Protein AF-A0A954G1D4-F1 (afdb_monomer_lite)

Sequence (418 aa):
AGFRKQAIEELREELSRQFTLDASSIERKPSDEETELQRLAFIERQANAAVALIRLEDTRPVYEFLTVDRDPEALSQFIYRIRGREVSPLLLINSFRELESKAVPENSVERRQHFYRLYGFLLGLGEFTFDQLPAQQRDILTSELVAMYGTHPSRAVHSALGWLLRRWGQDELVRRVDETPLDYDESGKREWYVLKIDPPAPATAESVRSMVGRLSDHTKAVPTAAKDSANKPVIDLLAPLYFTMIVFPGGEFEMGDPENSRRIKVTGPIAVCDQEVTWQHFSSFDADSHRQEWERKYKKTLEAEDPAFGVNWYEAVNFCRWLTSARGLDEKSQSYIHFDFPSGLESNPGWLNLPAGTEWPMRAGRPGFRLLTDEEWEYVARYGTGTTYSFGNSESLLAEYNWYTDNSDQWSHRTKQL

Radius of gyration: 25.16 Å; chains: 1; bounding box: 60×57×75 Å

Structure (mmCIF, N/CA/C/O backbone):
data_AF-A0A954G1D4-F1
#
_entry.id   AF-A0A954G1D4-F1
#
loop_
_atom_site.group_PDB
_atom_site.id
_atom_site.type_symbol
_atom_site.label_atom_id
_atom_site.label_alt_id
_atom_site.label_comp_id
_atom_site.label_asym_id
_atom_site.label_entity_id
_atom_site.label_seq_id
_atom_site.pdbx_PDB_ins_code
_atom_site.Cartn_x
_atom_site.Cartn_y
_atom_site.Cartn_z
_atom_site.occupancy
_atom_site.B_iso_or_equiv
_atom_site.auth_seq_id
_atom_site.auth_comp_id
_atom_site.auth_asym_id
_atom_site.auth_atom_id
_atom_site.pdbx_PDB_model_num
ATOM 1 N N . ALA A 1 1 ? -27.017 0.366 35.906 1.00 63.56 1 ALA A N 1
ATOM 2 C CA . ALA A 1 1 ? -26.985 1.597 35.084 1.00 63.56 1 ALA A CA 1
ATOM 3 C C . ALA A 1 1 ? -25.877 2.566 35.519 1.00 63.56 1 ALA A C 1
ATOM 5 O O . ALA A 1 1 ? -25.096 2.952 34.661 1.00 63.56 1 ALA A O 1
ATOM 6 N N . GLY A 1 2 ? -25.750 2.907 36.814 1.00 81.25 2 GLY A N 1
ATOM 7 C CA . GLY A 1 2 ? -24.725 3.846 37.316 1.00 81.25 2 GLY A CA 1
ATOM 8 C C . GLY A 1 2 ? -23.274 3.454 37.001 1.00 81.25 2 GLY A C 1
ATOM 9 O O . GLY A 1 2 ? -22.576 4.227 36.359 1.00 81.25 2 GLY A O 1
ATOM 10 N N . PHE A 1 3 ? -22.864 2.224 37.334 1.00 82.44 3 PHE A N 1
ATOM 11 C CA . PHE A 1 3 ? -21.494 1.745 37.083 1.00 82.44 3 PHE A CA 1
ATOM 12 C C . PHE A 1 3 ? -21.095 1.736 35.599 1.00 82.44 3 PHE A C 1
ATOM 14 O O . PHE A 1 3 ? -19.982 2.121 35.271 1.00 82.44 3 PHE A O 1
ATOM 21 N N . ARG A 1 4 ? -22.007 1.362 34.685 1.00 85.62 4 ARG A N 1
ATOM 22 C CA . ARG A 1 4 ? -21.735 1.405 33.233 1.00 85.62 4 ARG A CA 1
ATOM 23 C C . ARG A 1 4 ? -21.499 2.836 32.756 1.00 85.62 4 ARG A C 1
ATOM 25 O O . ARG A 1 4 ? -20.583 3.068 31.983 1.00 85.62 4 ARG A O 1
ATOM 32 N N . LYS A 1 5 ? -22.324 3.786 33.208 1.00 87.50 5 LYS A N 1
ATOM 33 C CA . LYS A 1 5 ? -22.185 5.194 32.823 1.00 87.50 5 LYS A CA 1
ATOM 34 C C . LYS A 1 5 ? -20.879 5.790 33.354 1.00 87.50 5 LYS A C 1
ATOM 36 O O . LYS A 1 5 ? -20.211 6.495 32.615 1.00 87.50 5 LYS A O 1
ATOM 41 N N . GLN A 1 6 ? -20.522 5.473 34.598 1.00 90.06 6 GLN A N 1
ATOM 42 C CA . GLN A 1 6 ? -19.262 5.906 35.197 1.00 90.06 6 GLN A CA 1
ATOM 43 C C . GLN A 1 6 ? -18.053 5.334 34.444 1.00 90.06 6 GLN A C 1
ATOM 45 O O . GLN A 1 6 ? -17.177 6.094 34.059 1.00 90.06 6 GLN A O 1
ATOM 50 N N . ALA A 1 7 ? -18.051 4.029 34.155 1.00 88.56 7 ALA A N 1
ATOM 51 C CA . ALA A 1 7 ? -16.970 3.400 33.400 1.00 88.56 7 ALA A CA 1
ATOM 52 C C . ALA A 1 7 ? -16.804 4.008 31.995 1.00 88.56 7 ALA A C 1
ATOM 54 O O . ALA A 1 7 ? -15.685 4.235 31.559 1.00 88.56 7 ALA A O 1
ATOM 55 N N . ILE A 1 8 ? -17.904 4.303 31.288 1.00 90.38 8 ILE A N 1
ATOM 56 C CA . ILE A 1 8 ? -17.842 4.984 29.982 1.00 90.38 8 ILE A CA 1
ATOM 57 C C . ILE A 1 8 ? -17.175 6.358 30.112 1.00 90.38 8 ILE A C 1
ATOM 59 O O . ILE A 1 8 ? -16.344 6.704 29.280 1.00 90.38 8 ILE A O 1
ATOM 63 N N . GLU A 1 9 ? -17.514 7.126 31.146 1.00 91.19 9 GLU A N 1
ATOM 64 C CA . GLU A 1 9 ? -16.932 8.453 31.346 1.00 91.19 9 GLU A CA 1
ATOM 65 C C . GLU A 1 9 ? -15.433 8.378 31.661 1.00 91.19 9 GLU A C 1
ATOM 67 O O . GLU A 1 9 ? -14.647 9.071 31.027 1.00 91.19 9 GLU A O 1
ATOM 72 N N . GLU A 1 10 ? -15.015 7.457 32.534 1.00 91.56 10 GLU A N 1
ATOM 73 C CA . GLU A 1 10 ? -13.595 7.226 32.844 1.00 91.56 10 GLU A CA 1
ATOM 74 C C . GLU A 1 10 ? -12.788 6.828 31.591 1.00 91.56 10 GLU A C 1
ATOM 76 O O . GLU A 1 10 ? -11.659 7.278 31.394 1.00 91.56 10 GLU A O 1
ATOM 81 N N . LEU A 1 11 ? -13.373 6.017 30.702 1.00 92.06 11 LEU A N 1
ATOM 82 C CA . LEU A 1 11 ? -12.739 5.626 29.438 1.00 92.06 11 LEU A CA 1
ATOM 83 C C . LEU A 1 11 ? -12.647 6.794 28.444 1.00 92.06 11 LEU A C 1
ATOM 85 O O . LEU A 1 11 ? -11.644 6.922 27.741 1.00 92.06 11 LEU A O 1
ATOM 89 N N . ARG A 1 12 ? -13.672 7.652 28.377 1.00 90.94 12 ARG A N 1
ATOM 90 C CA . ARG A 1 12 ? -13.645 8.880 27.564 1.00 90.94 12 ARG A CA 1
ATOM 91 C C . ARG A 1 12 ? -12.579 9.846 28.061 1.00 90.94 12 ARG A C 1
ATOM 93 O O . ARG A 1 12 ? -11.822 10.381 27.252 1.00 90.94 12 ARG A O 1
ATOM 100 N N . GLU A 1 13 ? -12.487 10.022 29.377 1.00 90.12 13 GLU A N 1
ATOM 101 C CA . GLU A 1 13 ? -11.439 10.825 29.998 1.00 90.12 13 GLU A CA 1
ATOM 102 C C . GLU A 1 13 ? -10.056 10.295 29.607 1.00 90.12 13 GLU A C 1
ATOM 104 O O . GLU A 1 13 ? -9.230 11.082 29.147 1.00 90.12 13 GLU A O 1
ATOM 109 N N . GLU A 1 14 ? -9.814 8.980 29.681 1.00 90.62 14 GLU A N 1
ATOM 110 C CA . GLU A 1 14 ? -8.531 8.381 29.279 1.00 90.62 14 GLU A CA 1
ATOM 111 C C . GLU A 1 14 ? -8.167 8.682 27.814 1.00 90.62 14 GLU A C 1
ATOM 113 O O . GLU A 1 14 ? -7.021 9.032 27.525 1.00 90.62 14 GLU A O 1
ATOM 118 N N . LEU A 1 15 ? -9.126 8.618 26.883 1.00 87.19 15 LEU A N 1
ATOM 119 C CA . LEU A 1 15 ? -8.883 8.957 25.472 1.00 87.19 15 LEU A CA 1
ATOM 120 C C . LEU A 1 15 ? -8.537 10.430 25.246 1.00 87.19 15 LEU A C 1
ATOM 122 O O . LEU A 1 15 ? -7.756 10.745 24.342 1.00 87.19 15 LEU A O 1
ATOM 126 N N . SER A 1 16 ? -9.105 11.314 26.066 1.00 84.38 16 SER A N 1
ATOM 127 C CA . SER A 1 16 ? -8.876 12.758 25.995 1.00 84.38 16 SER A CA 1
ATOM 128 C C . SER A 1 16 ? -7.570 13.211 26.661 1.00 84.38 16 SER A C 1
ATOM 130 O O . SER A 1 16 ? -7.130 14.341 26.438 1.00 84.38 16 SER A O 1
ATOM 132 N N . ARG A 1 17 ? -6.931 12.351 27.473 1.00 85.00 17 ARG A N 1
ATOM 133 C CA . ARG A 1 17 ? -5.663 12.680 28.139 1.00 85.00 17 ARG A CA 1
ATOM 134 C C . ARG A 1 17 ? -4.562 12.953 27.118 1.00 85.00 17 ARG A C 1
ATOM 136 O O . ARG A 1 17 ? -4.455 12.285 26.089 1.00 85.00 17 ARG A O 1
ATOM 143 N N . GLN A 1 18 ? -3.708 13.914 27.454 1.00 80.38 18 GLN A N 1
ATOM 144 C CA . GLN A 1 18 ? -2.463 14.183 26.742 1.00 80.38 18 GLN A CA 1
ATOM 145 C C . GLN A 1 18 ? -1.312 13.452 27.424 1.00 80.38 18 GLN A C 1
ATOM 147 O O . GLN A 1 18 ? -1.318 13.280 28.643 1.00 80.38 18 GLN A O 1
ATOM 152 N N . PHE A 1 19 ? -0.328 13.026 26.634 1.00 75.94 19 PHE A N 1
ATOM 153 C CA . PHE A 1 19 ? 0.871 12.416 27.184 1.00 75.94 19 PHE A CA 1
ATOM 154 C C . PHE A 1 19 ? 1.641 13.448 28.009 1.00 75.94 19 PHE A C 1
ATOM 156 O O . PHE A 1 19 ? 2.021 14.509 27.512 1.00 75.94 19 PHE A O 1
ATOM 163 N N . THR A 1 20 ? 1.883 13.118 29.270 1.00 69.12 20 THR A N 1
ATOM 164 C CA . THR A 1 20 ? 2.743 13.879 30.172 1.00 69.12 20 THR A CA 1
ATOM 165 C C . THR A 1 20 ? 3.752 12.917 30.770 1.00 69.12 20 THR A C 1
ATOM 167 O O . THR A 1 20 ? 3.351 11.884 31.305 1.00 69.12 20 THR A O 1
ATOM 170 N N . LEU A 1 21 ? 5.041 13.253 30.693 1.00 62.28 21 LEU A N 1
ATOM 171 C CA . LEU A 1 21 ? 6.087 12.489 31.374 1.00 62.28 21 LEU A CA 1
ATOM 172 C C . LEU A 1 21 ? 5.835 12.509 32.882 1.00 62.28 21 LEU A C 1
ATOM 174 O O . LEU A 1 21 ? 5.544 13.572 33.443 1.00 62.28 21 LEU A O 1
ATOM 178 N N . ASP A 1 22 ? 5.939 11.348 33.529 1.00 57.72 22 ASP A N 1
ATOM 179 C CA . ASP A 1 22 ? 5.686 11.243 34.963 1.00 57.72 22 ASP A CA 1
ATOM 180 C C . ASP A 1 22 ? 6.727 12.060 35.740 1.00 57.72 22 ASP A C 1
ATOM 182 O O . ASP A 1 22 ? 7.927 11.788 35.722 1.00 57.72 22 ASP A O 1
ATOM 186 N N . ALA A 1 23 ? 6.259 13.082 36.458 1.00 47.41 23 ALA A N 1
ATOM 187 C CA . ALA A 1 23 ? 7.103 13.968 37.254 1.00 47.41 23 ALA A CA 1
ATOM 188 C C . ALA A 1 23 ? 7.571 13.329 38.579 1.00 47.41 23 ALA A C 1
ATOM 190 O O . ALA A 1 23 ? 8.171 14.002 39.408 1.00 47.41 23 ALA A O 1
ATOM 191 N N . SER A 1 24 ? 7.319 12.043 38.838 1.00 47.09 24 SER A N 1
ATOM 192 C CA . SER A 1 24 ? 7.793 11.377 40.063 1.00 47.09 24 SER A CA 1
ATOM 193 C C . SER A 1 24 ? 9.306 11.106 40.078 1.00 47.09 24 SER A C 1
ATOM 195 O O . SER A 1 24 ? 9.843 10.724 41.113 1.00 47.09 24 SER A O 1
ATOM 197 N N . SER A 1 25 ? 10.009 11.351 38.970 1.00 43.59 25 SER A N 1
ATOM 198 C CA . SER A 1 25 ? 11.469 11.253 38.824 1.00 43.59 25 SER A CA 1
ATOM 199 C C . SER A 1 25 ? 12.148 12.632 38.735 1.00 43.59 25 SER A C 1
ATOM 201 O O . SER A 1 25 ? 13.079 12.834 37.962 1.00 43.59 25 SER A O 1
ATOM 203 N N . ILE A 1 26 ? 11.712 13.605 39.549 1.00 45.81 26 ILE A N 1
ATOM 204 C CA . ILE A 1 26 ? 12.281 14.974 39.608 1.00 45.81 26 ILE A CA 1
ATOM 205 C C . ILE A 1 26 ? 13.795 15.011 39.929 1.00 45.81 26 ILE A C 1
ATOM 207 O O . ILE A 1 26 ? 14.439 16.029 39.686 1.00 45.81 26 ILE A O 1
ATOM 211 N N . GLU A 1 27 ? 14.410 13.923 40.405 1.00 50.12 27 GLU A N 1
ATOM 212 C CA . GLU A 1 27 ? 15.851 13.908 40.708 1.00 50.12 27 GLU A CA 1
ATOM 213 C C . GLU A 1 27 ? 16.766 13.580 39.511 1.00 50.12 27 GLU A C 1
ATOM 215 O O . GLU A 1 27 ? 17.960 13.881 39.571 1.00 50.12 27 GLU A O 1
ATOM 220 N N . ARG A 1 28 ? 16.259 13.026 38.394 1.00 54.03 28 ARG A N 1
ATOM 221 C CA . ARG A 1 28 ? 17.085 12.763 37.198 1.00 54.03 28 ARG A CA 1
ATOM 222 C C . ARG A 1 28 ? 16.270 12.832 35.907 1.00 54.03 28 ARG A C 1
ATOM 224 O O . ARG A 1 28 ? 15.182 12.278 35.826 1.00 54.03 28 ARG A O 1
ATOM 231 N N . LYS A 1 29 ? 16.830 13.482 34.877 1.00 54.56 29 LYS A N 1
ATOM 232 C CA . LYS A 1 29 ? 16.266 13.475 33.517 1.00 54.56 29 LYS A CA 1
ATOM 233 C C . LYS A 1 29 ? 16.150 12.009 33.044 1.00 54.56 29 LYS A C 1
ATOM 235 O O . LYS A 1 29 ? 17.186 11.337 33.067 1.00 54.56 29 LYS A O 1
ATOM 240 N N . PRO A 1 30 ? 14.951 11.524 32.672 1.00 61.22 30 PRO A N 1
ATOM 241 C CA . PRO A 1 30 ? 14.760 10.145 32.226 1.00 61.22 30 PRO A CA 1
ATOM 242 C C . PRO A 1 30 ? 15.597 9.860 30.976 1.00 61.22 30 PRO A C 1
ATOM 244 O O . PRO A 1 30 ? 15.888 10.782 30.204 1.00 61.22 30 PRO A O 1
ATOM 247 N N . SER A 1 31 ? 16.018 8.605 30.802 1.00 71.06 31 SER A N 1
ATOM 248 C CA . SER A 1 31 ? 16.685 8.181 29.566 1.00 71.06 31 SER A CA 1
ATOM 249 C C . SER A 1 31 ? 15.703 8.179 28.385 1.00 71.06 31 SER A C 1
ATOM 251 O O . SER A 1 31 ? 14.480 8.203 28.571 1.00 71.06 31 SER A O 1
ATOM 253 N N . ASP A 1 32 ? 16.230 8.139 27.160 1.00 72.19 32 ASP A N 1
ATOM 254 C CA . ASP A 1 32 ? 15.398 8.053 25.952 1.00 72.19 32 ASP A CA 1
ATOM 255 C C . ASP A 1 32 ? 14.593 6.738 25.922 1.00 72.19 32 ASP A C 1
ATOM 257 O O . ASP A 1 32 ? 13.422 6.732 25.552 1.00 72.19 32 ASP A O 1
ATOM 261 N N . GLU A 1 33 ? 15.170 5.645 26.429 1.00 77.25 33 GLU A N 1
ATOM 262 C CA . GLU A 1 33 ? 14.510 4.338 26.549 1.00 77.25 33 GLU A CA 1
ATOM 263 C C . GLU A 1 33 ? 13.371 4.345 27.587 1.00 77.25 33 GLU A C 1
ATOM 265 O O . GLU A 1 33 ? 12.277 3.847 27.324 1.00 77.25 33 GLU A O 1
ATOM 270 N N . GLU A 1 34 ? 13.582 4.960 28.758 1.00 76.88 34 GLU A N 1
ATOM 271 C CA . GLU A 1 34 ? 12.535 5.112 29.782 1.00 76.88 34 GLU A CA 1
ATOM 272 C C . GLU A 1 34 ? 11.378 5.981 29.279 1.00 76.88 34 GLU A C 1
ATOM 274 O O . GLU A 1 34 ? 10.207 5.693 29.540 1.00 76.88 34 GLU A O 1
ATOM 279 N N . THR A 1 35 ? 11.710 7.037 28.536 1.00 79.56 35 THR A N 1
ATOM 280 C CA . THR A 1 35 ? 10.736 7.926 27.901 1.00 79.56 35 THR A CA 1
ATOM 281 C C . THR A 1 35 ? 9.892 7.171 26.877 1.00 79.56 35 THR A C 1
ATOM 283 O O . THR A 1 35 ? 8.665 7.294 26.879 1.00 79.56 35 THR A O 1
ATOM 286 N N . GLU A 1 36 ? 10.529 6.345 26.047 1.00 79.81 36 GLU A N 1
ATOM 287 C CA . GLU A 1 36 ? 9.844 5.545 25.036 1.00 79.81 36 GLU A CA 1
ATOM 288 C C . GLU A 1 36 ? 8.933 4.481 25.663 1.00 79.81 36 GLU A C 1
ATOM 290 O O . GLU A 1 36 ? 7.776 4.345 25.263 1.00 79.81 36 GLU A O 1
ATOM 295 N N . LEU A 1 37 ? 9.383 3.799 26.721 1.00 83.00 37 LEU A N 1
ATOM 296 C CA . LEU A 1 37 ? 8.550 2.851 27.470 1.00 83.00 37 LEU A CA 1
ATOM 297 C C . LEU A 1 37 ? 7.303 3.517 28.073 1.00 83.00 37 LEU A C 1
ATOM 299 O O . LEU A 1 37 ? 6.205 2.957 27.999 1.00 83.00 37 LEU A O 1
ATOM 303 N N . GLN A 1 38 ? 7.438 4.718 28.647 1.00 84.69 38 GLN A N 1
ATOM 304 C CA . GLN A 1 38 ? 6.296 5.470 29.183 1.00 84.69 38 GLN A CA 1
ATOM 305 C C . GLN A 1 38 ? 5.332 5.921 28.081 1.00 84.69 38 GLN A C 1
ATOM 307 O O . GLN A 1 38 ? 4.113 5.828 28.260 1.00 84.69 38 GLN A O 1
ATOM 312 N N . ARG A 1 39 ? 5.863 6.382 26.941 1.00 85.81 39 ARG A N 1
ATOM 313 C CA . ARG A 1 39 ? 5.074 6.754 25.761 1.00 85.81 39 ARG A CA 1
ATOM 314 C C . ARG A 1 39 ? 4.270 5.562 25.246 1.00 85.81 39 ARG A C 1
ATOM 316 O O . ARG A 1 39 ? 3.055 5.681 25.092 1.00 85.81 39 ARG A O 1
ATOM 323 N N . LEU A 1 40 ? 4.914 4.410 25.053 1.00 83.88 40 LEU A N 1
ATOM 324 C CA . LEU A 1 40 ? 4.254 3.180 24.615 1.00 83.88 40 LEU A CA 1
ATOM 325 C C . LEU A 1 40 ? 3.161 2.759 25.602 1.00 83.88 40 LEU A C 1
ATOM 327 O O . LEU A 1 40 ? 2.009 2.607 25.204 1.00 83.88 40 LEU A O 1
ATOM 331 N N . ALA A 1 41 ? 3.468 2.673 26.899 1.00 86.75 41 ALA A N 1
ATOM 332 C CA . ALA A 1 41 ? 2.485 2.300 27.918 1.00 86.75 41 ALA A CA 1
ATOM 333 C C . ALA A 1 41 ? 1.272 3.249 27.949 1.00 86.75 41 ALA A C 1
ATOM 335 O O . ALA A 1 41 ? 0.136 2.810 28.145 1.00 86.75 41 ALA A O 1
ATOM 336 N N . PHE A 1 42 ? 1.485 4.551 27.741 1.00 88.31 42 PHE A N 1
ATOM 337 C CA . PHE A 1 42 ? 0.404 5.528 27.633 1.00 88.31 42 PHE A CA 1
ATOM 338 C C . PHE A 1 42 ? -0.486 5.268 26.409 1.00 88.31 42 PHE A C 1
ATOM 340 O O . PHE A 1 42 ? -1.708 5.180 26.549 1.00 88.31 42 PHE A O 1
ATOM 347 N N . ILE A 1 43 ? 0.114 5.078 25.232 1.00 87.19 43 ILE A N 1
ATOM 348 C CA . ILE A 1 43 ? -0.609 4.787 23.986 1.00 87.19 43 ILE A CA 1
ATOM 349 C C . ILE A 1 43 ? -1.411 3.490 24.117 1.00 87.19 43 ILE A C 1
ATOM 351 O O . ILE A 1 43 ? -2.588 3.441 23.754 1.00 87.19 43 ILE A O 1
ATOM 355 N N . GLU A 1 44 ? -0.816 2.454 24.704 1.00 87.94 44 GLU A N 1
ATOM 356 C CA . GLU A 1 44 ? -1.484 1.181 24.948 1.00 87.94 44 GLU A CA 1
ATOM 357 C C . GLU A 1 44 ? -2.712 1.323 25.851 1.00 87.94 44 GLU A C 1
ATOM 359 O O . GLU A 1 44 ? -3.742 0.696 25.584 1.00 87.94 44 GLU A O 1
ATOM 364 N N . ARG A 1 45 ? -2.640 2.143 26.912 1.00 89.94 45 ARG A N 1
ATOM 365 C CA . ARG A 1 45 ? -3.794 2.421 27.783 1.00 89.94 45 ARG A CA 1
ATOM 366 C C . ARG A 1 45 ? -4.920 3.109 27.020 1.00 89.94 45 ARG A C 1
ATOM 368 O O . ARG A 1 45 ? -6.070 2.686 27.143 1.00 89.94 45 ARG A O 1
ATOM 375 N N . GLN A 1 46 ? -4.602 4.095 26.187 1.00 90.81 46 GLN A N 1
ATOM 376 C CA . GLN A 1 46 ? -5.613 4.773 25.378 1.00 90.81 46 GLN A CA 1
ATOM 377 C C . GLN A 1 46 ? -6.226 3.837 24.328 1.00 90.81 46 GLN A C 1
ATOM 379 O O . GLN A 1 46 ? -7.447 3.780 24.199 1.00 90.81 46 GLN A O 1
ATOM 384 N N . ALA A 1 47 ? -5.418 3.015 23.654 1.00 89.94 47 ALA A N 1
ATOM 385 C CA . ALA A 1 47 ? -5.921 1.988 22.742 1.00 89.94 47 ALA A CA 1
ATOM 386 C C . ALA A 1 47 ? -6.836 0.980 23.467 1.00 89.94 47 ALA A C 1
ATOM 388 O O . ALA A 1 47 ? -7.876 0.582 22.937 1.00 89.94 47 ALA A O 1
ATOM 389 N N . ASN A 1 48 ? -6.511 0.606 24.713 1.00 90.31 48 ASN A N 1
ATOM 390 C CA . ASN A 1 48 ? -7.391 -0.220 25.545 1.00 90.31 48 ASN A CA 1
ATOM 391 C C . ASN A 1 48 ? -8.734 0.462 25.811 1.00 90.31 48 ASN A C 1
ATOM 393 O O . ASN A 1 48 ? -9.774 -0.195 25.716 1.00 90.31 48 ASN A O 1
ATOM 397 N N . ALA A 1 49 ? -8.710 1.759 26.123 1.00 91.56 49 ALA A N 1
ATOM 398 C CA . ALA A 1 49 ? -9.915 2.530 26.375 1.00 91.56 49 ALA A CA 1
ATOM 399 C C . ALA A 1 49 ? -10.799 2.638 25.124 1.00 91.56 49 ALA A C 1
ATOM 401 O O . ALA A 1 49 ? -12.001 2.386 25.205 1.00 91.56 49 ALA A O 1
ATOM 402 N N . ALA A 1 50 ? -10.201 2.897 23.956 1.00 91.75 50 ALA A N 1
ATOM 403 C CA . ALA A 1 50 ? -10.903 2.929 22.674 1.00 91.75 50 ALA A CA 1
ATOM 404 C C . ALA A 1 50 ? -11.608 1.598 22.378 1.00 91.75 50 ALA A C 1
ATOM 406 O O . ALA A 1 50 ? -12.806 1.574 22.101 1.00 91.75 50 ALA A O 1
ATOM 407 N N . VAL A 1 51 ? -10.893 0.474 22.501 1.00 90.50 51 VAL A N 1
ATOM 408 C CA . VAL A 1 51 ? -11.462 -0.864 22.272 1.00 90.50 51 VAL A CA 1
ATOM 409 C C . VAL A 1 51 ? -12.593 -1.171 23.262 1.00 90.50 51 VAL A C 1
ATOM 411 O O . VAL A 1 51 ? -13.625 -1.720 22.872 1.00 90.50 51 VAL A O 1
ATOM 414 N N . ALA A 1 52 ? -12.444 -0.791 24.534 1.00 90.88 52 ALA A N 1
ATOM 415 C CA . ALA A 1 52 ? -13.496 -0.958 25.536 1.00 90.88 52 ALA A CA 1
ATOM 416 C C . ALA A 1 52 ? -14.752 -0.134 25.204 1.00 90.88 52 ALA A C 1
ATOM 418 O O . ALA A 1 52 ? -15.866 -0.636 25.352 1.00 90.88 52 ALA A O 1
ATOM 419 N N . LEU A 1 53 ? -14.590 1.092 24.704 1.00 91.31 53 LEU A N 1
ATOM 420 C CA . LEU A 1 53 ? -15.700 1.953 24.296 1.00 91.31 53 LEU A CA 1
ATOM 421 C C . LEU A 1 53 ? -16.473 1.391 23.094 1.00 91.31 53 LEU A C 1
ATOM 423 O O . LEU A 1 53 ? -17.704 1.398 23.128 1.00 91.31 53 LEU A O 1
ATOM 427 N N . ILE A 1 54 ? -15.795 0.790 22.104 1.00 90.06 54 ILE A N 1
ATOM 428 C CA . ILE A 1 54 ? -16.479 0.068 21.009 1.00 90.06 54 ILE A CA 1
ATOM 429 C C . ILE A 1 54 ? -17.365 -1.043 21.570 1.00 90.06 54 ILE A C 1
ATOM 431 O O . ILE A 1 54 ? -18.535 -1.138 21.206 1.00 90.06 54 ILE A O 1
ATOM 435 N N . ARG A 1 55 ? -16.843 -1.861 22.494 1.00 89.81 55 ARG A N 1
ATOM 436 C CA . ARG A 1 55 ? -17.617 -2.949 23.126 1.00 89.81 55 ARG A CA 1
ATOM 437 C C . ARG A 1 55 ? -18.818 -2.438 23.918 1.00 89.81 55 ARG A C 1
ATOM 439 O O . ARG A 1 55 ? -19.795 -3.161 24.084 1.00 89.81 55 ARG A O 1
ATOM 446 N N . LEU A 1 56 ? -18.740 -1.208 24.420 1.00 89.81 56 LEU A N 1
ATOM 447 C CA . LEU A 1 56 ? -19.818 -0.542 25.145 1.00 89.81 56 LEU A CA 1
ATOM 448 C C . LEU A 1 56 ? -20.798 0.203 24.224 1.00 89.81 56 LEU A C 1
ATOM 450 O O . LEU A 1 56 ? -21.722 0.829 24.754 1.00 89.81 56 LEU A O 1
ATOM 454 N N . GLU A 1 57 ? -20.636 0.076 22.900 1.00 88.94 57 GLU A N 1
ATOM 455 C CA . GLU A 1 57 ? -21.422 0.727 21.840 1.00 88.94 57 GLU A CA 1
ATOM 456 C C . GLU A 1 57 ? -21.301 2.261 21.839 1.00 88.94 57 GLU A C 1
ATOM 458 O O . GLU A 1 57 ? -22.178 2.972 21.353 1.00 88.94 57 GLU A O 1
ATOM 463 N N . ASP A 1 58 ? -20.195 2.783 22.373 1.00 88.19 58 ASP A N 1
ATOM 464 C CA . ASP A 1 58 ? -19.886 4.210 22.407 1.00 88.19 58 ASP A CA 1
ATOM 465 C C . ASP A 1 58 ? -18.720 4.521 21.464 1.00 88.19 58 ASP A C 1
ATOM 467 O O . ASP A 1 58 ? -17.572 4.676 21.865 1.00 88.19 58 ASP A O 1
ATOM 471 N N . THR A 1 59 ? -19.010 4.549 20.165 1.00 85.44 59 THR A N 1
ATOM 472 C CA . THR A 1 59 ? -17.995 4.588 19.097 1.00 85.44 59 THR A CA 1
ATOM 473 C C . THR A 1 59 ? -17.490 5.994 18.787 1.00 85.44 59 THR A C 1
ATOM 475 O O . THR A 1 59 ? -16.387 6.154 18.270 1.00 85.44 59 THR A O 1
ATOM 478 N N . ARG A 1 60 ? -18.257 7.037 19.129 1.00 85.38 60 ARG A N 1
ATOM 479 C CA . ARG A 1 60 ? -17.911 8.432 18.805 1.00 85.38 60 ARG A CA 1
ATOM 480 C C . ARG A 1 60 ? -16.553 8.878 19.363 1.00 85.38 60 ARG A C 1
ATOM 482 O O . ARG A 1 60 ? -15.787 9.435 18.579 1.00 85.38 60 ARG A O 1
ATOM 489 N N . PRO A 1 61 ? -16.200 8.600 20.634 1.00 86.38 61 PRO A N 1
ATOM 490 C CA . PRO A 1 61 ? -14.885 8.959 21.170 1.00 86.38 61 PRO A CA 1
ATOM 491 C C . PRO A 1 61 ? -13.724 8.264 20.442 1.00 86.38 61 PRO A C 1
ATOM 493 O O . PRO A 1 61 ? -12.615 8.782 20.390 1.00 86.38 61 PRO A O 1
ATOM 496 N N . VAL A 1 62 ? -13.966 7.104 19.823 1.00 84.69 62 VAL A N 1
ATOM 497 C CA . VAL A 1 62 ? -12.938 6.386 19.053 1.00 84.69 62 VAL A CA 1
ATOM 498 C C . VAL A 1 62 ? -12.593 7.131 17.764 1.00 84.69 62 VAL A C 1
ATOM 500 O O . VAL A 1 62 ? -11.444 7.118 17.331 1.00 84.69 62 VAL A O 1
ATOM 503 N N . TYR A 1 63 ? -13.546 7.856 17.174 1.00 85.81 63 TYR A N 1
ATOM 504 C CA . TYR A 1 63 ? -13.272 8.720 16.022 1.00 85.81 63 TYR A CA 1
ATOM 505 C C . TYR A 1 63 ? -12.341 9.886 16.397 1.00 85.81 63 TYR A C 1
ATOM 507 O O . TYR A 1 63 ? -11.571 10.358 15.563 1.00 85.81 63 TYR A O 1
ATOM 515 N N . GLU A 1 64 ? -12.393 10.351 17.643 1.00 81.25 64 GLU A N 1
ATOM 516 C CA . GLU A 1 64 ? -11.493 11.383 18.176 1.00 81.25 64 GLU A CA 1
ATOM 517 C C . GLU A 1 64 ? -10.129 10.810 18.582 1.00 81.25 64 GLU A C 1
ATOM 519 O O . GLU A 1 64 ? -9.141 11.538 18.632 1.00 81.25 64 GLU A O 1
ATOM 524 N N . PHE A 1 65 ? -10.056 9.500 18.824 1.00 83.94 65 PHE A N 1
ATOM 525 C CA . PHE A 1 65 ? -8.801 8.788 19.036 1.00 83.94 65 PHE A CA 1
ATOM 526 C C . PHE A 1 65 ? -8.052 8.522 17.721 1.00 83.94 65 PHE A C 1
ATOM 528 O O . PHE A 1 65 ? -6.841 8.708 17.664 1.00 83.94 65 PHE A O 1
ATOM 535 N N . LEU A 1 66 ? -8.750 8.114 16.657 1.00 84.31 66 LEU A N 1
ATOM 536 C CA . LEU A 1 66 ? -8.147 7.803 15.357 1.00 84.31 66 LEU A CA 1
ATOM 537 C C . LEU A 1 66 ? -7.930 9.072 14.526 1.00 84.31 66 LEU A C 1
ATOM 539 O O . LEU A 1 66 ? -8.749 9.408 13.664 1.00 84.31 66 LEU A O 1
ATOM 543 N N . THR A 1 67 ? -6.830 9.779 14.783 1.00 82.56 67 THR A N 1
ATOM 544 C CA . THR A 1 67 ? -6.486 11.017 14.077 1.00 82.56 67 THR A CA 1
ATOM 545 C C . THR A 1 67 ? -5.057 11.011 13.521 1.00 82.56 67 THR A C 1
ATOM 547 O O . THR A 1 67 ? -4.150 10.443 14.116 1.00 82.56 67 THR A O 1
ATOM 550 N N . VAL A 1 68 ? -4.859 11.649 12.362 1.00 77.50 68 VAL A N 1
ATOM 551 C CA . VAL A 1 68 ? -3.589 11.710 11.602 1.00 77.50 68 VAL A CA 1
ATOM 552 C C . VAL A 1 68 ? -2.475 12.423 12.371 1.00 77.50 68 VAL A C 1
ATOM 554 O O . VAL A 1 68 ? -1.299 12.185 12.132 1.00 77.50 68 VAL A O 1
ATOM 557 N N . ASP A 1 69 ? -2.846 13.351 13.246 1.00 76.88 69 ASP A N 1
ATOM 558 C CA . ASP A 1 69 ? -1.956 14.164 14.077 1.00 76.88 69 ASP A CA 1
ATOM 559 C C . ASP A 1 69 ? -1.575 13.490 15.400 1.00 76.88 69 ASP A C 1
ATOM 561 O O . ASP A 1 69 ? -0.747 14.020 16.143 1.00 76.88 69 ASP A O 1
ATOM 565 N N . ARG A 1 70 ? -2.170 12.333 15.705 1.00 79.88 70 ARG A N 1
ATOM 566 C CA . ARG A 1 70 ? -1.778 11.521 16.851 1.00 79.88 70 ARG A CA 1
ATOM 567 C C . ARG A 1 70 ? -0.532 10.711 16.506 1.00 79.88 70 ARG A C 1
ATOM 569 O O . ARG A 1 70 ? -0.134 10.553 15.355 1.00 79.88 70 ARG A O 1
ATOM 576 N N . ASP A 1 71 ? 0.070 10.182 17.554 1.00 76.94 71 ASP A N 1
ATOM 577 C CA . ASP A 1 71 ? 1.115 9.186 17.464 1.00 76.94 71 ASP A CA 1
ATOM 578 C C . ASP A 1 71 ? 0.763 8.031 16.494 1.00 76.94 71 ASP A C 1
ATOM 580 O O . ASP A 1 71 ? -0.276 7.391 16.696 1.00 76.94 71 ASP A O 1
ATOM 584 N N . PRO A 1 72 ? 1.602 7.729 15.480 1.00 74.56 72 PRO A N 1
ATOM 585 C CA . PRO A 1 72 ? 1.348 6.648 14.523 1.00 74.56 72 PRO A CA 1
ATOM 586 C C . PRO A 1 72 ? 1.126 5.276 15.175 1.00 74.56 72 PRO A C 1
ATOM 588 O O . PRO A 1 72 ? 0.309 4.489 14.700 1.00 74.56 72 PRO A O 1
ATOM 591 N N . GLU A 1 73 ? 1.789 5.012 16.306 1.00 83.06 73 GLU A N 1
ATOM 592 C CA . GLU A 1 73 ? 1.668 3.759 17.056 1.00 83.06 73 GLU A CA 1
ATOM 593 C C . GLU A 1 73 ? 0.252 3.580 17.639 1.00 83.06 73 GLU A C 1
ATOM 595 O O . GLU A 1 73 ? -0.199 2.457 17.859 1.00 83.06 73 GLU A O 1
ATOM 600 N N . ALA A 1 74 ? -0.500 4.667 17.855 1.00 85.25 74 ALA A N 1
ATOM 601 C CA . ALA A 1 74 ? -1.847 4.604 18.420 1.00 85.25 74 ALA A CA 1
ATOM 602 C C . ALA A 1 74 ? -2.823 3.806 17.549 1.00 85.25 74 ALA A C 1
ATOM 604 O O . ALA A 1 74 ? -3.632 3.039 18.080 1.00 85.25 74 ALA A O 1
ATOM 605 N N . LEU A 1 75 ? -2.733 3.955 16.224 1.00 86.50 75 LEU A N 1
ATOM 606 C CA . LEU A 1 75 ? -3.550 3.183 15.296 1.00 86.50 75 LEU A CA 1
ATOM 607 C C . LEU A 1 75 ? -3.163 1.700 15.335 1.00 86.50 75 LEU A C 1
ATOM 609 O O . LEU A 1 75 ? -4.035 0.845 15.488 1.00 86.50 75 LEU A O 1
ATOM 613 N N . SER A 1 76 ? -1.868 1.401 15.257 1.00 85.50 76 SER A N 1
ATOM 614 C CA . SER A 1 76 ? -1.343 0.033 15.275 1.00 85.50 76 SER A CA 1
ATOM 615 C C . SER A 1 76 ? -1.724 -0.706 16.561 1.00 85.50 76 SER A C 1
ATOM 617 O O . SER A 1 76 ? -2.221 -1.832 16.519 1.00 85.50 76 SER A O 1
ATOM 619 N N . GLN A 1 77 ? -1.608 -0.039 17.713 1.00 86.25 77 GLN A N 1
ATOM 620 C CA . GLN A 1 77 ? -2.017 -0.585 19.009 1.00 86.25 77 GLN A CA 1
ATOM 621 C C . GLN A 1 77 ? -3.529 -0.798 19.103 1.00 86.25 77 GLN A C 1
ATOM 623 O O . GLN A 1 77 ? -3.975 -1.782 19.702 1.00 86.25 77 GLN A O 1
ATOM 628 N N . PHE A 1 78 ? -4.329 0.095 18.516 1.00 88.69 78 PHE A N 1
ATOM 629 C CA . PHE A 1 78 ? -5.777 -0.080 18.428 1.00 88.69 78 PHE A CA 1
ATOM 630 C C . PHE A 1 78 ? -6.150 -1.312 17.600 1.00 88.69 78 PHE A C 1
ATOM 632 O O . PHE A 1 78 ? -6.911 -2.143 18.097 1.00 88.69 78 PHE A O 1
ATOM 639 N N . ILE A 1 79 ? -5.566 -1.474 16.407 1.00 86.94 79 ILE A N 1
ATOM 640 C CA . ILE A 1 79 ? -5.788 -2.633 15.527 1.00 86.94 79 ILE A CA 1
ATOM 641 C C . ILE A 1 79 ? -5.406 -3.926 16.252 1.00 86.94 79 ILE A C 1
ATOM 643 O O . ILE A 1 79 ? -6.257 -4.789 16.456 1.00 86.94 79 ILE A O 1
ATOM 647 N N . TYR A 1 80 ? -4.176 -4.013 16.767 1.00 83.62 80 TYR A N 1
ATOM 648 C CA . TYR A 1 80 ? -3.673 -5.203 17.462 1.00 83.62 80 TYR A CA 1
ATOM 649 C C . TYR A 1 80 ? -4.577 -5.649 18.629 1.00 83.62 80 TYR A C 1
ATOM 651 O O . TYR A 1 80 ? -4.745 -6.837 18.912 1.00 83.62 80 TYR A O 1
ATOM 659 N N . ARG A 1 81 ? -5.219 -4.697 19.318 1.00 85.69 81 ARG A N 1
ATOM 660 C CA . ARG A 1 81 ? -6.083 -4.973 20.479 1.00 85.69 81 ARG A CA 1
ATOM 661 C C . ARG A 1 81 ? -7.511 -5.368 20.123 1.00 85.69 81 ARG A C 1
ATOM 663 O O . ARG A 1 81 ? -8.191 -5.918 20.994 1.00 85.69 81 ARG A O 1
ATOM 670 N N . ILE A 1 82 ? -7.967 -5.134 18.894 1.00 83.94 82 ILE A N 1
ATOM 671 C CA . ILE A 1 82 ? -9.275 -5.611 18.422 1.00 83.94 82 ILE A CA 1
ATOM 672 C C . ILE A 1 82 ? -9.310 -7.148 18.420 1.00 83.94 82 ILE A C 1
ATOM 674 O O . ILE A 1 82 ? -10.274 -7.732 18.924 1.00 83.94 82 ILE A O 1
ATOM 678 N N . ARG A 1 83 ? -8.227 -7.794 17.965 1.00 69.69 83 ARG A N 1
ATOM 679 C CA . ARG A 1 83 ? -8.081 -9.258 17.846 1.00 69.69 83 ARG A CA 1
ATOM 680 C C . ARG A 1 83 ? -8.293 -10.011 19.163 1.00 69.69 83 ARG A C 1
ATOM 682 O O . ARG A 1 83 ? -8.922 -11.064 19.191 1.00 69.69 83 ARG A O 1
ATOM 689 N N . GLY A 1 84 ? -7.779 -9.470 20.269 1.00 68.12 84 GLY A N 1
ATOM 690 C CA . GLY A 1 84 ? -7.723 -10.162 21.564 1.00 68.12 84 GLY A CA 1
ATOM 691 C C . GLY A 1 84 ? -8.865 -9.864 22.540 1.00 68.12 84 GLY A C 1
ATOM 692 O O . GLY A 1 84 ? -8.833 -10.363 23.664 1.00 68.12 84 GLY A O 1
ATOM 693 N N . ARG A 1 85 ? -9.840 -9.015 22.180 1.00 70.56 85 ARG A N 1
ATOM 694 C CA . ARG A 1 85 ? -10.810 -8.463 23.152 1.00 70.56 85 ARG A CA 1
ATOM 695 C C . ARG A 1 85 ? -12.280 -8.659 22.820 1.00 70.56 85 ARG A C 1
ATOM 697 O O . ARG A 1 85 ? -13.117 -7.944 23.370 1.00 70.56 85 ARG A O 1
ATOM 704 N N . GLU A 1 86 ? -12.600 -9.638 21.979 1.00 74.06 86 GLU A N 1
ATOM 705 C CA . GLU A 1 86 ? -13.990 -10.017 21.675 1.00 74.06 86 GLU A CA 1
ATOM 706 C C . GLU A 1 86 ? -14.829 -8.828 21.169 1.00 74.06 86 GLU A C 1
ATOM 708 O O . GLU A 1 86 ? -16.018 -8.698 21.478 1.00 74.06 86 GLU A O 1
ATOM 713 N N . VAL A 1 87 ? -14.208 -7.907 20.426 1.00 84.56 87 VAL A N 1
ATOM 714 C CA . VAL A 1 87 ? -14.964 -6.872 19.720 1.00 84.56 87 VAL A CA 1
ATOM 715 C C . VAL A 1 87 ? -15.793 -7.574 18.652 1.00 84.56 87 VAL A C 1
ATOM 717 O O . VAL A 1 87 ? -15.262 -8.331 17.845 1.00 84.56 87 VAL A O 1
ATOM 720 N N . SER A 1 88 ? -17.104 -7.341 18.649 1.00 89.50 88 SER A N 1
ATOM 721 C CA . SER A 1 88 ? -17.973 -7.906 17.619 1.00 89.50 88 SER A CA 1
ATOM 722 C C . SER A 1 88 ? -17.628 -7.296 16.253 1.00 89.50 88 SER A C 1
ATOM 724 O O . SER A 1 88 ? -17.681 -6.066 16.132 1.00 89.50 88 SER A O 1
ATOM 726 N N . PRO A 1 89 ? -17.367 -8.106 15.205 1.00 91.75 89 PRO A N 1
ATOM 727 C CA . PRO A 1 89 ? -17.144 -7.592 13.853 1.00 91.75 89 PRO A CA 1
ATOM 728 C C . PRO A 1 89 ? -18.309 -6.727 13.367 1.00 91.75 89 PRO A C 1
ATOM 730 O O . PRO A 1 89 ? -18.113 -5.744 12.662 1.00 91.75 89 PRO A O 1
ATOM 733 N N . LEU A 1 90 ? -19.537 -7.045 13.798 1.00 92.69 90 LEU A N 1
ATOM 734 C CA . LEU A 1 90 ? -20.728 -6.278 13.440 1.00 92.69 90 LEU A CA 1
ATOM 735 C C . LEU A 1 90 ? -20.681 -4.838 13.972 1.00 92.69 90 LEU A C 1
ATOM 737 O O . LEU A 1 90 ? -21.164 -3.932 13.299 1.00 92.69 90 LEU A O 1
ATOM 741 N N . LEU A 1 91 ? -20.089 -4.610 15.150 1.00 91.69 91 LEU A N 1
ATOM 742 C CA . LEU A 1 91 ? -19.930 -3.256 15.687 1.00 91.69 91 LEU A CA 1
ATOM 743 C C . LEU A 1 91 ? -18.971 -2.439 14.821 1.00 91.69 91 LEU A C 1
ATOM 745 O O . LEU A 1 91 ? -19.292 -1.303 14.487 1.00 91.69 91 LEU A O 1
ATOM 749 N N . LEU A 1 92 ? -17.855 -3.035 14.390 1.00 92.50 92 LEU A N 1
ATOM 750 C CA . LEU A 1 92 ? -16.900 -2.378 13.494 1.00 92.50 92 LEU A CA 1
ATOM 751 C C . LEU A 1 92 ? -17.505 -2.095 12.117 1.00 92.50 92 LEU A C 1
ATOM 753 O O . LEU A 1 92 ? -17.341 -0.990 11.611 1.00 92.50 92 LEU A O 1
ATOM 757 N N . ILE A 1 93 ? -18.262 -3.042 11.549 1.00 94.75 93 ILE A N 1
ATOM 758 C CA . ILE A 1 93 ? -18.996 -2.843 10.287 1.00 94.75 93 ILE A CA 1
ATOM 759 C C . ILE A 1 93 ? -19.968 -1.664 10.416 1.00 94.75 93 ILE A C 1
ATOM 761 O O . ILE A 1 93 ? -20.020 -0.799 9.543 1.00 94.75 93 ILE A O 1
ATOM 765 N N . ASN A 1 94 ? -20.724 -1.600 11.515 1.00 94.19 94 ASN A N 1
ATOM 766 C CA . ASN A 1 94 ? -21.676 -0.517 11.748 1.00 94.19 94 ASN A CA 1
ATOM 767 C C . ASN A 1 94 ? -20.972 0.835 11.928 1.00 94.19 94 ASN A C 1
ATOM 769 O O . ASN A 1 94 ? -21.430 1.825 11.365 1.00 94.19 94 ASN A O 1
ATOM 773 N N . SER A 1 95 ? -19.857 0.888 12.664 1.00 92.25 95 SER A N 1
ATOM 774 C CA . SER A 1 95 ? -19.050 2.109 12.813 1.00 92.25 95 SER A CA 1
ATOM 775 C C . SER A 1 95 ? -18.450 2.573 11.488 1.00 92.25 95 SER A C 1
ATOM 777 O O . SER A 1 95 ? -18.503 3.759 11.173 1.00 92.25 95 SER A O 1
ATOM 779 N N . PHE A 1 96 ? -17.928 1.641 10.689 1.00 94.31 96 PHE A N 1
ATOM 780 C CA . PHE A 1 96 ? -17.413 1.927 9.355 1.00 94.31 96 PHE A CA 1
ATOM 781 C C . PHE A 1 96 ? -18.501 2.528 8.459 1.00 94.31 96 PHE A C 1
ATOM 783 O O . PHE A 1 96 ? -18.299 3.607 7.912 1.00 94.31 96 PHE A O 1
ATOM 790 N N . ARG A 1 97 ? -19.683 1.902 8.381 1.00 95.19 97 ARG A N 1
ATOM 791 C CA . ARG A 1 97 ? -20.818 2.420 7.595 1.00 95.19 97 ARG A CA 1
ATOM 792 C C . ARG A 1 97 ? -21.339 3.759 8.109 1.00 95.19 97 ARG A C 1
ATOM 794 O O . ARG A 1 97 ? -21.694 4.629 7.321 1.00 95.19 97 ARG A O 1
ATOM 801 N N . GLU A 1 98 ? -21.370 3.956 9.427 1.00 93.12 98 GLU A N 1
ATOM 802 C CA . GLU A 1 98 ? -21.729 5.252 10.009 1.00 93.12 98 GLU A CA 1
ATOM 803 C C . GLU A 1 98 ? -20.758 6.345 9.541 1.00 93.12 98 GLU A C 1
ATOM 805 O O . GLU A 1 98 ? -21.196 7.437 9.184 1.00 93.12 98 GLU A O 1
ATOM 810 N N . LEU A 1 99 ? -19.451 6.068 9.532 1.00 91.69 99 LEU A N 1
ATOM 811 C CA . LEU A 1 99 ? -18.440 7.004 9.044 1.00 91.69 99 LEU A CA 1
ATOM 812 C C . LEU A 1 99 ? -18.542 7.233 7.538 1.00 91.69 99 LEU A C 1
ATOM 814 O O . LEU A 1 99 ? -18.535 8.384 7.120 1.00 91.69 99 LEU A O 1
ATOM 818 N N . GLU A 1 100 ? -18.665 6.167 6.756 1.00 93.69 100 GLU A N 1
ATOM 819 C CA . GLU A 1 100 ? -18.756 6.191 5.292 1.00 93.69 100 GLU A CA 1
ATOM 820 C C . GLU A 1 100 ? -19.964 6.998 4.805 1.00 93.69 100 GLU A C 1
ATOM 822 O O . GLU A 1 100 ? -19.838 7.816 3.899 1.00 93.69 100 GLU A O 1
ATOM 827 N N . SER A 1 101 ? -21.103 6.880 5.495 1.00 93.06 101 SER A N 1
ATOM 828 C CA . SER A 1 101 ? -22.320 7.627 5.158 1.00 93.06 101 SER A CA 1
ATOM 829 C C . SER A 1 101 ? -22.229 9.141 5.407 1.00 93.06 101 SER A C 1
ATOM 831 O O . SER A 1 101 ? -23.091 9.900 4.953 1.00 93.06 101 SER A O 1
ATOM 833 N N . LYS A 1 102 ? -21.220 9.613 6.156 1.00 92.00 102 LYS A N 1
ATOM 834 C CA . LYS A 1 102 ? -21.044 11.043 6.443 1.00 92.00 102 LYS A CA 1
ATOM 835 C C . LYS A 1 102 ? -20.443 11.747 5.233 1.00 92.00 102 LYS A C 1
ATOM 837 O O . LYS A 1 102 ? -19.529 11.248 4.589 1.00 92.00 102 LYS A O 1
ATOM 842 N N . ALA A 1 103 ? -20.911 12.967 4.976 1.00 91.25 103 ALA A N 1
ATOM 843 C CA . ALA A 1 103 ? -20.343 13.804 3.928 1.00 91.25 103 ALA A CA 1
ATOM 844 C C . ALA A 1 103 ? -18.839 14.028 4.158 1.00 91.25 103 ALA A C 1
ATOM 846 O O . ALA A 1 103 ? -18.415 14.402 5.255 1.00 91.25 103 ALA A O 1
ATOM 847 N N . VAL A 1 104 ? -18.048 13.824 3.103 1.00 91.88 104 VAL A N 1
ATOM 848 C CA . VAL A 1 104 ? -16.604 14.060 3.129 1.00 91.88 104 VAL A CA 1
ATOM 849 C C . VAL A 1 104 ? -16.347 15.557 3.351 1.00 91.88 104 VAL A C 1
ATOM 851 O O . VAL A 1 104 ? -16.825 16.370 2.556 1.00 91.88 104 VAL A O 1
ATOM 854 N N . PRO A 1 105 ? -15.584 15.949 4.388 1.00 92.12 105 PRO A N 1
ATOM 855 C CA . PRO A 1 105 ? -15.317 17.357 4.657 1.00 92.12 105 PRO A CA 1
ATOM 856 C C . PRO A 1 105 ? -14.612 18.068 3.493 1.00 92.12 105 PRO A C 1
ATOM 858 O O . PRO A 1 105 ? -13.684 17.538 2.866 1.00 92.12 105 PRO A O 1
ATOM 861 N N . GLU A 1 106 ? -15.012 19.313 3.225 1.00 89.62 106 GLU A N 1
ATOM 862 C CA . GLU A 1 106 ? -14.338 20.150 2.227 1.00 89.62 106 GLU A CA 1
ATOM 863 C C . GLU A 1 106 ? -12.945 20.580 2.704 1.00 89.62 106 GLU A C 1
ATOM 865 O O . GLU A 1 106 ? -12.008 20.611 1.903 1.00 89.62 106 GLU A O 1
ATOM 870 N N . ASN A 1 107 ? -12.785 20.839 4.005 1.00 92.94 107 ASN A N 1
ATOM 871 C CA . ASN A 1 107 ? -11.511 21.195 4.622 1.00 92.94 107 ASN A CA 1
ATOM 872 C C . ASN A 1 107 ? -10.486 20.053 4.479 1.00 92.94 107 ASN A C 1
ATOM 874 O O . ASN A 1 107 ? -10.764 18.910 4.832 1.00 92.94 107 ASN A O 1
ATOM 878 N N . SER A 1 108 ? -9.281 20.355 3.986 1.00 86.56 108 SER A N 1
ATOM 879 C CA . SER A 1 108 ? -8.256 19.341 3.692 1.00 86.56 108 SER A CA 1
ATOM 880 C C . SER A 1 108 ? -7.735 18.602 4.929 1.00 86.56 108 SER A C 1
ATOM 882 O O . SER A 1 108 ? -7.394 17.423 4.835 1.00 86.56 108 SER A O 1
ATOM 884 N N . VAL A 1 109 ? -7.680 19.255 6.093 1.00 87.62 109 VAL A N 1
ATOM 885 C CA . VAL A 1 109 ? -7.263 18.624 7.353 1.00 87.62 109 VAL A CA 1
ATOM 886 C C . VAL A 1 109 ? -8.349 17.668 7.825 1.00 87.62 109 VAL A C 1
ATOM 888 O O . VAL A 1 109 ? -8.076 16.484 7.999 1.00 87.62 109 VAL A O 1
ATOM 891 N N . GLU A 1 110 ? -9.588 18.141 7.946 1.00 90.62 110 GLU A N 1
ATOM 892 C CA . GLU A 1 110 ? -10.721 17.311 8.379 1.00 90.62 110 GLU A CA 1
ATOM 893 C C . GLU A 1 110 ? -10.987 16.147 7.421 1.00 90.62 110 GLU A C 1
ATOM 895 O O . GLU A 1 110 ? -11.315 15.046 7.857 1.00 90.62 110 GLU A O 1
ATOM 900 N N . ARG A 1 111 ? -10.785 16.358 6.117 1.00 92.25 111 ARG A N 1
ATOM 901 C CA . ARG A 1 111 ? -10.873 15.304 5.106 1.00 92.25 111 ARG A CA 1
ATOM 902 C C . ARG A 1 111 ? -9.842 14.206 5.338 1.00 92.25 111 ARG A C 1
ATOM 904 O O . ARG A 1 111 ? -10.194 13.031 5.311 1.00 92.25 111 ARG A O 1
ATOM 911 N N . ARG A 1 112 ? -8.582 14.575 5.596 1.00 89.31 112 ARG A N 1
ATOM 912 C CA . ARG A 1 112 ? -7.532 13.601 5.933 1.00 89.31 112 ARG A CA 1
ATOM 913 C C . ARG A 1 112 ? -7.875 12.840 7.210 1.00 89.31 112 ARG A C 1
ATOM 915 O O . ARG A 1 112 ? -7.739 11.625 7.224 1.00 89.31 112 ARG A O 1
ATOM 922 N N . GLN A 1 113 ? -8.392 13.527 8.230 1.00 90.81 113 GLN A N 1
ATOM 923 C CA . GLN A 1 113 ? -8.865 12.885 9.461 1.00 90.81 113 GLN A CA 1
ATOM 924 C C . GLN A 1 113 ? -9.994 11.884 9.186 1.00 90.81 113 GLN A C 1
ATOM 926 O O . GLN A 1 113 ? -9.977 10.761 9.680 1.00 90.81 113 GLN A O 1
ATOM 931 N N . HIS A 1 114 ? -10.968 12.266 8.361 1.00 92.75 114 HIS A N 1
ATOM 932 C CA . HIS A 1 114 ? -12.065 11.393 7.958 1.00 92.75 114 HIS A CA 1
ATOM 933 C C . HIS A 1 114 ? -11.561 10.129 7.239 1.00 92.75 114 HIS A C 1
ATOM 935 O O . HIS A 1 114 ? -11.923 9.022 7.634 1.00 92.75 114 HIS A O 1
ATOM 941 N N . PHE A 1 115 ? -10.671 10.270 6.251 1.00 94.44 115 PHE A N 1
ATOM 942 C CA . PHE A 1 115 ? -10.088 9.124 5.542 1.00 94.44 115 PHE A CA 1
ATOM 943 C C . PHE A 1 115 ? -9.207 8.250 6.438 1.00 94.44 115 PHE A C 1
ATOM 945 O O . PHE A 1 115 ? -9.238 7.031 6.307 1.00 94.44 115 PHE A O 1
ATOM 952 N N . TYR A 1 116 ? -8.474 8.839 7.382 1.00 91.19 116 TYR A N 1
ATOM 953 C CA . TYR A 1 116 ? -7.656 8.091 8.336 1.00 91.19 116 TYR A CA 1
ATOM 954 C C . TYR A 1 116 ? -8.494 7.237 9.294 1.00 91.19 116 TYR A C 1
ATOM 956 O O . TYR A 1 116 ? -8.117 6.116 9.624 1.00 91.19 116 TYR A O 1
ATOM 964 N N . ARG A 1 117 ? -9.679 7.717 9.685 1.00 93.06 117 ARG A N 1
ATOM 965 C CA . ARG A 1 117 ? -10.636 6.913 10.459 1.00 93.06 117 ARG A CA 1
ATOM 966 C C . ARG A 1 117 ? -11.133 5.724 9.648 1.00 93.06 117 ARG A C 1
ATOM 968 O O . ARG A 1 117 ? -11.088 4.609 10.152 1.00 93.06 117 ARG A O 1
ATOM 975 N N . LEU A 1 118 ? -11.567 5.945 8.401 1.00 95.38 118 LEU A N 1
ATOM 976 C CA . LEU A 1 118 ? -11.986 4.853 7.510 1.00 95.38 118 LEU A CA 1
ATOM 977 C C . LEU A 1 118 ? -10.866 3.822 7.349 1.00 95.38 118 LEU A C 1
ATOM 979 O O . LEU A 1 118 ? -11.103 2.637 7.552 1.00 95.38 118 LEU A O 1
ATOM 983 N N . TYR A 1 119 ? -9.648 4.290 7.076 1.00 94.25 119 TYR A N 1
ATOM 984 C CA . TYR A 1 119 ? -8.441 3.470 7.028 1.00 94.25 119 TYR A CA 1
ATOM 985 C C . TYR A 1 119 ? -8.279 2.616 8.295 1.00 94.25 119 TYR A C 1
ATOM 987 O O . TYR A 1 119 ? -8.183 1.396 8.198 1.00 94.25 119 TYR A O 1
ATOM 995 N N . GLY A 1 120 ? -8.355 3.217 9.486 1.00 92.06 120 GLY A N 1
ATOM 996 C CA . GLY A 1 120 ? -8.211 2.477 10.739 1.00 92.06 120 GLY A CA 1
ATOM 997 C C . GLY A 1 120 ? -9.312 1.443 10.998 1.00 92.06 120 GLY A C 1
ATOM 998 O O . GLY A 1 120 ? -9.022 0.358 11.498 1.00 92.06 120 GLY A O 1
ATOM 999 N N . PHE A 1 121 ? -10.562 1.728 10.619 1.00 93.50 121 PHE A N 1
ATOM 1000 C CA . PHE A 1 121 ? -11.647 0.742 10.709 1.00 93.50 121 PHE A CA 1
ATOM 1001 C C . PHE A 1 121 ? -11.487 -0.400 9.703 1.00 93.50 121 PHE A C 1
ATOM 1003 O O . PHE A 1 121 ? -11.772 -1.542 10.054 1.00 93.50 121 PHE A O 1
ATOM 1010 N N . LEU A 1 122 ? -11.009 -0.123 8.487 1.00 95.81 122 LEU A N 1
ATOM 1011 C CA . LEU A 1 122 ? -10.713 -1.155 7.490 1.00 95.81 122 LEU A CA 1
ATOM 1012 C C . LEU A 1 122 ? -9.606 -2.095 7.974 1.00 95.81 122 LEU A C 1
ATOM 1014 O O . LEU A 1 122 ? -9.768 -3.311 7.899 1.00 95.81 122 LEU A O 1
ATOM 1018 N N . LEU A 1 123 ? -8.531 -1.545 8.546 1.00 92.50 123 LEU A N 1
ATOM 1019 C CA . LEU A 1 123 ? -7.480 -2.359 9.156 1.00 92.50 123 LEU A CA 1
ATOM 1020 C C . LEU A 1 123 ? -8.010 -3.180 10.336 1.00 92.50 123 LEU A C 1
ATOM 1022 O O . LEU A 1 123 ? -7.781 -4.384 10.405 1.00 92.50 123 LEU A O 1
ATOM 1026 N N . GLY A 1 124 ? -8.807 -2.564 11.214 1.00 92.12 124 GLY A N 1
ATOM 1027 C CA . GLY A 1 124 ? -9.452 -3.263 12.326 1.00 92.12 124 GLY A CA 1
ATOM 1028 C C . GLY A 1 124 ? -10.402 -4.387 11.890 1.00 92.12 124 GLY A C 1
ATOM 1029 O O . GLY A 1 124 ? -10.523 -5.386 12.593 1.00 92.12 124 GLY A O 1
ATOM 1030 N N . LEU A 1 125 ? -11.064 -4.265 10.733 1.00 94.06 125 LEU A N 1
ATOM 1031 C CA . LEU A 1 125 ? -11.867 -5.345 10.148 1.00 94.06 125 LEU A CA 1
ATOM 1032 C C . LEU A 1 125 ? -11.001 -6.508 9.645 1.00 94.06 125 LEU A C 1
ATOM 1034 O O . LEU A 1 125 ? -11.445 -7.654 9.710 1.00 94.06 125 LEU A O 1
ATOM 1038 N N . GLY A 1 126 ? -9.776 -6.236 9.191 1.00 92.62 126 GLY A N 1
ATOM 1039 C CA . GLY A 1 126 ? -8.832 -7.263 8.744 1.00 92.62 126 GLY A CA 1
ATOM 1040 C C . GLY A 1 126 ? -8.324 -8.169 9.862 1.00 92.62 126 GLY A C 1
ATOM 1041 O O . GLY A 1 126 ? -7.896 -9.290 9.597 1.00 92.62 126 GLY A O 1
ATOM 1042 N N . GLU A 1 127 ? -8.454 -7.755 11.123 1.00 91.25 127 GLU A N 1
ATOM 1043 C CA . GLU A 1 127 ? -8.169 -8.617 12.278 1.00 91.25 127 GLU A CA 1
ATOM 1044 C C . GLU A 1 127 ? -9.113 -9.820 12.388 1.00 91.25 127 GLU A C 1
ATOM 1046 O O . GLU A 1 127 ? -8.810 -10.778 13.100 1.00 91.25 127 GLU A O 1
ATOM 1051 N N . PHE A 1 128 ? -10.236 -9.794 11.667 1.00 92.00 128 PHE A N 1
ATOM 1052 C CA . PHE A 1 128 ? -11.175 -10.902 11.593 1.00 92.00 128 PHE A CA 1
ATOM 1053 C C . PHE A 1 128 ? -11.017 -11.659 10.286 1.00 92.00 128 PHE A C 1
ATOM 1055 O O . PHE A 1 128 ? -10.941 -11.077 9.201 1.00 92.00 128 PHE A O 1
ATOM 1062 N N . THR A 1 129 ? -11.052 -12.982 10.381 1.00 93.19 129 THR A N 1
ATOM 1063 C CA . THR A 1 129 ? -11.175 -13.829 9.201 1.00 93.19 129 THR A CA 1
ATOM 1064 C C . THR A 1 129 ? -12.572 -13.674 8.599 1.00 93.19 129 THR A C 1
ATOM 1066 O O . THR A 1 129 ? -13.550 -13.358 9.284 1.00 93.19 129 THR A O 1
ATOM 1069 N N . PHE A 1 130 ? -12.699 -13.907 7.293 1.00 95.00 130 PHE A N 1
ATOM 1070 C CA . PHE A 1 130 ? -13.964 -13.696 6.585 1.00 95.00 130 PHE A CA 1
ATOM 1071 C C . PHE A 1 130 ? -15.122 -14.541 7.155 1.00 95.00 130 PHE A C 1
ATOM 1073 O O . PHE A 1 130 ? -16.280 -14.116 7.172 1.00 95.00 130 PHE A O 1
ATOM 1080 N N . ASP A 1 131 ? -14.820 -15.728 7.685 1.00 94.50 131 ASP A N 1
ATOM 1081 C CA . ASP A 1 131 ? -15.776 -16.630 8.326 1.00 94.50 131 ASP A CA 1
ATOM 1082 C C . ASP A 1 131 ? -16.222 -16.184 9.730 1.00 94.50 131 ASP A C 1
ATOM 1084 O O . ASP A 1 131 ? -17.278 -16.622 10.191 1.00 94.50 131 ASP A O 1
ATOM 1088 N N . GLN A 1 132 ? -15.497 -15.269 10.379 1.00 93.44 132 GLN A N 1
ATOM 1089 C CA . GLN A 1 132 ? -15.919 -14.652 11.641 1.00 93.44 132 GLN A CA 1
ATOM 1090 C C . GLN A 1 132 ? -16.959 -13.542 11.431 1.00 93.44 132 GLN A C 1
ATOM 1092 O O . GLN A 1 132 ? -17.675 -13.176 12.366 1.00 93.44 132 GLN A O 1
ATOM 1097 N N . LEU A 1 133 ? -17.097 -13.021 10.208 1.00 94.62 133 LEU A N 1
ATOM 1098 C CA . LEU A 1 133 ? -18.115 -12.021 9.893 1.00 94.62 133 LEU A CA 1
ATOM 1099 C C . LEU A 1 133 ? -19.525 -12.640 9.895 1.00 94.62 133 LEU A C 1
ATOM 1101 O O . LEU A 1 133 ? -19.694 -13.793 9.471 1.00 94.62 133 LEU A O 1
ATOM 1105 N N . PRO A 1 134 ? -20.574 -11.882 10.274 1.00 95.38 134 PRO A N 1
ATOM 1106 C CA . PRO A 1 134 ? -21.954 -12.346 10.162 1.00 95.38 134 PRO A CA 1
ATOM 1107 C C . PRO A 1 134 ? -22.290 -12.753 8.722 1.00 95.38 134 PRO A C 1
ATOM 1109 O O . PRO A 1 134 ? -22.129 -11.954 7.804 1.00 95.38 134 PRO A O 1
ATOM 1112 N N . ALA A 1 135 ? -22.802 -13.972 8.517 1.00 95.50 135 ALA A N 1
ATOM 1113 C CA . ALA A 1 135 ? -23.029 -14.533 7.177 1.00 95.50 135 ALA A CA 1
ATOM 1114 C C . ALA A 1 135 ? -23.888 -13.633 6.269 1.00 95.50 135 ALA A C 1
ATOM 1116 O O . ALA A 1 135 ? -23.589 -13.479 5.093 1.00 95.50 135 ALA A O 1
ATOM 1117 N N . GLN A 1 136 ? -24.906 -12.975 6.835 1.00 95.19 136 GLN A N 1
ATOM 1118 C CA . GLN A 1 136 ? -25.787 -12.051 6.108 1.00 95.19 136 GLN A CA 1
ATOM 1119 C C . GLN A 1 136 ? -25.081 -10.770 5.636 1.00 95.19 136 GLN A C 1
ATOM 1121 O O . GLN A 1 136 ? -25.597 -10.081 4.764 1.00 95.19 136 GLN A O 1
ATOM 1126 N N . GLN A 1 137 ? -23.938 -10.422 6.234 1.00 95.88 137 GLN A N 1
ATOM 1127 C CA . GLN A 1 137 ? -23.195 -9.203 5.923 1.00 95.88 137 GLN A CA 1
ATOM 1128 C C . GLN A 1 137 ? -22.056 -9.437 4.934 1.00 95.88 137 GLN A C 1
ATOM 1130 O O . GLN A 1 137 ? -21.633 -8.475 4.311 1.00 95.88 137 GLN A O 1
ATOM 1135 N N . ARG A 1 138 ? -21.573 -10.676 4.773 1.00 96.69 138 ARG A N 1
ATOM 1136 C CA . ARG A 1 138 ? -20.375 -10.992 3.978 1.00 96.69 138 ARG A CA 1
ATOM 1137 C C . ARG A 1 138 ? -20.474 -10.487 2.542 1.00 96.69 138 ARG A C 1
ATOM 1139 O O . ARG A 1 138 ? -19.705 -9.617 2.163 1.00 96.69 138 ARG A O 1
ATOM 1146 N N . ASP A 1 139 ? -21.458 -10.956 1.782 1.00 96.50 139 ASP A N 1
ATOM 1147 C CA . ASP A 1 139 ? -21.578 -10.607 0.358 1.00 96.50 139 ASP A CA 1
ATOM 1148 C C . ASP A 1 139 ? -21.906 -9.123 0.145 1.00 96.50 139 ASP A C 1
ATOM 1150 O O . ASP A 1 139 ? -21.406 -8.493 -0.791 1.00 96.50 139 ASP A O 1
ATOM 1154 N N . ILE A 1 140 ? -22.724 -8.556 1.040 1.00 96.88 140 ILE A N 1
ATOM 1155 C CA . ILE A 1 140 ? -23.106 -7.140 1.018 1.00 96.88 140 ILE A CA 1
ATOM 1156 C C . ILE A 1 140 ? -21.864 -6.276 1.242 1.00 96.88 140 ILE A C 1
ATOM 1158 O O . ILE A 1 140 ? -21.553 -5.421 0.418 1.00 96.88 140 ILE A O 1
ATOM 1162 N N . LEU A 1 141 ? -21.125 -6.542 2.321 1.00 97.75 141 LEU A N 1
ATOM 1163 C CA . LEU A 1 141 ? -19.925 -5.798 2.679 1.00 97.75 141 LEU A CA 1
ATOM 1164 C C . LEU A 1 141 ? -18.836 -5.964 1.618 1.00 97.75 141 LEU A C 1
ATOM 1166 O O . LEU A 1 141 ? -18.252 -4.974 1.202 1.00 97.75 141 LEU A O 1
ATOM 1170 N N . THR A 1 142 ? -18.595 -7.178 1.119 1.00 98.31 142 THR A N 1
ATOM 1171 C CA . THR A 1 142 ? -17.628 -7.400 0.034 1.00 98.31 142 THR A CA 1
ATOM 1172 C C . THR A 1 142 ? -17.970 -6.560 -1.194 1.00 98.31 142 THR A C 1
ATOM 1174 O O . THR A 1 142 ? -17.091 -5.913 -1.758 1.00 98.31 142 THR A O 1
ATOM 1177 N N . SER A 1 143 ? -19.245 -6.514 -1.589 1.00 98.00 143 SER A N 1
ATOM 1178 C CA . SER A 1 143 ? -19.683 -5.712 -2.738 1.00 98.00 143 SER A CA 1
ATOM 1179 C C . SER A 1 143 ? -19.481 -4.209 -2.506 1.00 98.00 143 SER A C 1
ATOM 1181 O O . SER A 1 143 ? -18.997 -3.514 -3.400 1.00 98.00 143 SER A O 1
ATOM 1183 N N . GLU A 1 144 ? -19.804 -3.716 -1.306 1.00 97.62 144 GLU A N 1
ATOM 1184 C CA . GLU A 1 144 ? -19.576 -2.323 -0.891 1.00 97.62 144 GLU A CA 1
ATOM 1185 C C . GLU A 1 144 ? -18.081 -1.961 -0.937 1.00 97.62 144 GLU A C 1
ATOM 1187 O O . GLU A 1 144 ? -17.696 -0.960 -1.544 1.00 97.62 144 GLU A O 1
ATOM 1192 N N . LEU A 1 145 ? -17.224 -2.804 -0.355 1.00 98.44 145 LEU A N 1
ATOM 1193 C CA . LEU A 1 145 ? -15.781 -2.574 -0.286 1.00 98.44 145 LEU A CA 1
ATOM 1194 C C . LEU A 1 145 ? -15.114 -2.643 -1.662 1.00 98.44 145 LEU A C 1
ATOM 1196 O O . LEU A 1 145 ? -14.242 -1.829 -1.943 1.00 98.44 145 LEU A O 1
ATOM 1200 N N . VAL A 1 146 ? -15.533 -3.554 -2.546 1.00 98.50 146 VAL A N 1
ATOM 1201 C CA . VAL A 1 146 ? -15.011 -3.630 -3.924 1.00 98.50 146 VAL A CA 1
ATOM 1202 C C . VAL A 1 146 ? -15.391 -2.385 -4.730 1.00 98.50 146 VAL A C 1
ATOM 1204 O O . VAL A 1 146 ? -14.548 -1.833 -5.437 1.00 98.50 146 VAL A O 1
ATOM 1207 N N . ALA A 1 147 ? -16.631 -1.901 -4.605 1.00 98.00 147 ALA A N 1
ATOM 1208 C CA . ALA A 1 147 ? -17.052 -0.661 -5.260 1.00 98.00 147 ALA A CA 1
ATOM 1209 C C . ALA A 1 147 ? -16.245 0.544 -4.751 1.00 98.00 147 ALA A C 1
ATOM 1211 O O . ALA A 1 147 ? -15.794 1.384 -5.537 1.00 98.00 147 ALA A O 1
ATOM 1212 N N . MET A 1 148 ? -16.010 0.597 -3.439 1.00 98.00 148 MET A N 1
ATOM 1213 C CA . MET A 1 148 ? -15.168 1.615 -2.826 1.00 98.00 148 MET A CA 1
ATOM 1214 C C . MET A 1 148 ? -13.707 1.491 -3.281 1.00 98.00 148 MET A C 1
ATOM 1216 O O . MET A 1 148 ? -13.084 2.507 -3.581 1.00 98.00 148 MET A O 1
ATOM 1220 N N . TYR A 1 149 ? -13.169 0.274 -3.403 1.00 98.38 149 TYR A N 1
ATOM 1221 C CA . TYR A 1 149 ? -11.772 0.034 -3.773 1.00 98.38 149 TYR A CA 1
ATOM 1222 C C . TYR A 1 149 ? -11.440 0.658 -5.130 1.00 98.38 149 TYR A C 1
ATOM 1224 O O . TYR A 1 149 ? -10.440 1.359 -5.261 1.00 98.38 149 TYR A O 1
ATOM 1232 N N . GLY A 1 150 ? -12.337 0.504 -6.107 1.00 97.00 150 GLY A N 1
ATOM 1233 C CA . GLY A 1 150 ? -12.150 1.058 -7.448 1.00 97.00 150 GLY A CA 1
ATOM 1234 C C . GLY A 1 150 ? -12.392 2.566 -7.589 1.00 97.00 150 GLY A C 1
ATOM 1235 O O . GLY A 1 150 ? -12.156 3.105 -8.667 1.00 97.00 150 GLY A O 1
ATOM 1236 N N . THR A 1 151 ? -12.887 3.263 -6.559 1.00 96.12 151 THR A N 1
ATOM 1237 C CA . THR A 1 151 ? -13.358 4.659 -6.712 1.00 96.12 151 THR A CA 1
ATOM 1238 C C . THR A 1 151 ? -12.916 5.630 -5.621 1.00 96.12 151 THR A C 1
ATOM 1240 O O . THR A 1 151 ? -12.896 6.842 -5.858 1.00 96.12 151 THR A O 1
ATOM 1243 N N . HIS A 1 152 ? -12.552 5.145 -4.433 1.00 97.25 152 HIS A N 1
ATOM 1244 C CA . HIS A 1 152 ? -12.274 6.004 -3.289 1.00 97.25 152 HIS A CA 1
ATOM 1245 C C . HIS A 1 152 ? -11.019 6.861 -3.523 1.00 97.25 152 HIS A C 1
ATOM 1247 O O . HIS A 1 152 ? -9.975 6.327 -3.888 1.00 97.25 152 HIS A O 1
ATOM 1253 N N . PRO A 1 153 ? -11.056 8.185 -3.285 1.00 96.38 153 PRO A N 1
ATOM 1254 C CA . PRO A 1 153 ? -9.976 9.083 -3.693 1.00 96.38 153 PRO A CA 1
ATOM 1255 C C . PRO A 1 153 ? -8.678 8.931 -2.888 1.00 96.38 153 PRO A C 1
ATOM 1257 O O . PRO A 1 153 ? -7.602 9.220 -3.402 1.00 96.38 153 PRO A O 1
ATOM 1260 N N . SER A 1 154 ? -8.761 8.519 -1.621 1.00 96.25 154 SER A N 1
ATOM 1261 C CA . SER A 1 154 ? -7.585 8.449 -0.744 1.00 96.25 154 SER A CA 1
ATOM 1262 C C . SER A 1 154 ? -6.718 7.222 -1.003 1.00 96.25 154 SER A C 1
ATOM 1264 O O . SER A 1 154 ? -7.244 6.109 -1.037 1.00 96.25 154 SER A O 1
ATOM 1266 N N . ARG A 1 155 ? -5.392 7.417 -1.053 1.00 95.06 155 ARG A N 1
ATOM 1267 C CA . ARG A 1 155 ? -4.415 6.322 -1.184 1.00 95.06 155 ARG A CA 1
ATOM 1268 C C . ARG A 1 155 ? -4.460 5.356 -0.004 1.00 95.06 155 ARG A C 1
ATOM 1270 O O . ARG A 1 155 ? -4.483 4.156 -0.215 1.00 95.06 155 ARG A O 1
ATOM 1277 N N . ALA A 1 156 ? -4.553 5.874 1.224 1.00 93.12 156 ALA A N 1
ATOM 1278 C CA . ALA A 1 156 ? -4.554 5.046 2.431 1.00 93.12 156 ALA A CA 1
ATOM 1279 C C . ALA A 1 156 ? -5.776 4.119 2.466 1.00 93.12 156 ALA A C 1
ATOM 1281 O O . ALA A 1 156 ? -5.650 2.919 2.692 1.00 93.12 156 ALA A O 1
ATOM 1282 N N . VAL A 1 157 ? -6.959 4.668 2.175 1.00 97.00 157 VAL A N 1
ATOM 1283 C CA . VAL A 1 157 ? -8.202 3.889 2.121 1.00 97.00 157 VAL A CA 1
ATOM 1284 C C . VAL A 1 157 ? -8.175 2.887 0.965 1.00 97.00 157 VAL A C 1
ATOM 1286 O O . VAL A 1 157 ? -8.542 1.737 1.171 1.00 97.00 157 VAL A O 1
ATOM 1289 N N . HIS A 1 158 ? -7.697 3.283 -0.220 1.00 97.62 158 HIS A N 1
ATOM 1290 C CA . HIS A 1 158 ? -7.538 2.371 -1.356 1.00 97.62 158 HIS A CA 1
ATOM 1291 C C . HIS A 1 158 ? -6.617 1.190 -1.007 1.00 97.62 158 HIS A C 1
ATOM 1293 O O . HIS A 1 158 ? -7.026 0.039 -1.145 1.00 97.62 158 HIS A O 1
ATOM 1299 N N . SER A 1 159 ? -5.426 1.451 -0.459 1.00 94.94 159 SER A N 1
ATOM 1300 C CA . SER A 1 159 ? -4.488 0.400 -0.046 1.00 94.94 159 SER A CA 1
ATOM 1301 C C . SER A 1 159 ? -5.081 -0.532 1.018 1.00 94.94 159 SER A C 1
ATOM 1303 O O . SER A 1 159 ? -4.977 -1.750 0.877 1.00 94.94 159 SER A O 1
ATOM 1305 N N . ALA A 1 160 ? -5.762 0.007 2.038 1.00 96.06 160 ALA A N 1
ATOM 1306 C CA . ALA A 1 160 ? -6.403 -0.812 3.070 1.00 96.06 160 ALA A CA 1
ATOM 1307 C C . ALA A 1 160 ? -7.550 -1.675 2.528 1.00 96.06 160 ALA A C 1
ATOM 1309 O O . ALA A 1 160 ? -7.723 -2.799 2.987 1.00 96.06 160 ALA A O 1
ATOM 1310 N N . LEU A 1 161 ? -8.316 -1.189 1.546 1.00 98.19 161 LEU A N 1
ATOM 1311 C CA . LEU A 1 161 ? -9.362 -1.980 0.890 1.00 98.19 161 LEU A CA 1
ATOM 1312 C C . LEU A 1 161 ? -8.771 -3.160 0.119 1.00 98.19 161 LEU A C 1
ATOM 1314 O O . LEU A 1 161 ? -9.239 -4.285 0.288 1.00 98.19 161 LEU A O 1
ATOM 1318 N N . GLY A 1 162 ? -7.730 -2.919 -0.683 1.00 97.06 162 GLY A N 1
ATOM 1319 C CA . GLY A 1 162 ? -7.035 -3.978 -1.415 1.00 97.06 162 GLY A CA 1
ATOM 1320 C C . GLY A 1 162 ? -6.451 -5.035 -0.474 1.00 97.06 162 GLY A C 1
ATOM 1321 O O . GLY A 1 162 ? -6.670 -6.228 -0.677 1.00 97.06 162 GLY A O 1
ATOM 1322 N N . TRP A 1 163 ? -5.776 -4.600 0.595 1.00 95.81 163 TRP A N 1
ATOM 1323 C CA . TRP A 1 163 ? -5.249 -5.481 1.644 1.00 95.81 163 TRP A CA 1
ATOM 1324 C C . TRP A 1 163 ? -6.351 -6.297 2.334 1.00 95.81 163 TRP A C 1
ATOM 1326 O O . TRP A 1 163 ? -6.262 -7.522 2.397 1.00 95.81 163 TRP A O 1
ATOM 1336 N N . LEU A 1 164 ? -7.428 -5.643 2.781 1.00 97.00 164 LEU A N 1
ATOM 1337 C CA . LEU A 1 164 ? -8.533 -6.285 3.497 1.00 97.00 164 LEU A CA 1
ATOM 1338 C C . LEU A 1 164 ? -9.201 -7.365 2.642 1.00 97.00 164 LEU A C 1
ATOM 1340 O O . LEU A 1 164 ? -9.444 -8.479 3.103 1.00 97.00 164 LEU A O 1
ATOM 1344 N N . LEU A 1 165 ? -9.469 -7.044 1.376 1.00 97.88 165 LEU A N 1
ATOM 1345 C CA . LEU A 1 165 ? -10.088 -7.968 0.435 1.00 97.88 165 LEU A CA 1
ATOM 1346 C C . LEU A 1 165 ? -9.184 -9.179 0.150 1.00 97.88 165 LEU A C 1
ATOM 1348 O O . LEU A 1 165 ? -9.687 -10.303 0.154 1.00 97.88 165 LEU A O 1
ATOM 1352 N N . ARG A 1 166 ? -7.864 -8.995 -0.022 1.00 96.06 166 ARG A N 1
ATOM 1353 C CA . ARG A 1 166 ? -6.916 -10.123 -0.153 1.00 96.06 166 ARG A CA 1
ATOM 1354 C C . ARG A 1 166 ? -6.873 -10.976 1.112 1.00 96.06 166 ARG A C 1
ATOM 1356 O O . ARG A 1 166 ? -6.954 -12.197 1.028 1.00 96.06 166 ARG A O 1
ATOM 1363 N N . ARG A 1 167 ? -6.844 -10.351 2.293 1.00 94.25 167 ARG A N 1
ATOM 1364 C CA . ARG A 1 167 ? -6.875 -11.051 3.590 1.00 94.25 167 ARG A CA 1
ATOM 1365 C C . ARG A 1 167 ? -8.157 -11.870 3.788 1.00 94.25 167 ARG A C 1
ATOM 1367 O O . ARG A 1 167 ? -8.144 -12.891 4.471 1.00 94.25 167 ARG A O 1
ATOM 1374 N N . TRP A 1 168 ? -9.254 -11.473 3.145 1.00 96.50 168 TRP A N 1
ATOM 1375 C CA . TRP A 1 168 ? -10.515 -12.222 3.084 1.00 96.50 168 TRP A CA 1
ATOM 1376 C C . TRP A 1 168 ? -10.635 -13.181 1.887 1.00 96.50 168 TRP A C 1
ATOM 1378 O O . TRP A 1 168 ? -11.726 -13.699 1.626 1.00 96.50 168 TRP A O 1
ATOM 1388 N N . GLY A 1 169 ? -9.542 -13.433 1.161 1.00 96.00 169 GLY A N 1
ATOM 1389 C CA . GLY A 1 169 ? -9.487 -14.371 0.035 1.00 96.00 169 GLY A CA 1
ATOM 1390 C C . GLY A 1 169 ? -10.286 -13.923 -1.191 1.00 96.00 169 GLY A C 1
ATOM 1391 O O . GLY A 1 169 ? -10.761 -14.754 -1.960 1.00 96.00 169 GLY A O 1
ATOM 1392 N N . GLN A 1 170 ? -10.496 -12.614 -1.357 1.00 97.25 170 GLN A N 1
ATOM 1393 C CA . GLN A 1 170 ? -11.224 -12.027 -2.485 1.00 97.25 170 GLN A CA 1
ATOM 1394 C C . GLN A 1 170 ? -10.282 -11.650 -3.644 1.00 97.25 170 GLN A C 1
ATOM 1396 O O . GLN A 1 170 ? -10.512 -10.650 -4.328 1.00 97.25 170 GLN A O 1
ATOM 1401 N N . ASP A 1 171 ? -9.223 -12.435 -3.873 1.00 94.94 171 ASP A N 1
ATOM 1402 C CA . ASP A 1 171 ? -8.141 -12.134 -4.822 1.00 94.94 171 ASP A CA 1
ATOM 1403 C C . ASP A 1 171 ? -8.645 -11.799 -6.228 1.00 94.94 171 ASP A C 1
ATOM 1405 O O . ASP A 1 171 ? -8.203 -10.824 -6.824 1.00 94.94 171 ASP A O 1
ATOM 1409 N N . GLU A 1 172 ? -9.622 -12.546 -6.747 1.00 96.62 172 GLU A N 1
ATOM 1410 C CA . GLU A 1 172 ? -10.175 -12.298 -8.084 1.00 96.62 172 GLU A CA 1
ATOM 1411 C C . GLU A 1 172 ? -10.942 -10.968 -8.161 1.00 96.62 172 GLU A C 1
ATOM 1413 O O . GLU A 1 172 ? -10.914 -10.280 -9.179 1.00 96.62 172 GLU A O 1
ATOM 1418 N N . LEU A 1 173 ? -11.620 -10.565 -7.079 1.00 97.94 173 LEU A N 1
ATOM 1419 C CA . LEU A 1 173 ? -12.305 -9.271 -7.029 1.00 97.94 173 LEU A CA 1
ATOM 1420 C C . LEU A 1 173 ? -11.294 -8.124 -7.003 1.00 97.94 173 LEU A C 1
ATOM 1422 O O . LEU A 1 173 ? -11.483 -7.144 -7.722 1.00 97.94 173 LEU A O 1
ATOM 1426 N N . VAL A 1 174 ? -10.228 -8.275 -6.212 1.00 97.62 174 VAL A N 1
ATOM 1427 C CA . VAL A 1 174 ? -9.108 -7.326 -6.144 1.00 97.62 174 VAL A CA 1
ATOM 1428 C C . VAL A 1 174 ? -8.433 -7.212 -7.504 1.00 97.62 174 VAL A C 1
ATOM 1430 O O . VAL A 1 174 ? -8.289 -6.104 -8.010 1.00 97.62 174 VAL A O 1
ATOM 1433 N N . ARG A 1 175 ? -8.121 -8.346 -8.140 1.00 96.06 175 ARG A N 1
ATOM 1434 C CA . ARG A 1 175 ? -7.505 -8.410 -9.467 1.00 96.06 175 ARG A CA 1
ATOM 1435 C C . ARG A 1 175 ? -8.314 -7.645 -10.507 1.00 96.06 175 ARG A C 1
ATOM 1437 O O . ARG A 1 175 ? -7.748 -6.853 -11.243 1.00 96.06 175 ARG A O 1
ATOM 1444 N N . ARG A 1 176 ? -9.643 -7.791 -10.532 1.00 97.44 176 ARG A N 1
ATOM 1445 C CA . ARG A 1 176 ? -10.491 -7.023 -11.466 1.00 97.44 176 ARG A CA 1
ATOM 1446 C C . ARG A 1 176 ? -10.390 -5.511 -11.270 1.00 97.44 176 ARG A C 1
ATOM 1448 O O . ARG A 1 176 ? -10.479 -4.779 -12.252 1.00 97.44 176 ARG A O 1
ATOM 1455 N N . VAL A 1 177 ? -10.236 -5.040 -10.032 1.00 97.69 177 VAL A N 1
ATOM 1456 C CA . VAL A 1 177 ? -10.047 -3.608 -9.757 1.00 97.69 177 VAL A CA 1
ATOM 1457 C C . VAL A 1 177 ? -8.635 -3.167 -10.148 1.00 97.69 177 VAL A C 1
ATOM 1459 O O . VAL A 1 177 ? -8.504 -2.178 -10.864 1.00 97.69 177 VAL A O 1
ATOM 1462 N N . ASP A 1 178 ? -7.608 -3.928 -9.764 1.00 97.00 178 ASP A N 1
ATOM 1463 C CA . ASP A 1 178 ? -6.200 -3.652 -10.096 1.00 97.00 178 ASP A CA 1
ATOM 1464 C C . ASP A 1 178 ? -5.941 -3.703 -11.617 1.00 97.00 178 ASP A C 1
ATOM 1466 O O . ASP A 1 178 ? -5.087 -2.984 -12.127 1.00 97.00 178 ASP A O 1
ATOM 1470 N N . GLU A 1 179 ? -6.718 -4.495 -12.364 1.00 96.94 179 GLU A N 1
ATOM 1471 C CA . GLU A 1 179 ? -6.670 -4.609 -13.829 1.00 96.94 179 GLU A CA 1
ATOM 1472 C C . GLU A 1 179 ? -7.640 -3.650 -14.558 1.00 96.94 179 GLU A C 1
ATOM 1474 O O . GLU A 1 179 ? -7.850 -3.759 -15.773 1.00 96.94 179 GLU A O 1
ATOM 1479 N N . THR A 1 180 ? -8.245 -2.689 -13.849 1.00 98.00 180 THR A N 1
ATOM 1480 C CA . THR A 1 180 ? -9.087 -1.646 -14.452 1.00 98.00 180 THR A CA 1
ATOM 1481 C C . THR A 1 180 ? -8.276 -0.358 -14.626 1.00 98.00 180 THR A C 1
ATOM 1483 O O . THR A 1 180 ? -8.003 0.320 -13.636 1.00 98.00 180 THR A O 1
ATOM 1486 N N . PRO A 1 181 ? -7.904 0.031 -15.865 1.00 97.88 181 PRO A N 1
ATOM 1487 C CA . PRO A 1 181 ? -7.140 1.252 -16.099 1.00 97.88 181 PRO A CA 1
ATOM 1488 C C . PRO A 1 181 ? -7.885 2.485 -15.588 1.00 97.88 181 PRO A C 1
ATOM 1490 O O . PRO A 1 181 ? -9.089 2.636 -15.806 1.00 97.88 181 PRO A O 1
ATOM 1493 N N . LEU A 1 182 ? -7.148 3.391 -14.956 1.00 97.50 182 LEU A N 1
ATOM 1494 C CA . LEU A 1 182 ? -7.672 4.635 -14.414 1.00 97.50 182 LEU A CA 1
ATOM 1495 C C . LEU A 1 182 ? -6.628 5.727 -14.616 1.00 97.50 182 LEU A C 1
ATOM 1497 O O . LEU A 1 182 ? -5.499 5.589 -14.154 1.00 97.50 182 LEU A O 1
ATOM 1501 N N . ASP A 1 183 ? -7.007 6.812 -15.288 1.00 96.44 183 ASP A N 1
ATOM 1502 C CA . ASP A 1 183 ? -6.081 7.900 -15.604 1.00 96.44 183 ASP A CA 1
ATOM 1503 C C . ASP A 1 183 ? -5.620 8.663 -14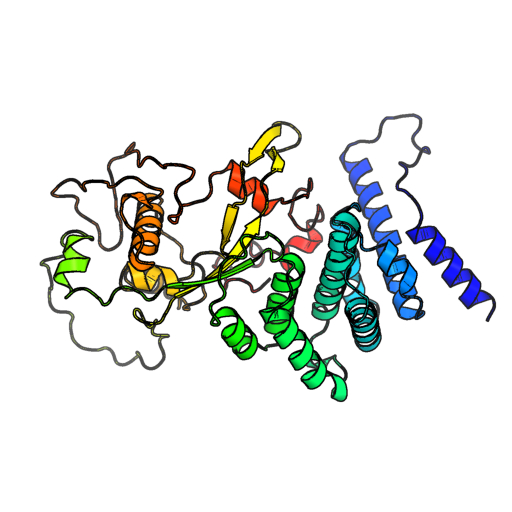.356 1.00 96.44 183 ASP A C 1
ATOM 1505 O O . ASP A 1 183 ? -6.287 8.689 -13.316 1.00 96.44 183 ASP A O 1
ATOM 1509 N N . TYR A 1 184 ? -4.470 9.326 -14.469 1.00 95.50 184 TYR A N 1
ATOM 1510 C CA . TYR A 1 184 ? -3.978 10.235 -13.440 1.00 95.50 184 TYR A CA 1
ATOM 1511 C C . TYR A 1 184 ? -4.948 11.411 -13.238 1.00 95.50 184 TYR A C 1
ATOM 1513 O O . TYR A 1 184 ? -5.393 12.037 -14.199 1.00 95.50 184 TYR A O 1
ATOM 1521 N N . ASP A 1 185 ? -5.275 11.721 -11.982 1.00 96.06 185 ASP A N 1
ATOM 1522 C CA . ASP A 1 185 ? -6.108 12.874 -11.634 1.00 96.06 185 ASP A CA 1
ATOM 1523 C C . ASP A 1 185 ? -5.245 14.121 -11.409 1.00 96.06 185 ASP A C 1
ATOM 1525 O O . ASP A 1 185 ? -4.725 14.355 -10.316 1.00 96.06 185 ASP A O 1
ATOM 1529 N N . GLU A 1 186 ? -5.145 14.963 -12.436 1.00 92.25 186 GLU A N 1
ATOM 1530 C CA . GLU A 1 186 ? -4.401 16.228 -12.380 1.00 92.25 186 GLU A CA 1
ATOM 1531 C C . GLU A 1 186 ? -4.948 17.218 -11.337 1.00 92.25 186 GLU A C 1
ATOM 1533 O O . GLU A 1 186 ? -4.228 18.118 -10.905 1.00 92.25 186 GLU A O 1
ATOM 1538 N N . SER A 1 187 ? -6.205 17.066 -10.894 1.00 91.50 187 SER A N 1
ATOM 1539 C CA . SER A 1 187 ? -6.769 17.930 -9.850 1.00 91.50 187 SER A CA 1
ATOM 1540 C C . SER A 1 187 ? -6.210 17.632 -8.455 1.00 91.50 187 SER A C 1
ATOM 1542 O O . SER A 1 187 ? -6.434 18.416 -7.529 1.00 91.50 187 SER A O 1
ATOM 1544 N N . GLY A 1 188 ? -5.509 16.503 -8.289 1.00 89.00 188 GLY A N 1
ATOM 1545 C CA . GLY A 1 188 ? -4.950 16.051 -7.016 1.00 89.00 188 GLY A CA 1
ATOM 1546 C C . GLY A 1 188 ? -6.005 15.630 -5.990 1.00 89.00 188 GLY A C 1
ATOM 1547 O O . GLY A 1 188 ? -5.696 15.528 -4.803 1.00 89.00 188 GLY A O 1
ATOM 1548 N N . LYS A 1 189 ? -7.262 15.419 -6.410 1.00 91.00 189 LYS A N 1
ATOM 1549 C CA . LYS A 1 189 ? -8.335 14.966 -5.516 1.00 91.00 189 LYS A CA 1
ATOM 1550 C C . LYS A 1 189 ? -8.243 13.469 -5.251 1.00 91.00 189 LYS A C 1
ATOM 1552 O O . LYS A 1 189 ? -8.540 13.062 -4.131 1.00 91.00 189 LYS A O 1
ATOM 1557 N N . ARG A 1 190 ? -7.841 12.679 -6.250 1.00 95.69 190 ARG A N 1
ATOM 1558 C CA . ARG A 1 190 ? -7.509 11.258 -6.124 1.00 95.69 190 ARG A CA 1
ATOM 1559 C C . ARG A 1 190 ? -5.995 11.072 -6.026 1.00 95.69 190 ARG A C 1
ATOM 1561 O O . ARG A 1 190 ? -5.230 11.603 -6.822 1.00 95.69 190 ARG A O 1
ATOM 1568 N N . GLU A 1 191 ? -5.575 10.292 -5.039 1.00 96.88 191 GLU A N 1
ATOM 1569 C CA . GLU A 1 191 ? -4.175 10.082 -4.659 1.00 96.88 191 GLU A CA 1
ATOM 1570 C C . GLU A 1 191 ? -3.579 8.795 -5.254 1.00 96.88 191 GLU A C 1
ATOM 1572 O O . GLU A 1 191 ? -2.553 8.314 -4.781 1.00 96.88 191 GLU A O 1
ATOM 1577 N N . TRP A 1 192 ? -4.226 8.207 -6.260 1.00 98.06 192 TRP A N 1
ATOM 1578 C CA . TRP A 1 192 ? -3.765 7.003 -6.947 1.00 98.06 192 TRP A CA 1
ATOM 1579 C C . TRP A 1 192 ? -4.395 6.871 -8.341 1.00 98.06 192 TRP A C 1
ATOM 1581 O O . TRP A 1 192 ? -5.371 7.550 -8.676 1.00 98.06 192 TRP A O 1
ATOM 1591 N N . TYR A 1 193 ? -3.817 6.017 -9.176 1.00 98.25 193 TYR A N 1
ATOM 1592 C CA . TYR A 1 193 ? -4.316 5.707 -10.515 1.00 98.25 193 TYR A CA 1
ATOM 1593 C C . TYR A 1 193 ? -3.783 4.344 -10.978 1.00 98.25 193 TYR A C 1
ATOM 1595 O O . TYR A 1 193 ? -2.874 3.803 -10.352 1.00 98.25 193 TYR A O 1
ATOM 1603 N N . VAL A 1 194 ? -4.338 3.782 -12.054 1.00 98.50 194 VAL A N 1
ATOM 1604 C CA . VAL A 1 194 ? -3.951 2.456 -12.565 1.00 98.50 194 VAL A CA 1
ATOM 1605 C C . VAL A 1 194 ? -3.486 2.587 -14.000 1.00 98.50 194 VAL A C 1
ATOM 1607 O O . VAL A 1 194 ? -4.242 2.956 -14.899 1.00 98.50 194 VAL A O 1
ATOM 1610 N N . LEU A 1 195 ? -2.223 2.254 -14.221 1.00 97.19 195 LEU A N 1
ATOM 1611 C CA . LEU A 1 195 ? -1.633 2.221 -15.543 1.00 97.19 195 LEU A CA 1
ATOM 1612 C C . LEU A 1 195 ? -1.760 0.842 -16.143 1.00 97.19 195 LEU A C 1
ATOM 1614 O O . LEU A 1 195 ? -1.314 -0.126 -15.544 1.00 97.19 195 LEU A O 1
ATOM 1618 N N . LYS A 1 196 ? -2.265 0.793 -17.370 1.00 97.38 196 LYS A N 1
ATOM 1619 C CA . LYS A 1 196 ? -2.138 -0.367 -18.238 1.00 97.38 196 LYS A CA 1
ATOM 1620 C C . LYS A 1 196 ? -1.024 -0.113 -19.244 1.00 97.38 196 LYS A C 1
ATOM 1622 O O . LYS A 1 196 ? -1.040 0.902 -19.941 1.00 97.38 196 LYS A O 1
ATOM 1627 N N . ILE A 1 197 ? -0.074 -1.032 -19.319 1.00 95.88 197 ILE A N 1
ATOM 1628 C CA . ILE A 1 197 ? 0.999 -1.037 -20.309 1.00 95.88 197 ILE A CA 1
ATOM 1629 C C . ILE A 1 197 ? 0.885 -2.343 -21.076 1.00 95.88 197 ILE A C 1
ATOM 1631 O O . ILE A 1 197 ? 1.027 -3.415 -20.500 1.00 95.88 197 ILE A O 1
ATOM 1635 N N . ASP A 1 198 ? 0.623 -2.254 -22.373 1.00 92.69 198 ASP A N 1
ATOM 1636 C CA . ASP A 1 198 ? 0.679 -3.415 -23.251 1.00 92.69 198 ASP A CA 1
ATOM 1637 C C . ASP A 1 198 ? 2.155 -3.647 -23.622 1.00 92.69 198 ASP A C 1
ATOM 1639 O O . ASP A 1 198 ? 2.765 -2.757 -24.230 1.00 92.69 198 ASP A O 1
ATOM 1643 N N . PRO A 1 199 ? 2.770 -4.789 -23.246 1.00 87.75 199 PRO A N 1
ATOM 1644 C CA . PRO A 1 199 ? 4.124 -5.097 -23.680 1.00 87.75 199 PRO A CA 1
ATOM 1645 C C . PRO A 1 199 ? 4.203 -5.002 -25.206 1.00 87.75 199 PRO A C 1
ATOM 1647 O O . PRO A 1 199 ? 3.291 -5.475 -25.897 1.00 87.75 199 PRO A O 1
ATOM 1650 N N . PRO A 1 200 ? 5.258 -4.390 -25.774 1.00 78.69 200 PRO A N 1
ATOM 1651 C CA . PRO A 1 200 ? 5.412 -4.380 -27.215 1.00 78.69 200 PRO A CA 1
ATOM 1652 C C . PRO A 1 200 ? 5.406 -5.827 -27.706 1.00 78.69 200 PRO A C 1
ATOM 1654 O O . PRO A 1 200 ? 6.075 -6.683 -27.120 1.00 78.69 200 PRO A O 1
ATOM 1657 N N . ALA A 1 201 ? 4.663 -6.097 -28.788 1.00 63.75 201 ALA A N 1
ATOM 1658 C CA . ALA A 1 201 ? 4.739 -7.388 -29.464 1.00 63.75 201 ALA A CA 1
ATOM 1659 C C . ALA A 1 201 ? 6.223 -7.734 -29.635 1.00 63.75 201 ALA A C 1
ATOM 1661 O O . ALA A 1 201 ? 6.992 -6.826 -29.973 1.00 63.75 201 ALA A O 1
ATOM 1662 N N . PRO A 1 202 ? 6.634 -8.989 -29.384 1.00 53.22 202 PRO A N 1
ATOM 1663 C CA . PRO A 1 202 ? 8.029 -9.365 -29.401 1.00 53.22 202 PRO A CA 1
ATOM 1664 C C . PRO A 1 202 ? 8.475 -9.108 -30.823 1.00 53.22 202 PRO A C 1
ATOM 1666 O O . PRO A 1 202 ? 8.130 -9.850 -31.744 1.00 53.22 202 PRO A O 1
ATOM 1669 N N . ALA A 1 203 ? 9.137 -7.974 -31.025 1.00 37.84 203 ALA A N 1
ATOM 1670 C CA . ALA A 1 203 ? 9.588 -7.573 -32.328 1.00 37.84 203 ALA A CA 1
ATOM 1671 C C . ALA A 1 203 ? 10.482 -8.725 -32.760 1.00 37.84 203 ALA A C 1
ATOM 1673 O O . ALA A 1 203 ? 11.415 -9.033 -32.013 1.00 37.84 203 ALA A O 1
ATOM 1674 N N . THR A 1 204 ? 10.069 -9.428 -33.832 1.00 35.41 204 THR A N 1
ATOM 1675 C CA . THR A 1 204 ? 10.621 -10.702 -34.333 1.00 35.41 204 THR A CA 1
ATOM 1676 C C . THR A 1 204 ? 11.988 -10.925 -33.732 1.00 35.41 204 THR A C 1
ATOM 1678 O O . THR A 1 204 ? 12.841 -10.099 -34.028 1.00 35.41 204 THR A O 1
ATOM 1681 N N . ALA A 1 205 ? 12.137 -11.923 -32.852 1.00 35.34 205 ALA A N 1
ATOM 1682 C CA . ALA A 1 205 ? 13.209 -12.136 -31.863 1.00 35.34 205 ALA A CA 1
ATOM 1683 C C . ALA A 1 205 ? 14.598 -11.487 -32.104 1.00 35.34 205 ALA A C 1
ATOM 1685 O O . ALA A 1 205 ? 15.299 -11.212 -31.142 1.00 35.34 205 ALA A O 1
ATOM 1686 N N . GLU A 1 206 ? 15.005 -11.221 -33.342 1.00 31.86 206 GLU A N 1
ATOM 1687 C CA . GLU A 1 206 ? 16.044 -10.273 -33.763 1.00 31.86 206 GLU A CA 1
ATOM 1688 C C . GLU A 1 206 ? 15.979 -8.859 -33.160 1.00 31.86 206 GLU A C 1
ATOM 1690 O O . GLU A 1 206 ? 17.034 -8.335 -32.826 1.00 31.86 206 GLU A O 1
ATOM 1695 N N . SER A 1 207 ? 14.817 -8.220 -32.988 1.00 34.19 207 SER A N 1
ATOM 1696 C CA . SER A 1 207 ? 14.763 -6.823 -32.508 1.00 34.19 207 SER A CA 1
ATOM 1697 C C . SER A 1 207 ? 15.000 -6.723 -30.996 1.00 34.19 207 SER A C 1
ATOM 1699 O O . SER A 1 207 ? 15.863 -5.956 -30.561 1.00 34.19 207 SER A O 1
ATOM 1701 N N . VAL A 1 208 ? 14.362 -7.592 -30.204 1.00 38.09 208 VAL A N 1
ATOM 1702 C CA . VAL A 1 208 ? 14.670 -7.733 -28.770 1.00 38.09 208 VAL A CA 1
ATOM 1703 C C . VAL A 1 208 ? 16.093 -8.279 -28.581 1.00 38.09 208 VAL A C 1
ATOM 1705 O O . VAL A 1 208 ? 16.827 -7.742 -27.765 1.00 38.09 208 VAL A O 1
ATOM 1708 N N . ARG A 1 209 ? 16.579 -9.223 -29.411 1.00 36.75 209 ARG A N 1
ATOM 1709 C CA . ARG A 1 209 ? 18.012 -9.615 -29.437 1.00 36.75 209 ARG A CA 1
ATOM 1710 C C . ARG A 1 209 ? 18.958 -8.489 -29.847 1.00 36.75 209 ARG A C 1
ATOM 1712 O O . ARG A 1 209 ? 20.144 -8.576 -29.536 1.00 36.75 209 ARG A O 1
ATOM 1719 N N . SER A 1 210 ? 18.488 -7.482 -30.580 1.00 37.16 210 SER A N 1
ATOM 1720 C CA . SER A 1 210 ? 19.301 -6.328 -30.971 1.00 37.16 210 SER A CA 1
ATOM 1721 C C . SER A 1 210 ? 19.363 -5.271 -29.866 1.00 37.16 210 SER A C 1
ATOM 1723 O O . SER A 1 210 ? 20.430 -4.703 -29.664 1.00 37.16 210 SER A O 1
ATOM 1725 N N . MET A 1 211 ? 18.281 -5.081 -29.094 1.00 36.72 211 MET A N 1
ATOM 1726 C CA . MET A 1 211 ? 18.270 -4.242 -27.881 1.00 36.72 211 MET A CA 1
ATOM 1727 C C . MET A 1 211 ? 18.962 -4.913 -26.688 1.00 36.72 211 MET A C 1
ATOM 1729 O O . MET A 1 211 ? 19.589 -4.233 -25.885 1.00 36.72 211 MET A O 1
ATOM 1733 N N . VAL A 1 212 ? 18.885 -6.242 -26.600 1.00 40.91 212 VAL A N 1
ATOM 1734 C CA . VAL A 1 212 ? 19.516 -7.082 -25.566 1.00 40.91 212 VAL A CA 1
ATOM 1735 C C . VAL A 1 212 ? 20.864 -7.656 -26.052 1.00 40.91 212 VAL A C 1
ATOM 1737 O O . VAL A 1 212 ? 21.476 -8.468 -25.380 1.00 40.91 212 VAL A O 1
ATOM 1740 N N . GLY A 1 213 ? 21.367 -7.220 -27.214 1.00 32.75 213 GLY A N 1
ATOM 1741 C CA . GLY A 1 213 ? 22.711 -7.534 -27.711 1.00 32.75 213 GLY A CA 1
ATOM 1742 C C . GLY A 1 213 ? 23.066 -9.028 -27.785 1.00 32.75 213 GLY A C 1
ATOM 1743 O O . GLY A 1 213 ? 23.687 -9.563 -26.883 1.00 32.75 213 GLY A O 1
ATOM 1744 N N . ARG A 1 214 ? 22.762 -9.689 -28.913 1.00 34.03 214 ARG A N 1
ATOM 1745 C CA . ARG A 1 214 ? 23.342 -10.986 -29.352 1.00 34.03 214 ARG A CA 1
ATOM 1746 C C . ARG A 1 214 ? 23.582 -12.012 -28.230 1.00 34.03 214 ARG A C 1
ATOM 1748 O O . ARG A 1 214 ? 24.697 -12.483 -28.015 1.00 34.03 214 ARG A O 1
ATOM 1755 N N . LEU A 1 215 ? 22.504 -12.458 -27.600 1.00 37.59 215 LEU A N 1
ATOM 1756 C CA . LEU A 1 215 ? 22.532 -13.650 -26.759 1.00 37.59 215 LEU A CA 1
ATOM 1757 C C . LEU A 1 215 ? 22.678 -14.918 -27.626 1.00 37.59 215 LEU A C 1
ATOM 1759 O O . LEU A 1 215 ? 21.727 -15.402 -28.237 1.00 37.59 215 LEU A O 1
ATOM 1763 N N . SER A 1 216 ? 23.901 -15.453 -27.632 1.00 33.28 216 SER A N 1
ATOM 1764 C CA . SER A 1 216 ? 24.307 -16.831 -27.952 1.00 33.28 216 SER A CA 1
ATOM 1765 C C . SER A 1 216 ? 24.013 -17.392 -29.357 1.00 33.28 216 SER A C 1
ATOM 1767 O O . SER A 1 216 ? 22.927 -17.883 -29.652 1.00 33.28 216 SER A O 1
ATOM 1769 N N . ASP A 1 217 ? 25.072 -17.510 -30.162 1.00 28.98 217 ASP A N 1
ATOM 1770 C CA . ASP A 1 217 ? 25.149 -18.407 -31.329 1.00 28.98 217 ASP A CA 1
ATOM 1771 C C . ASP A 1 217 ? 25.619 -19.828 -30.932 1.00 28.98 217 ASP A C 1
ATOM 1773 O O . ASP A 1 217 ? 26.310 -20.537 -31.665 1.00 28.98 217 ASP A O 1
ATOM 1777 N N . HIS A 1 218 ? 25.268 -20.270 -29.721 1.00 31.52 218 HIS A N 1
ATOM 1778 C CA . HIS A 1 218 ? 25.624 -21.588 -29.189 1.00 31.52 218 HIS A CA 1
ATOM 1779 C C . HIS A 1 218 ? 24.385 -22.349 -28.719 1.00 31.52 218 HIS A C 1
ATOM 1781 O O . HIS A 1 218 ? 24.281 -22.784 -27.575 1.00 31.52 218 HIS A O 1
ATOM 1787 N N . THR A 1 219 ? 23.463 -22.600 -29.648 1.00 29.59 219 THR A N 1
ATOM 1788 C CA . THR A 1 219 ? 22.566 -23.754 -29.542 1.00 29.59 219 THR A CA 1
ATOM 1789 C C . THR A 1 219 ? 23.383 -25.029 -29.765 1.00 29.59 219 THR A C 1
ATOM 1791 O O . THR A 1 219 ? 23.416 -25.606 -30.849 1.00 29.59 219 THR A O 1
ATOM 1794 N N . LYS A 1 220 ? 24.044 -25.521 -28.711 1.00 28.66 220 LYS A N 1
ATOM 1795 C CA . LYS A 1 220 ? 24.209 -26.973 -28.593 1.00 28.66 220 LYS A CA 1
ATOM 1796 C C . LYS A 1 220 ? 22.849 -27.529 -28.200 1.00 28.66 220 LYS A C 1
ATOM 1798 O O . LYS A 1 220 ? 22.294 -27.148 -27.174 1.00 28.66 220 LYS A O 1
ATOM 1803 N N . ALA A 1 221 ? 22.316 -28.374 -29.077 1.00 27.14 221 ALA A N 1
ATOM 1804 C CA . ALA A 1 221 ? 21.041 -29.055 -28.939 1.00 27.14 221 ALA A CA 1
ATOM 1805 C C . ALA A 1 221 ? 20.792 -29.534 -27.498 1.00 27.14 221 ALA A C 1
ATOM 1807 O O . ALA A 1 221 ? 21.578 -30.297 -26.935 1.00 27.14 221 ALA A O 1
ATOM 1808 N N . VAL A 1 222 ? 19.674 -29.088 -26.928 1.00 29.55 222 VAL A N 1
ATOM 1809 C CA . VAL A 1 222 ? 19.101 -29.642 -25.701 1.00 29.55 222 VAL A CA 1
ATOM 1810 C C . VAL A 1 222 ? 18.673 -31.086 -26.000 1.00 29.55 222 VAL A C 1
ATOM 1812 O O . VAL A 1 222 ? 17.928 -31.293 -26.963 1.00 29.55 222 VAL A O 1
ATOM 1815 N N . PRO A 1 223 ? 19.103 -32.101 -25.226 1.00 29.69 223 PRO A N 1
ATOM 1816 C CA . PRO A 1 223 ? 18.533 -33.432 -25.339 1.00 29.69 223 PRO A CA 1
ATOM 1817 C C . PRO A 1 223 ? 17.073 -33.400 -24.887 1.00 29.69 223 PRO A C 1
ATOM 1819 O O . PRO A 1 223 ? 16.724 -32.854 -23.843 1.00 29.69 223 PRO A O 1
ATOM 1822 N N . THR A 1 224 ? 16.237 -34.009 -25.711 1.00 29.42 224 THR A N 1
ATOM 1823 C CA . THR A 1 224 ? 14.806 -34.249 -25.545 1.00 29.42 224 THR A CA 1
ATOM 1824 C C . THR A 1 224 ? 14.374 -34.674 -24.135 1.00 29.42 224 THR A C 1
ATOM 1826 O O . THR A 1 224 ? 14.812 -35.703 -23.632 1.00 29.42 224 THR A O 1
ATOM 1829 N N . ALA A 1 225 ? 13.422 -33.902 -23.599 1.00 34.12 225 ALA A N 1
ATOM 1830 C CA . ALA A 1 225 ? 12.294 -34.278 -22.739 1.00 34.12 225 ALA A CA 1
ATOM 1831 C C . ALA A 1 225 ? 12.544 -35.246 -21.561 1.00 34.12 225 ALA A C 1
ATOM 1833 O O . ALA A 1 225 ? 12.484 -36.467 -21.713 1.00 34.12 225 ALA A O 1
ATOM 1834 N N . ALA A 1 226 ? 12.617 -34.681 -20.351 1.00 29.55 226 ALA A N 1
ATOM 1835 C CA . ALA A 1 226 ? 12.163 -35.350 -19.131 1.00 29.55 226 ALA A CA 1
ATOM 1836 C C . ALA A 1 226 ? 10.706 -34.933 -18.835 1.00 29.55 226 ALA A C 1
ATOM 1838 O O . ALA A 1 226 ? 10.356 -33.755 -18.887 1.00 29.55 226 ALA A O 1
ATOM 1839 N N . LYS A 1 227 ? 9.856 -35.932 -18.589 1.00 33.88 227 LYS A N 1
ATOM 1840 C CA . LYS A 1 227 ? 8.384 -35.898 -18.551 1.00 33.88 227 LYS A CA 1
ATOM 1841 C C . LYS A 1 227 ? 7.777 -35.410 -17.218 1.00 33.88 227 LYS A C 1
ATOM 1843 O O . LYS A 1 227 ? 6.802 -35.996 -16.773 1.00 33.88 227 LYS A O 1
ATOM 1848 N N . ASP A 1 228 ? 8.271 -34.322 -16.626 1.00 35.56 228 ASP A N 1
ATOM 1849 C CA . ASP A 1 228 ? 7.752 -33.831 -15.327 1.00 35.56 228 ASP A CA 1
ATOM 1850 C C . ASP A 1 228 ? 7.248 -32.368 -15.353 1.00 35.56 228 ASP A C 1
ATOM 1852 O O . ASP A 1 228 ? 7.313 -31.660 -14.354 1.00 35.56 228 ASP A O 1
ATOM 1856 N N . SER A 1 229 ? 6.739 -31.867 -16.488 1.00 40.25 229 SER A N 1
ATOM 1857 C CA . SER A 1 229 ? 6.366 -30.443 -16.649 1.00 40.25 229 SER A CA 1
ATOM 1858 C C . SER A 1 229 ? 4.869 -30.121 -16.531 1.00 40.25 229 SER A C 1
ATOM 1860 O O . SER A 1 229 ? 4.435 -29.063 -16.984 1.00 40.25 229 SER A O 1
ATOM 1862 N N . ALA A 1 230 ? 4.050 -31.005 -15.971 1.00 39.75 230 ALA A N 1
ATOM 1863 C CA . ALA A 1 230 ? 2.603 -30.802 -15.919 1.00 39.75 230 ALA A CA 1
ATOM 1864 C C . ALA A 1 230 ? 2.166 -30.057 -14.645 1.00 39.75 230 ALA A C 1
ATOM 1866 O O . ALA A 1 230 ? 1.448 -30.652 -13.857 1.00 39.75 230 ALA A O 1
ATOM 1867 N N . ASN A 1 231 ? 2.651 -28.821 -14.427 1.00 46.84 231 ASN A N 1
ATOM 1868 C CA . ASN A 1 231 ? 1.932 -27.724 -13.729 1.00 46.84 231 ASN A CA 1
ATOM 1869 C C . ASN A 1 231 ? 2.769 -26.446 -13.479 1.00 46.84 231 ASN A C 1
ATOM 1871 O O . ASN A 1 231 ? 2.428 -25.669 -12.589 1.00 46.84 231 ASN A O 1
ATOM 1875 N N . LYS A 1 232 ? 3.889 -26.209 -14.181 1.00 54.62 232 LYS A N 1
ATOM 1876 C CA . LYS A 1 232 ? 4.670 -24.992 -13.902 1.00 54.62 232 LYS A CA 1
ATOM 1877 C C . LYS A 1 232 ? 3.866 -23.734 -14.275 1.00 54.62 232 LYS A C 1
ATOM 1879 O O . LYS A 1 232 ? 3.356 -23.697 -15.396 1.00 54.62 232 LYS A O 1
ATOM 1884 N N . PRO A 1 233 ? 3.780 -22.721 -13.395 1.00 61.06 233 PRO A N 1
ATOM 1885 C CA . PRO A 1 233 ? 3.113 -21.462 -13.700 1.00 61.06 233 PRO A CA 1
ATOM 1886 C C . PRO A 1 233 ? 3.842 -20.759 -14.854 1.00 61.06 233 PRO A C 1
ATOM 1888 O O . PRO A 1 233 ? 5.013 -20.369 -14.757 1.00 61.06 233 PRO A O 1
ATOM 1891 N N . VAL A 1 234 ? 3.151 -20.658 -15.990 1.00 77.31 234 VAL A N 1
ATOM 1892 C CA . VAL A 1 234 ? 3.639 -19.976 -17.192 1.00 77.31 234 VAL A CA 1
ATOM 1893 C C . VAL A 1 234 ? 3.212 -18.517 -17.104 1.00 77.31 234 VAL A C 1
ATOM 1895 O O . VAL A 1 234 ? 2.018 -18.236 -17.054 1.00 77.31 234 VAL A O 1
ATOM 1898 N N . ILE A 1 235 ? 4.185 -17.605 -17.098 1.00 84.94 235 ILE A N 1
ATOM 1899 C CA . ILE A 1 235 ? 3.926 -16.170 -17.228 1.00 84.94 235 ILE A CA 1
ATOM 1900 C C . ILE A 1 235 ? 3.560 -15.883 -18.685 1.00 84.94 235 ILE A C 1
ATOM 1902 O O . ILE A 1 235 ? 4.304 -16.247 -19.600 1.00 84.94 235 ILE A O 1
ATOM 1906 N N . ASP A 1 236 ? 2.423 -15.225 -18.902 1.00 88.75 236 ASP A N 1
ATOM 1907 C CA . ASP A 1 236 ? 2.082 -14.683 -20.214 1.00 88.75 236 ASP A CA 1
ATOM 1908 C C . ASP A 1 236 ? 2.848 -13.373 -20.426 1.00 88.75 236 ASP A C 1
ATOM 1910 O O . ASP A 1 236 ? 2.524 -12.338 -19.844 1.00 88.75 236 ASP A O 1
ATOM 1914 N N . LEU A 1 237 ? 3.890 -13.438 -21.257 1.00 88.25 237 LEU A N 1
ATOM 1915 C CA . LEU A 1 237 ? 4.794 -12.320 -21.551 1.00 88.25 237 LEU A CA 1
ATOM 1916 C C . LEU A 1 237 ? 4.134 -11.211 -22.383 1.00 88.25 237 LEU A C 1
ATOM 1918 O O . LEU A 1 237 ? 4.716 -10.141 -22.546 1.00 88.25 237 LEU A O 1
ATOM 1922 N N . LEU A 1 238 ? 2.960 -11.484 -22.963 1.00 88.06 238 LEU A N 1
ATOM 1923 C CA . LEU A 1 238 ? 2.195 -10.533 -23.772 1.00 88.06 238 LEU A CA 1
ATOM 1924 C C . LEU A 1 238 ? 0.937 -10.045 -23.057 1.00 88.06 238 LEU A C 1
ATOM 1926 O O . LEU A 1 238 ? 0.222 -9.200 -23.604 1.00 88.06 238 LEU A O 1
ATOM 1930 N N . ALA A 1 239 ? 0.661 -10.558 -21.856 1.00 91.38 239 ALA A N 1
ATOM 1931 C CA . ALA A 1 239 ? -0.425 -10.056 -21.039 1.00 91.38 239 ALA A CA 1
ATOM 1932 C C . ALA A 1 239 ? -0.178 -8.579 -20.695 1.00 91.38 239 ALA A C 1
ATOM 1934 O O . ALA A 1 239 ? 0.961 -8.186 -20.420 1.00 91.38 239 ALA A O 1
ATOM 1935 N N . PRO A 1 240 ? -1.230 -7.743 -20.686 1.00 95.12 240 PRO A N 1
ATOM 1936 C CA . PRO A 1 240 ? -1.095 -6.377 -20.227 1.00 95.12 240 PRO A CA 1
ATOM 1937 C C . PRO A 1 240 ? -0.557 -6.298 -18.801 1.00 95.12 240 PRO A C 1
ATOM 1939 O O . PRO A 1 240 ? -0.991 -7.033 -17.916 1.00 95.12 240 PRO A O 1
ATOM 1942 N N . LEU A 1 241 ? 0.361 -5.366 -18.582 1.00 96.44 241 LEU A N 1
ATOM 1943 C CA . LEU A 1 241 ? 0.924 -5.072 -17.274 1.00 96.44 241 LEU A CA 1
ATOM 1944 C C . LEU A 1 241 ? 0.117 -3.968 -16.606 1.00 96.44 241 LEU A C 1
ATOM 1946 O O . LEU A 1 241 ? -0.165 -2.940 -17.229 1.00 96.44 241 LEU A O 1
ATOM 1950 N N . TYR A 1 242 ? -0.203 -4.165 -15.332 1.00 97.31 242 TYR A N 1
ATOM 1951 C CA . TYR A 1 242 ? -0.981 -3.223 -14.544 1.00 97.31 242 TYR A CA 1
ATOM 1952 C C . TYR A 1 242 ? -0.171 -2.705 -13.363 1.00 97.31 242 TYR A C 1
ATOM 1954 O O . TYR A 1 242 ? 0.336 -3.478 -12.556 1.00 97.31 242 TYR A O 1
ATOM 1962 N N . PHE A 1 243 ? -0.073 -1.383 -13.254 1.00 97.69 243 PHE A N 1
ATOM 1963 C CA . PHE A 1 243 ? 0.611 -0.714 -12.153 1.00 97.69 243 PHE A CA 1
ATOM 1964 C C . PHE A 1 243 ? -0.361 0.212 -11.433 1.00 97.69 243 PHE A C 1
ATOM 1966 O O . PHE A 1 243 ? -0.763 1.242 -11.983 1.00 97.69 243 PHE A O 1
ATOM 1973 N N . THR A 1 244 ? -0.699 -0.127 -10.191 1.00 98.00 244 THR A N 1
ATOM 1974 C CA . THR A 1 244 ? -1.336 0.816 -9.272 1.00 98.00 244 THR A CA 1
ATOM 1975 C C . THR A 1 244 ? -0.273 1.790 -8.782 1.00 98.00 244 THR A C 1
ATOM 1977 O O . THR A 1 244 ? 0.701 1.416 -8.130 1.00 98.00 244 THR A O 1
ATOM 1980 N N . MET A 1 245 ? -0.450 3.056 -9.134 1.00 98.12 245 MET A N 1
ATOM 1981 C CA . MET A 1 245 ? 0.474 4.134 -8.823 1.00 98.12 245 MET A CA 1
ATOM 1982 C C . MET A 1 245 ? -0.107 4.987 -7.702 1.00 98.12 245 MET A C 1
ATOM 1984 O O . MET A 1 245 ? -1.144 5.623 -7.881 1.00 98.12 245 MET A O 1
ATOM 1988 N N . ILE A 1 246 ? 0.580 5.047 -6.566 1.00 97.81 246 ILE A N 1
ATOM 1989 C CA . ILE A 1 246 ? 0.254 5.917 -5.440 1.00 97.81 246 ILE A CA 1
ATOM 1990 C C . ILE A 1 246 ? 0.925 7.270 -5.632 1.00 97.81 246 ILE A C 1
ATOM 1992 O O . ILE A 1 246 ? 2.132 7.364 -5.847 1.00 97.81 246 ILE A O 1
ATOM 1996 N N . VAL A 1 247 ? 0.136 8.334 -5.548 1.00 97.19 247 VAL A N 1
ATOM 1997 C CA . VAL A 1 247 ? 0.591 9.711 -5.725 1.00 97.19 247 VAL A CA 1
ATOM 1998 C C . VAL A 1 247 ? 0.873 10.309 -4.359 1.00 97.19 247 VAL A C 1
ATOM 2000 O O . VAL A 1 247 ? -0.034 10.457 -3.539 1.00 97.19 247 VAL A O 1
ATOM 2003 N N . PHE A 1 248 ? 2.115 10.710 -4.130 1.00 95.19 248 PHE A N 1
ATOM 2004 C CA . PHE A 1 248 ? 2.535 11.454 -2.952 1.00 95.19 248 PHE A CA 1
ATOM 2005 C C . PHE A 1 248 ? 2.761 12.916 -3.342 1.00 95.19 248 PHE A C 1
ATOM 2007 O O . PHE A 1 248 ? 3.494 13.171 -4.298 1.00 95.19 248 PHE A O 1
ATOM 2014 N N . PRO A 1 249 ? 2.139 13.894 -2.661 1.00 93.25 249 PRO A N 1
ATOM 2015 C CA . PRO A 1 249 ? 2.456 15.299 -2.871 1.00 93.25 249 PRO A CA 1
ATOM 2016 C C . PRO A 1 249 ? 3.905 15.582 -2.463 1.00 93.25 249 PRO A C 1
ATOM 2018 O O . PRO A 1 249 ? 4.446 14.935 -1.572 1.00 93.25 249 PRO A O 1
ATOM 2021 N N . GLY A 1 250 ? 4.511 16.591 -3.085 1.00 92.69 250 GLY A N 1
ATOM 2022 C CA . GLY A 1 250 ? 5.808 17.095 -2.647 1.00 92.69 250 GLY A CA 1
ATOM 2023 C C . GLY A 1 250 ? 5.714 17.735 -1.263 1.00 92.69 250 GLY A C 1
ATOM 2024 O O . GLY A 1 250 ? 4.685 18.307 -0.891 1.00 92.69 250 GLY A O 1
ATOM 2025 N N . GLY A 1 251 ? 6.805 17.676 -0.511 1.00 93.00 251 GLY A N 1
ATOM 2026 C CA . GLY A 1 251 ? 6.854 18.163 0.858 1.00 93.00 251 GLY A CA 1
ATOM 2027 C C . GLY A 1 251 ? 8.266 18.174 1.420 1.00 93.00 251 GLY A C 1
ATOM 2028 O O . GLY A 1 251 ? 9.239 17.878 0.726 1.00 93.00 251 GLY A O 1
ATOM 2029 N N . GLU A 1 252 ? 8.363 18.544 2.691 1.00 93.12 252 GLU A N 1
ATOM 2030 C CA . GLU A 1 252 ? 9.619 18.565 3.434 1.00 93.12 252 GLU A CA 1
ATOM 2031 C C . GLU A 1 252 ? 9.566 17.533 4.558 1.00 93.12 252 GLU A C 1
ATOM 2033 O O . GLU A 1 252 ? 8.545 17.399 5.234 1.00 93.12 252 GLU A O 1
ATOM 2038 N N . PHE A 1 253 ? 10.667 16.815 4.764 1.00 92.50 253 PHE A N 1
ATOM 2039 C CA . PHE A 1 253 ? 10.805 15.827 5.832 1.00 92.50 253 PHE A CA 1
ATOM 2040 C C . PHE A 1 253 ? 12.245 15.781 6.349 1.00 92.50 253 PHE A C 1
ATOM 2042 O O . PHE A 1 253 ? 13.159 16.292 5.700 1.00 92.50 253 PHE A O 1
ATOM 2049 N N . GLU A 1 254 ? 12.431 15.216 7.539 1.00 91.69 254 GLU A N 1
ATOM 2050 C CA . GLU A 1 254 ? 13.762 14.885 8.052 1.00 91.69 254 GLU A CA 1
ATOM 2051 C C . GLU A 1 254 ? 14.139 13.487 7.563 1.00 91.69 254 GLU A C 1
ATOM 2053 O O . GLU A 1 254 ? 13.436 12.523 7.863 1.00 91.69 254 GLU A O 1
ATOM 2058 N N . MET A 1 255 ? 15.217 13.408 6.786 1.00 91.81 255 MET A N 1
ATOM 2059 C CA . MET A 1 255 ? 15.797 12.163 6.288 1.00 91.81 255 MET A CA 1
ATOM 2060 C C . MET A 1 255 ? 16.928 11.722 7.215 1.00 91.81 255 MET A C 1
ATOM 2062 O O . MET A 1 255 ? 17.743 12.561 7.601 1.00 91.81 255 MET A O 1
ATOM 2066 N N . GLY A 1 256 ? 17.019 10.428 7.502 1.00 88.62 256 GLY A N 1
ATOM 2067 C CA . GLY A 1 256 ? 18.039 9.821 8.351 1.00 88.62 256 GLY A CA 1
ATOM 2068 C C . GLY A 1 256 ? 17.507 9.396 9.718 1.00 88.62 256 GLY A C 1
ATOM 2069 O O . GLY A 1 256 ? 16.310 9.168 9.911 1.00 88.62 256 GLY A O 1
ATOM 2070 N N . ASP A 1 257 ? 18.427 9.264 10.666 1.00 85.62 257 ASP A N 1
ATOM 2071 C CA . ASP A 1 257 ? 18.156 8.907 12.058 1.00 85.62 257 ASP A CA 1
ATOM 2072 C C . ASP A 1 257 ? 18.341 10.132 12.986 1.00 85.62 257 ASP A C 1
ATOM 2074 O O . ASP A 1 257 ? 18.788 11.193 12.534 1.00 85.62 257 ASP A O 1
ATOM 2078 N N . PRO A 1 258 ? 17.983 10.040 14.281 1.00 80.62 258 PRO A N 1
ATOM 2079 C CA . PRO A 1 258 ? 18.130 11.159 15.213 1.00 80.62 258 PRO A CA 1
ATOM 2080 C C . PRO A 1 258 ? 19.562 11.701 15.366 1.00 80.62 258 PRO A C 1
ATOM 2082 O O . PRO A 1 258 ? 19.720 12.869 15.723 1.00 80.62 258 PRO A O 1
ATOM 2085 N N . GLU A 1 259 ? 20.596 10.898 15.102 1.00 84.12 259 GLU A N 1
ATOM 2086 C CA . GLU A 1 259 ? 22.001 11.308 15.199 1.00 84.12 259 GLU A CA 1
ATOM 2087 C C . GLU A 1 259 ? 22.503 11.961 13.901 1.00 84.12 259 GLU A C 1
ATOM 2089 O O . GLU A 1 259 ? 23.330 12.873 13.947 1.00 84.12 259 GLU A O 1
ATOM 2094 N N . ASN A 1 260 ? 21.980 11.533 12.749 1.00 87.38 260 ASN A N 1
ATOM 2095 C CA . ASN A 1 260 ? 22.403 11.950 11.414 1.00 87.38 260 ASN A CA 1
ATOM 2096 C C . ASN A 1 260 ? 21.204 12.324 10.528 1.00 87.38 260 ASN A C 1
ATOM 2098 O O . ASN A 1 260 ? 20.988 11.732 9.468 1.00 87.38 260 ASN A O 1
ATOM 2102 N N . SER A 1 261 ? 20.430 13.329 10.948 1.00 90.75 261 SER A N 1
ATOM 2103 C CA . SER A 1 261 ? 19.278 13.824 10.186 1.00 90.75 261 SER A CA 1
ATOM 2104 C C . SER A 1 261 ? 19.609 15.029 9.305 1.00 90.75 261 SER A C 1
ATOM 2106 O O . SER A 1 261 ? 20.439 15.882 9.635 1.00 90.75 261 SER A O 1
ATOM 2108 N N . ARG A 1 262 ? 18.938 15.110 8.153 1.00 93.44 262 ARG A N 1
ATOM 2109 C CA . ARG A 1 262 ? 18.982 16.265 7.252 1.00 93.44 262 ARG A CA 1
ATOM 2110 C C . ARG A 1 262 ? 17.597 16.594 6.708 1.00 93.44 262 ARG A C 1
ATOM 2112 O O . ARG A 1 262 ? 16.866 15.720 6.243 1.00 93.44 262 ARG A O 1
ATOM 2119 N N . ARG A 1 263 ? 17.287 17.891 6.650 1.00 94.00 263 ARG A N 1
ATOM 2120 C CA . ARG A 1 263 ? 16.045 18.387 6.054 1.00 94.00 263 ARG A CA 1
ATOM 2121 C C . ARG A 1 263 ? 16.099 18.242 4.536 1.00 94.00 263 ARG A C 1
ATOM 2123 O O . ARG A 1 263 ? 16.931 18.868 3.879 1.00 94.00 263 ARG A O 1
ATOM 2130 N N . ILE A 1 264 ? 15.177 17.465 3.981 1.00 94.88 264 ILE A N 1
ATOM 2131 C CA . ILE A 1 264 ? 15.054 17.222 2.545 1.00 94.88 264 ILE A CA 1
ATOM 2132 C C . ILE A 1 264 ? 13.728 17.766 2.028 1.00 94.88 264 ILE A C 1
ATOM 2134 O O . ILE A 1 264 ? 12.704 17.719 2.711 1.00 94.88 264 ILE A O 1
ATOM 2138 N N . LYS A 1 265 ? 13.757 18.273 0.792 1.00 94.69 265 LYS A N 1
ATOM 2139 C CA . LYS A 1 265 ? 12.583 18.750 0.065 1.00 94.69 265 LYS A CA 1
ATOM 2140 C C . LYS A 1 265 ? 12.353 17.922 -1.193 1.00 94.69 265 LYS A C 1
ATOM 2142 O O . LYS A 1 265 ? 13.130 18.007 -2.143 1.00 94.69 265 LYS A O 1
ATOM 2147 N N . VAL A 1 266 ? 11.238 17.203 -1.226 1.00 93.56 266 VAL A N 1
ATOM 2148 C CA . VAL A 1 266 ? 10.746 16.517 -2.424 1.00 93.56 266 VAL A CA 1
ATOM 2149 C C . VAL A 1 266 ? 9.902 17.501 -3.228 1.00 93.56 266 VAL A C 1
ATOM 2151 O O . VAL A 1 266 ? 8.925 18.066 -2.731 1.00 93.56 266 VAL A O 1
ATOM 2154 N N . THR A 1 267 ? 10.313 17.768 -4.469 1.00 90.50 267 THR A N 1
ATOM 2155 C CA . THR A 1 267 ? 9.685 18.797 -5.308 1.00 90.50 267 THR A CA 1
ATOM 2156 C C . THR A 1 267 ? 8.610 18.197 -6.203 1.00 90.50 267 THR A C 1
ATOM 2158 O O . THR A 1 267 ? 8.910 17.392 -7.078 1.00 90.50 267 THR A O 1
ATOM 2161 N N . GLY A 1 268 ? 7.376 18.682 -6.047 1.00 88.81 268 GLY A N 1
ATOM 2162 C CA . GLY A 1 268 ? 6.234 18.240 -6.847 1.00 88.81 268 GLY A CA 1
ATOM 2163 C C . GLY A 1 268 ? 5.708 16.862 -6.435 1.00 88.81 268 GLY A C 1
ATOM 2164 O O . GLY A 1 268 ? 6.299 16.204 -5.580 1.00 88.81 268 GLY A O 1
ATOM 2165 N N . PRO A 1 269 ? 4.555 16.445 -6.983 1.00 92.88 269 PRO A N 1
ATOM 2166 C CA . PRO A 1 269 ? 4.033 15.120 -6.719 1.00 92.88 269 PRO A CA 1
ATOM 2167 C C . PRO A 1 269 ? 4.910 14.048 -7.374 1.00 92.88 269 PRO A C 1
ATOM 2169 O O . PRO A 1 269 ? 5.348 14.206 -8.514 1.00 92.88 269 PRO A O 1
ATOM 2172 N N . ILE A 1 270 ? 5.107 12.939 -6.670 1.00 94.38 270 ILE A N 1
ATOM 2173 C CA . ILE A 1 270 ? 5.746 11.731 -7.194 1.00 94.38 270 ILE A CA 1
ATOM 2174 C C . ILE A 1 270 ? 4.728 10.593 -7.205 1.00 94.38 270 ILE A C 1
ATOM 2176 O O . ILE A 1 270 ? 3.911 10.473 -6.294 1.00 94.38 270 ILE A O 1
ATOM 2180 N N . ALA A 1 271 ? 4.752 9.778 -8.255 1.00 96.44 271 ALA A N 1
ATOM 2181 C CA . ALA A 1 271 ? 3.917 8.590 -8.366 1.00 96.44 271 ALA A CA 1
ATOM 2182 C C . ALA A 1 271 ? 4.793 7.346 -8.213 1.00 96.44 271 ALA A C 1
ATOM 2184 O O . ALA A 1 271 ? 5.781 7.204 -8.933 1.00 96.44 271 ALA A O 1
ATOM 2185 N N . VAL A 1 272 ? 4.428 6.462 -7.292 1.00 97.19 272 VAL A N 1
ATOM 2186 C CA . VAL A 1 272 ? 5.206 5.273 -6.926 1.00 97.19 272 VAL A CA 1
ATOM 2187 C C . VAL A 1 272 ? 4.323 4.041 -7.046 1.00 97.19 272 VAL A C 1
ATOM 2189 O O . VAL A 1 272 ? 3.156 4.100 -6.672 1.00 97.19 272 VAL A O 1
ATOM 2192 N N . CYS A 1 273 ? 4.854 2.939 -7.577 1.00 97.00 273 CYS A N 1
ATOM 2193 C CA . CYS A 1 273 ? 4.138 1.665 -7.573 1.00 97.00 273 CYS A CA 1
ATOM 2194 C C . CYS A 1 273 ? 3.778 1.272 -6.134 1.00 97.00 273 CYS A C 1
ATOM 2196 O O . CYS A 1 273 ? 4.594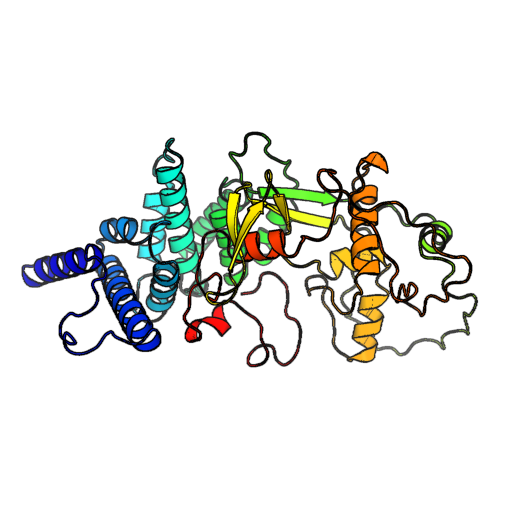 1.420 -5.228 1.00 97.00 273 CYS A O 1
ATOM 2198 N N . ASP A 1 274 ? 2.575 0.749 -5.922 1.00 95.81 274 ASP A N 1
ATOM 2199 C CA . ASP A 1 274 ? 2.104 0.313 -4.601 1.00 95.81 274 ASP A CA 1
ATOM 2200 C C . ASP A 1 274 ? 2.696 -1.030 -4.127 1.00 95.81 274 ASP A C 1
ATOM 2202 O O . ASP A 1 274 ? 2.281 -1.568 -3.103 1.00 95.81 274 ASP A O 1
ATOM 2206 N N . GLN A 1 275 ? 3.637 -1.579 -4.893 1.00 95.25 275 GLN A N 1
ATOM 2207 C CA . GLN A 1 275 ? 4.353 -2.825 -4.643 1.00 95.25 275 GLN A CA 1
ATOM 2208 C C . GLN A 1 275 ? 5.692 -2.829 -5.384 1.00 95.25 275 GLN A C 1
ATOM 2210 O O . GLN A 1 275 ? 5.901 -2.058 -6.330 1.00 95.25 275 GLN A O 1
ATOM 2215 N N . GLU A 1 276 ? 6.571 -3.754 -5.010 1.00 97.44 276 GLU A N 1
ATOM 2216 C CA . GLU A 1 276 ? 7.747 -4.089 -5.799 1.00 97.44 276 GLU A CA 1
ATOM 2217 C C . GLU A 1 276 ? 7.372 -4.593 -7.202 1.00 97.44 276 GLU A C 1
ATOM 2219 O O . GLU A 1 276 ? 6.298 -5.147 -7.454 1.00 97.44 276 GLU A O 1
ATOM 2224 N N . VAL A 1 277 ? 8.300 -4.427 -8.146 1.00 97.31 277 VAL A N 1
ATOM 2225 C CA . VAL A 1 277 ? 8.175 -5.004 -9.487 1.00 97.31 277 VAL A CA 1
ATOM 2226 C C . VAL A 1 277 ? 8.180 -6.527 -9.365 1.00 97.31 277 VAL A C 1
ATOM 2228 O O . VAL A 1 277 ? 9.182 -7.112 -8.973 1.00 97.31 277 VAL A O 1
ATOM 2231 N N . THR A 1 278 ? 7.064 -7.167 -9.699 1.00 97.25 278 THR A N 1
ATOM 2232 C CA . THR A 1 278 ? 6.929 -8.632 -9.713 1.00 97.25 278 THR A CA 1
ATOM 2233 C C . THR A 1 278 ? 7.570 -9.311 -10.931 1.00 97.25 278 THR A C 1
ATOM 2235 O O . THR A 1 278 ? 7.918 -8.657 -11.923 1.00 97.25 278 THR A O 1
ATOM 2238 N N . TRP A 1 279 ? 7.668 -10.643 -10.902 1.00 95.81 279 TRP A N 1
ATOM 2239 C CA . TRP A 1 279 ? 8.109 -11.421 -12.060 1.00 95.81 279 TRP A CA 1
ATOM 2240 C C . TRP A 1 279 ? 7.206 -11.267 -13.289 1.00 95.81 279 TRP A C 1
ATOM 2242 O O . TRP A 1 279 ? 7.736 -11.217 -14.391 1.00 95.81 279 TRP A O 1
ATOM 2252 N N . GLN A 1 280 ? 5.884 -11.102 -13.152 1.00 94.50 280 GLN A N 1
ATOM 2253 C CA . GLN A 1 280 ? 4.994 -10.804 -14.291 1.00 94.50 280 GLN A CA 1
ATOM 2254 C C . GLN A 1 280 ? 5.481 -9.578 -15.081 1.00 94.50 280 GLN A C 1
ATOM 2256 O O . GLN A 1 280 ? 5.513 -9.582 -16.315 1.00 94.50 280 GLN A O 1
ATOM 2261 N N . HIS A 1 281 ? 5.896 -8.529 -14.367 1.00 95.12 281 HIS A N 1
ATOM 2262 C CA . HIS A 1 281 ? 6.403 -7.307 -14.977 1.00 95.12 281 HIS A CA 1
ATOM 2263 C C . HIS A 1 281 ? 7.775 -7.516 -15.620 1.00 95.12 281 HIS A C 1
ATOM 2265 O O . HIS A 1 281 ? 7.973 -7.154 -16.780 1.00 95.12 281 HIS A O 1
ATOM 2271 N N . PHE A 1 282 ? 8.724 -8.087 -14.873 1.00 93.50 282 PHE A N 1
ATOM 2272 C CA . PHE A 1 282 ? 10.110 -8.190 -15.325 1.00 93.50 282 PHE A CA 1
ATOM 2273 C C . PHE A 1 282 ? 10.291 -9.244 -16.426 1.00 93.50 282 PHE A C 1
ATOM 2275 O O . PHE A 1 282 ? 10.996 -8.991 -17.401 1.00 93.50 282 PHE A O 1
ATOM 2282 N N . S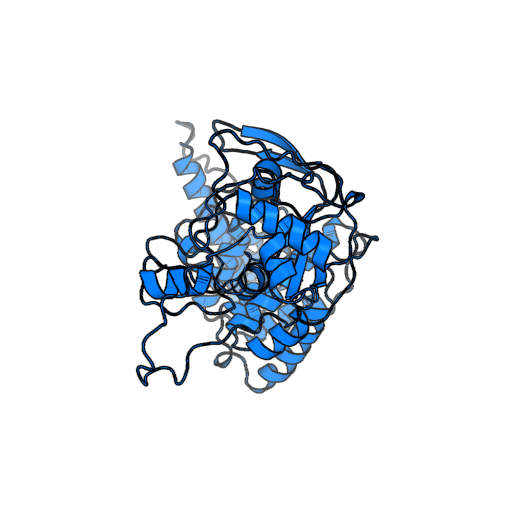ER A 1 283 ? 9.579 -10.374 -16.345 1.00 91.81 283 SER A N 1
ATOM 2283 C CA . SER A 1 283 ? 9.627 -11.434 -17.358 1.00 91.81 283 SER A CA 1
ATOM 2284 C C . SER A 1 283 ? 9.143 -10.958 -18.731 1.00 91.81 283 SER A C 1
ATOM 2286 O O . SER A 1 283 ? 9.660 -11.393 -19.757 1.00 91.81 283 SER A O 1
ATOM 2288 N N . SER A 1 284 ? 8.204 -10.009 -18.778 1.00 89.44 284 SER A N 1
ATOM 2289 C CA . SER A 1 284 ? 7.750 -9.395 -20.036 1.00 89.44 284 SER A CA 1
ATOM 2290 C C . SER A 1 284 ? 8.837 -8.544 -20.713 1.00 89.44 284 SER A C 1
ATOM 2292 O O . SER A 1 284 ? 8.811 -8.351 -21.929 1.00 89.44 284 SER A O 1
ATOM 2294 N N . PHE A 1 285 ? 9.812 -8.053 -19.943 1.00 88.38 285 PHE A N 1
ATOM 2295 C CA . PHE A 1 285 ? 10.959 -7.293 -20.440 1.00 88.38 285 PHE A CA 1
ATOM 2296 C C . PHE A 1 285 ? 12.102 -8.200 -20.910 1.00 88.38 285 PHE A C 1
ATOM 2298 O O . PHE A 1 285 ? 12.660 -7.976 -21.984 1.00 88.38 285 PHE A O 1
ATOM 2305 N N . ASP A 1 286 ? 12.447 -9.222 -20.128 1.00 86.06 286 ASP A N 1
ATOM 2306 C CA . ASP A 1 286 ? 13.634 -10.054 -20.364 1.00 86.06 286 ASP A CA 1
ATOM 2307 C C . ASP A 1 286 ? 13.321 -11.429 -20.989 1.00 86.06 286 ASP A C 1
ATOM 2309 O O . ASP A 1 286 ? 14.205 -12.280 -21.111 1.00 86.06 286 ASP A O 1
ATOM 2313 N N . ALA A 1 287 ? 12.065 -11.646 -21.388 1.00 86.88 287 ALA A N 1
ATOM 2314 C CA . ALA A 1 287 ? 11.537 -12.911 -21.892 1.00 86.88 287 ALA A CA 1
ATOM 2315 C C . ALA A 1 287 ? 11.659 -14.086 -20.900 1.00 86.88 287 ALA A C 1
ATOM 2317 O O . ALA A 1 287 ? 11.937 -15.219 -21.300 1.00 86.88 287 ALA A O 1
ATOM 2318 N N . ASP A 1 288 ? 11.414 -13.813 -19.614 1.00 87.12 288 ASP A N 1
ATOM 2319 C CA . ASP A 1 288 ? 11.399 -14.774 -18.501 1.00 87.12 288 ASP A CA 1
ATOM 2320 C C . ASP A 1 288 ? 12.763 -15.420 -18.209 1.00 87.12 288 ASP A C 1
ATOM 2322 O O . ASP A 1 288 ? 12.851 -16.491 -17.599 1.00 87.12 288 ASP A O 1
ATOM 2326 N N . SER A 1 289 ? 13.849 -14.785 -18.657 1.00 85.81 289 SER A N 1
ATOM 2327 C CA . SER A 1 289 ? 15.190 -15.367 -18.585 1.00 85.81 289 SER A CA 1
ATOM 2328 C C . SER A 1 289 ? 15.706 -15.466 -17.143 1.00 85.81 289 SER A C 1
ATOM 2330 O O . SER A 1 289 ? 16.156 -16.539 -16.726 1.00 85.81 289 SER A O 1
ATOM 2332 N N . HIS A 1 290 ? 15.559 -14.396 -16.355 1.00 87.75 290 HIS A N 1
ATOM 2333 C CA . HIS A 1 290 ? 16.018 -14.323 -14.969 1.00 87.75 290 HIS A CA 1
ATOM 2334 C C . HIS A 1 290 ? 15.229 -15.254 -14.060 1.00 87.75 290 HIS A C 1
ATOM 2336 O O . HIS A 1 290 ? 15.826 -16.043 -13.324 1.00 87.75 290 HIS A O 1
ATOM 2342 N N . ARG A 1 291 ? 13.891 -15.205 -14.117 1.00 91.31 291 ARG A N 1
ATOM 2343 C CA . ARG A 1 291 ? 13.035 -16.044 -13.268 1.00 91.31 291 ARG A CA 1
ATOM 2344 C C . ARG A 1 291 ? 13.389 -17.518 -13.442 1.00 91.31 291 ARG A C 1
ATOM 2346 O O . ARG A 1 291 ? 13.648 -18.211 -12.462 1.00 91.31 291 ARG A O 1
ATOM 2353 N N . GLN A 1 292 ? 13.483 -17.989 -14.688 1.00 89.75 292 GLN A N 1
ATOM 2354 C CA . GLN A 1 292 ? 13.824 -19.383 -14.988 1.00 89.75 292 GLN A CA 1
ATOM 2355 C C . GLN A 1 292 ? 15.236 -19.766 -14.533 1.00 89.75 292 GLN A C 1
ATOM 2357 O O . GLN A 1 292 ? 15.471 -20.915 -14.143 1.00 89.75 292 GLN A O 1
ATOM 2362 N N . GLU A 1 293 ? 16.197 -18.842 -14.595 1.00 88.94 293 GLU A N 1
ATOM 2363 C CA . GLU A 1 293 ? 17.529 -19.070 -14.043 1.00 88.94 293 GLU A CA 1
ATOM 2364 C C . GLU A 1 293 ? 17.494 -19.234 -12.523 1.00 88.94 293 GLU A C 1
ATOM 2366 O O . GLU A 1 293 ? 18.043 -20.212 -12.003 1.00 88.94 293 GLU A O 1
ATOM 2371 N N . TRP A 1 294 ? 16.807 -18.336 -11.819 1.00 91.38 294 TRP A N 1
ATOM 2372 C CA . TRP A 1 294 ? 16.682 -18.382 -10.367 1.00 91.38 294 TRP A CA 1
ATOM 2373 C C . TRP A 1 294 ? 15.902 -19.609 -9.888 1.00 91.38 294 TRP A C 1
ATOM 2375 O O . TRP A 1 294 ? 16.359 -20.282 -8.958 1.00 91.38 294 TRP A O 1
ATOM 2385 N N . GLU A 1 295 ? 14.818 -19.990 -10.572 1.00 92.56 295 GLU A N 1
ATOM 2386 C CA . GLU A 1 295 ? 14.107 -21.246 -10.307 1.00 92.56 295 GLU A CA 1
ATOM 2387 C C . GLU A 1 295 ? 15.041 -22.455 -10.434 1.00 92.56 295 GLU A C 1
ATOM 2389 O O . GLU A 1 295 ? 15.037 -23.355 -9.593 1.00 92.56 295 GLU A O 1
ATOM 2394 N N . ARG A 1 296 ? 15.874 -22.495 -11.484 1.00 92.50 296 ARG A N 1
ATOM 2395 C CA . ARG A 1 296 ? 16.818 -23.600 -11.716 1.00 92.50 296 ARG A CA 1
ATOM 2396 C C . ARG A 1 296 ? 17.904 -23.644 -10.647 1.00 92.50 296 ARG A C 1
ATOM 2398 O O . ARG A 1 296 ? 18.266 -24.729 -10.189 1.00 92.50 296 ARG A O 1
ATOM 2405 N N . LYS A 1 297 ? 18.429 -22.479 -10.267 1.00 92.56 297 LYS A N 1
ATOM 2406 C CA . LYS A 1 297 ? 19.502 -22.334 -9.279 1.00 92.56 297 LYS A CA 1
ATOM 2407 C C . LYS A 1 297 ? 19.041 -22.740 -7.882 1.00 92.56 297 LYS A C 1
ATOM 2409 O O . LYS A 1 297 ? 19.749 -23.488 -7.210 1.00 92.56 297 LYS A O 1
ATOM 2414 N N . TYR A 1 298 ? 17.861 -22.286 -7.466 1.00 91.69 298 TYR A N 1
ATOM 2415 C CA . TYR A 1 298 ? 17.348 -22.515 -6.114 1.00 91.69 298 TYR A CA 1
ATOM 2416 C C . TYR A 1 298 ? 16.377 -23.688 -5.993 1.00 91.69 298 TYR A C 1
ATOM 2418 O O . TYR A 1 298 ? 16.063 -24.092 -4.876 1.00 91.69 298 TYR A O 1
ATOM 2426 N N . LYS A 1 299 ? 15.938 -24.274 -7.114 1.00 93.69 299 LYS A N 1
ATOM 2427 C CA . LYS A 1 299 ? 14.964 -25.378 -7.160 1.00 93.69 299 LYS A CA 1
ATOM 2428 C C . LYS A 1 299 ? 13.658 -25.044 -6.428 1.00 93.69 299 LYS A C 1
ATOM 2430 O O . LYS A 1 299 ? 13.036 -25.924 -5.837 1.00 93.69 299 LYS A O 1
ATOM 2435 N N . LYS A 1 300 ? 13.264 -23.773 -6.468 1.00 91.50 300 LYS A N 1
ATOM 2436 C CA . LYS A 1 300 ? 12.001 -23.252 -5.943 1.00 91.50 300 LYS A CA 1
ATOM 2437 C C . LYS A 1 300 ? 11.207 -22.663 -7.104 1.00 91.50 300 LYS A C 1
ATOM 2439 O O . LYS A 1 300 ? 11.808 -22.083 -8.005 1.00 91.50 300 LYS A O 1
ATOM 2444 N N . THR A 1 301 ? 9.894 -22.857 -7.090 1.00 91.81 301 THR A N 1
ATOM 2445 C CA . THR A 1 301 ? 8.993 -22.203 -8.045 1.00 91.81 301 THR A CA 1
ATOM 2446 C C . THR A 1 301 ? 8.890 -20.723 -7.692 1.00 91.81 301 THR A C 1
ATOM 2448 O O . THR A 1 301 ? 8.867 -20.386 -6.508 1.00 91.81 301 THR A O 1
ATOM 2451 N N . LEU A 1 302 ? 8.876 -19.869 -8.713 1.00 93.31 302 LEU A N 1
ATOM 2452 C CA . LEU A 1 302 ? 8.671 -18.429 -8.589 1.00 93.31 302 LEU A CA 1
ATOM 2453 C C . LEU A 1 302 ? 7.376 -18.058 -9.308 1.00 93.31 302 LEU A C 1
ATOM 2455 O O . LEU A 1 302 ? 7.247 -18.257 -10.522 1.00 93.31 302 LEU A O 1
ATOM 2459 N N . GLU A 1 303 ? 6.422 -17.532 -8.552 1.00 93.44 303 GLU A N 1
ATOM 2460 C CA . GLU A 1 303 ? 5.107 -17.149 -9.055 1.00 93.44 303 GLU A CA 1
ATOM 2461 C C . GLU A 1 303 ? 5.155 -15.775 -9.741 1.00 93.44 303 GLU A C 1
ATOM 2463 O O . GLU A 1 303 ? 6.104 -15.001 -9.590 1.00 93.44 303 GLU A O 1
ATOM 2468 N N . ALA A 1 304 ? 4.128 -15.464 -10.531 1.00 93.50 304 ALA A N 1
ATOM 2469 C CA . ALA A 1 304 ? 4.065 -14.228 -11.311 1.00 93.50 304 ALA A CA 1
ATOM 2470 C C . ALA A 1 304 ? 4.012 -12.969 -10.419 1.00 93.50 304 ALA A C 1
ATOM 2472 O O . ALA A 1 304 ? 4.509 -11.909 -10.801 1.00 93.50 304 ALA A O 1
ATOM 2473 N N . GLU A 1 305 ? 3.431 -13.088 -9.228 1.00 93.50 305 GLU A N 1
ATOM 2474 C CA . GLU A 1 305 ? 3.263 -12.018 -8.244 1.00 93.50 305 GLU A CA 1
ATOM 2475 C C . GLU A 1 305 ? 4.352 -11.985 -7.165 1.00 93.50 305 GLU A C 1
ATOM 2477 O O . GLU A 1 305 ? 4.321 -11.119 -6.291 1.00 93.50 305 GLU A O 1
ATOM 2482 N N . ASP A 1 306 ? 5.324 -12.896 -7.211 1.00 95.44 306 ASP A N 1
ATOM 2483 C CA . ASP A 1 306 ? 6.510 -12.769 -6.369 1.00 95.44 306 ASP A CA 1
ATOM 2484 C C . ASP A 1 306 ? 7.342 -11.561 -6.839 1.00 95.44 306 ASP A C 1
ATOM 2486 O O . ASP A 1 306 ? 7.421 -11.296 -8.049 1.00 95.44 306 ASP A O 1
ATOM 2490 N N . PRO A 1 307 ? 7.985 -10.818 -5.919 1.00 97.12 307 PRO A N 1
ATOM 2491 C CA . PRO A 1 307 ? 8.862 -9.715 -6.280 1.00 97.12 307 PRO A CA 1
ATOM 2492 C C . PRO A 1 307 ? 10.036 -10.234 -7.118 1.00 97.12 307 PRO A C 1
ATOM 2494 O O . PRO A 1 307 ? 10.668 -11.241 -6.785 1.00 97.12 307 PRO A O 1
ATOM 2497 N N . ALA A 1 308 ? 10.351 -9.532 -8.205 1.00 96.31 308 ALA A N 1
ATOM 2498 C CA . ALA A 1 308 ? 11.536 -9.809 -8.997 1.00 96.31 308 ALA A CA 1
ATOM 2499 C C . ALA A 1 308 ? 12.784 -9.433 -8.189 1.00 96.31 308 ALA A C 1
ATOM 2501 O O . ALA A 1 308 ? 12.885 -8.340 -7.631 1.00 96.31 308 ALA A O 1
ATOM 2502 N N . PHE A 1 309 ? 13.753 -10.342 -8.136 1.00 94.06 309 PHE A N 1
ATOM 2503 C CA . PHE A 1 309 ? 14.993 -10.156 -7.387 1.00 94.06 309 PHE A CA 1
ATOM 2504 C C . PHE A 1 309 ? 16.201 -10.653 -8.176 1.00 94.06 309 PHE A C 1
ATOM 2506 O O . PHE A 1 309 ? 16.078 -11.323 -9.202 1.00 94.06 309 PHE A O 1
ATOM 2513 N N . GLY A 1 310 ? 17.398 -10.341 -7.671 1.00 89.81 310 GLY A N 1
ATOM 2514 C CA . GLY A 1 310 ? 18.637 -10.744 -8.332 1.00 89.81 310 GLY A CA 1
ATOM 2515 C C . GLY A 1 310 ? 18.859 -10.023 -9.661 1.00 89.81 310 GLY A C 1
ATOM 2516 O O . GLY A 1 310 ? 19.449 -10.601 -10.566 1.00 89.81 310 GLY A O 1
ATOM 2517 N N . VAL A 1 311 ? 18.359 -8.789 -9.741 1.00 89.12 311 VAL A N 1
ATOM 2518 C CA . VAL A 1 311 ? 18.486 -7.848 -10.854 1.00 89.12 311 VAL A CA 1
ATOM 2519 C C . VAL A 1 311 ? 19.462 -6.757 -10.425 1.00 89.12 311 VAL A C 1
ATOM 2521 O O . VAL A 1 311 ? 19.375 -6.248 -9.304 1.00 89.12 311 VAL A O 1
ATOM 2524 N N . ASN A 1 312 ? 20.413 -6.404 -11.283 1.00 88.44 312 ASN A N 1
ATOM 2525 C CA . ASN A 1 312 ? 21.372 -5.347 -10.986 1.00 88.44 312 ASN A CA 1
ATOM 2526 C C . ASN A 1 312 ? 20.826 -3.950 -11.344 1.00 88.44 312 ASN A C 1
ATOM 2528 O O . ASN A 1 312 ? 19.804 -3.796 -12.013 1.00 88.44 312 ASN A O 1
ATOM 2532 N N . TRP A 1 313 ? 21.520 -2.898 -10.902 1.00 90.88 313 TRP A N 1
ATOM 2533 C CA . TRP A 1 313 ? 21.064 -1.519 -11.107 1.00 90.88 313 TRP A CA 1
ATOM 2534 C C . TRP A 1 313 ? 20.896 -1.142 -12.590 1.00 90.88 313 TRP A C 1
ATOM 2536 O O . TRP A 1 313 ? 19.929 -0.471 -12.946 1.00 90.88 313 TRP A O 1
ATOM 2546 N N . TYR A 1 314 ? 21.787 -1.602 -13.473 1.00 87.62 314 TYR A N 1
ATOM 2547 C CA . TYR A 1 314 ? 21.709 -1.299 -14.906 1.00 87.62 314 TYR A CA 1
ATOM 2548 C C . TYR A 1 314 ? 20.496 -1.958 -15.566 1.00 87.62 314 TYR A C 1
ATOM 2550 O O . TYR A 1 314 ? 19.881 -1.378 -16.459 1.00 87.62 314 TYR A O 1
ATOM 2558 N N . GLU A 1 315 ? 20.127 -3.154 -15.117 1.00 87.94 315 GLU A N 1
ATOM 2559 C CA . GLU A 1 315 ? 18.938 -3.865 -15.589 1.00 87.94 315 GLU A CA 1
ATOM 2560 C C . GLU A 1 315 ? 17.662 -3.185 -15.119 1.00 87.94 315 GLU A C 1
ATOM 2562 O O . GLU A 1 315 ? 16.745 -3.009 -15.916 1.00 87.94 315 GLU A O 1
ATOM 2567 N N . ALA A 1 316 ? 17.629 -2.717 -13.871 1.00 92.75 316 ALA A N 1
ATOM 2568 C CA . ALA A 1 316 ? 16.523 -1.921 -13.357 1.00 92.75 316 ALA A CA 1
ATOM 2569 C C . ALA A 1 316 ? 16.357 -0.602 -14.142 1.00 92.75 316 ALA A C 1
ATOM 2571 O O . ALA A 1 316 ? 15.245 -0.243 -14.532 1.00 92.75 316 ALA A O 1
ATOM 2572 N N . VAL A 1 317 ? 17.459 0.087 -14.467 1.00 92.00 317 VAL A N 1
ATOM 2573 C CA . VAL A 1 317 ? 17.452 1.284 -15.330 1.00 92.00 317 VAL A CA 1
ATOM 2574 C C . VAL A 1 317 ? 16.946 0.962 -16.739 1.00 92.00 317 VAL A C 1
ATOM 2576 O O . VAL A 1 317 ? 16.114 1.696 -17.284 1.00 92.00 317 VAL A O 1
ATOM 2579 N N . ASN A 1 318 ? 17.411 -0.138 -17.334 1.00 89.69 318 ASN A N 1
ATOM 2580 C CA . ASN A 1 318 ? 16.979 -0.557 -18.664 1.00 89.69 318 ASN A CA 1
ATOM 2581 C C . ASN A 1 318 ? 15.495 -0.957 -18.678 1.00 89.69 318 ASN A C 1
ATOM 2583 O O . ASN A 1 318 ? 14.766 -0.580 -19.593 1.00 89.69 318 ASN A O 1
ATOM 2587 N N . PHE A 1 319 ? 15.021 -1.621 -17.623 1.00 92.69 319 PHE A N 1
ATOM 2588 C CA . PHE A 1 319 ? 13.612 -1.930 -17.411 1.00 92.69 319 PHE A CA 1
ATOM 2589 C C . PHE A 1 319 ? 12.758 -0.655 -17.328 1.00 92.69 319 PHE A C 1
ATOM 2591 O O . PHE A 1 319 ? 11.738 -0.556 -18.007 1.00 92.69 319 PHE A O 1
ATOM 2598 N N . CYS A 1 320 ? 13.196 0.378 -16.597 1.00 95.19 320 CYS A N 1
ATOM 2599 C CA . CYS A 1 320 ? 12.511 1.677 -16.570 1.00 95.19 320 CYS A CA 1
ATOM 2600 C C . CYS A 1 320 ? 12.445 2.345 -17.957 1.00 95.19 320 CYS A C 1
ATOM 2602 O O . CYS A 1 320 ? 11.405 2.895 -18.346 1.00 95.19 320 CYS A O 1
ATOM 2604 N N . ARG A 1 321 ? 13.537 2.291 -18.731 1.00 93.12 321 ARG A N 1
ATOM 2605 C CA . ARG A 1 321 ? 13.544 2.804 -20.109 1.00 93.12 321 ARG A CA 1
ATOM 2606 C C . ARG A 1 321 ? 12.594 2.016 -21.007 1.00 93.12 321 ARG A C 1
ATOM 2608 O O . ARG A 1 321 ? 11.827 2.630 -21.751 1.00 93.12 321 ARG A O 1
ATOM 2615 N N . TRP A 1 322 ? 12.606 0.687 -20.900 1.00 92.75 322 TRP A N 1
ATOM 2616 C CA . TRP A 1 322 ? 11.697 -0.199 -21.622 1.00 92.75 322 TRP A CA 1
ATOM 2617 C C . TRP A 1 322 ? 10.237 0.087 -21.276 1.00 92.75 322 TRP A C 1
ATOM 2619 O O . TRP A 1 322 ? 9.453 0.292 -22.195 1.00 92.75 322 TRP A O 1
ATOM 2629 N N . LEU A 1 323 ? 9.879 0.218 -19.993 1.00 94.44 323 LEU A N 1
ATOM 2630 C CA . LEU A 1 323 ? 8.522 0.580 -19.562 1.00 94.44 323 LEU A CA 1
ATOM 2631 C C . LEU A 1 323 ? 8.068 1.913 -20.166 1.00 94.44 323 LEU A C 1
ATOM 2633 O O . LEU A 1 323 ? 6.931 2.044 -20.615 1.00 94.44 323 LEU A O 1
ATOM 2637 N N . THR A 1 324 ? 8.963 2.903 -20.212 1.00 94.00 324 THR A N 1
ATOM 2638 C CA . THR A 1 324 ? 8.672 4.217 -20.805 1.00 94.00 324 THR A CA 1
ATOM 2639 C C . THR A 1 324 ? 8.329 4.081 -22.288 1.00 94.00 324 THR A C 1
ATOM 2641 O O . THR A 1 324 ? 7.326 4.629 -22.743 1.00 94.00 324 THR A O 1
ATOM 2644 N N . SER A 1 325 ? 9.109 3.297 -23.034 1.00 90.75 325 SER A N 1
ATOM 2645 C CA . SER A 1 325 ? 8.849 3.025 -24.450 1.00 90.75 325 SER A CA 1
ATOM 2646 C C . SER A 1 325 ? 7.629 2.128 -24.680 1.00 90.75 325 SER A C 1
ATOM 2648 O O . SER A 1 325 ? 6.863 2.389 -25.603 1.00 90.75 325 SER A O 1
ATOM 2650 N N . ALA A 1 326 ? 7.403 1.118 -23.836 1.00 89.94 326 ALA A N 1
ATOM 2651 C CA . ALA A 1 326 ? 6.240 0.228 -23.884 1.00 89.94 326 ALA A CA 1
ATOM 2652 C C . ALA A 1 326 ? 4.929 0.992 -23.639 1.00 89.94 326 ALA A C 1
ATOM 2654 O O . ALA A 1 326 ? 3.909 0.708 -24.257 1.00 89.94 326 ALA A O 1
ATOM 2655 N N . ARG A 1 327 ? 4.974 2.048 -22.818 1.00 91.56 327 ARG A N 1
ATOM 2656 C CA . ARG A 1 327 ? 3.874 3.009 -22.644 1.00 91.56 327 ARG A CA 1
ATOM 2657 C C . ARG A 1 327 ? 3.635 3.896 -23.883 1.00 91.56 327 ARG A C 1
ATOM 2659 O O . ARG A 1 327 ? 2.704 4.695 -23.901 1.00 91.56 327 ARG A O 1
ATOM 2666 N N . GLY A 1 328 ? 4.479 3.808 -24.909 1.00 91.25 328 GLY A N 1
ATOM 2667 C CA . GLY A 1 328 ? 4.397 4.635 -26.113 1.00 91.25 328 GLY A CA 1
ATOM 2668 C C . GLY A 1 328 ? 4.972 6.045 -25.951 1.00 91.25 328 GLY A C 1
ATOM 2669 O O . GLY A 1 328 ? 4.671 6.917 -26.766 1.00 91.25 328 GLY A O 1
ATOM 2670 N N . LEU A 1 329 ? 5.783 6.296 -24.915 1.00 92.06 329 LEU A N 1
ATOM 2671 C CA . LEU A 1 329 ? 6.475 7.574 -24.747 1.00 92.06 329 LEU A CA 1
ATOM 2672 C C . LEU A 1 329 ? 7.780 7.618 -25.556 1.00 92.06 329 LEU A C 1
ATOM 2674 O O . LEU A 1 329 ? 8.443 6.602 -25.779 1.00 92.06 329 LEU A O 1
ATOM 2678 N N . ASP A 1 330 ? 8.154 8.821 -25.992 1.00 92.25 330 ASP A N 1
ATOM 2679 C CA . ASP A 1 330 ? 9.331 9.058 -26.827 1.00 92.25 330 ASP A CA 1
ATOM 2680 C C . ASP A 1 330 ? 10.635 9.211 -26.017 1.00 92.25 330 ASP A C 1
ATOM 2682 O O . ASP A 1 330 ? 10.643 9.309 -24.789 1.00 92.25 330 ASP A O 1
ATOM 2686 N N . GLU A 1 331 ? 11.777 9.292 -26.707 1.00 90.81 331 GLU A N 1
ATOM 2687 C CA . GLU A 1 331 ? 13.090 9.451 -26.057 1.00 90.81 331 GLU A CA 1
ATOM 2688 C C . GLU A 1 331 ? 13.202 10.757 -25.241 1.00 90.81 331 GLU A C 1
ATOM 2690 O O . GLU A 1 331 ? 13.971 10.838 -24.286 1.00 90.81 331 GLU A O 1
ATOM 2695 N N . LYS A 1 332 ? 12.414 11.796 -25.559 1.00 93.94 332 LYS A N 1
ATOM 2696 C CA . LYS A 1 332 ? 12.392 13.052 -24.782 1.00 93.94 332 LYS A CA 1
ATOM 2697 C C . LYS A 1 332 ? 11.702 12.894 -23.431 1.00 93.94 332 LYS A C 1
ATOM 2699 O O . LYS A 1 332 ? 11.914 13.733 -22.548 1.00 93.94 332 LYS A O 1
ATOM 2704 N N . SER A 1 333 ? 10.884 11.858 -23.298 1.00 95.75 333 SER A N 1
ATOM 2705 C CA . SER A 1 333 ? 10.155 11.503 -22.089 1.00 95.75 333 SER A CA 1
ATOM 2706 C C . SER A 1 333 ? 10.974 10.619 -21.148 1.00 95.75 333 SER A C 1
ATOM 2708 O O . SER A 1 333 ? 10.622 10.508 -19.980 1.00 95.75 333 SER A O 1
ATOM 2710 N N . GLN A 1 334 ? 12.075 10.028 -21.621 1.00 94.50 334 GLN A N 1
ATOM 2711 C CA . GLN A 1 334 ? 12.927 9.143 -20.829 1.00 94.50 334 GLN A CA 1
ATOM 2712 C C . GLN A 1 334 ? 13.579 9.860 -19.641 1.00 94.50 334 GLN A C 1
ATOM 2714 O O . GLN A 1 334 ? 14.185 10.928 -19.785 1.00 94.50 334 GLN A O 1
ATOM 2719 N N . SER A 1 335 ? 13.490 9.229 -18.469 1.00 95.88 335 SER A N 1
ATOM 2720 C CA . SER A 1 335 ? 14.131 9.697 -17.235 1.00 95.88 335 SER A CA 1
ATOM 2721 C C . SER A 1 335 ? 15.602 9.300 -17.148 1.00 95.88 335 SER A C 1
ATOM 2723 O O . SER A 1 335 ? 16.366 9.982 -16.480 1.00 95.88 335 SER A O 1
ATOM 2725 N N . TYR A 1 336 ? 16.040 8.264 -17.859 1.00 93.06 336 TYR A N 1
ATOM 2726 C CA . TYR A 1 336 ? 17.460 7.942 -18.029 1.00 93.06 336 TYR A CA 1
ATOM 2727 C C . TYR A 1 336 ? 17.886 8.236 -19.457 1.00 93.06 336 TYR A C 1
ATOM 2729 O O . TYR A 1 336 ? 17.108 8.023 -20.382 1.00 93.06 336 TYR A O 1
ATOM 2737 N N . ILE A 1 337 ? 19.110 8.719 -19.661 1.00 89.06 337 ILE A N 1
ATOM 2738 C CA . ILE A 1 337 ? 19.611 8.981 -21.018 1.00 89.06 337 ILE A CA 1
ATOM 2739 C C . ILE A 1 337 ? 19.732 7.691 -21.842 1.00 89.06 337 ILE A C 1
ATOM 2741 O O . ILE A 1 337 ? 19.836 6.604 -21.281 1.00 89.06 337 ILE A O 1
ATOM 2745 N N . HIS A 1 338 ? 19.736 7.792 -23.170 1.00 82.94 338 HIS A N 1
ATOM 2746 C CA . HIS A 1 338 ? 20.154 6.668 -24.005 1.00 82.94 338 HIS A CA 1
ATOM 2747 C C . HIS A 1 338 ? 21.613 6.308 -23.698 1.00 82.94 338 HIS A C 1
ATOM 2749 O O . HIS A 1 338 ? 22.452 7.204 -23.569 1.00 82.94 338 HIS A O 1
ATOM 2755 N N . PHE A 1 339 ? 21.904 5.014 -23.592 1.00 75.69 339 PHE A N 1
ATOM 2756 C CA . PHE A 1 339 ? 23.257 4.499 -23.428 1.00 75.69 339 PHE A CA 1
ATOM 2757 C C . PHE A 1 339 ? 23.597 3.621 -24.627 1.00 75.69 339 PHE A C 1
ATOM 2759 O O . PHE A 1 339 ? 22.915 2.632 -24.894 1.00 75.69 339 PHE A O 1
ATOM 2766 N N . ASP A 1 340 ? 24.644 3.994 -25.359 1.00 72.38 340 ASP A N 1
ATOM 2767 C CA . ASP A 1 340 ? 25.157 3.172 -26.448 1.00 72.38 340 ASP A CA 1
ATOM 2768 C C . ASP A 1 340 ? 25.980 2.035 -25.844 1.00 72.38 340 ASP A C 1
ATOM 2770 O O . ASP A 1 340 ? 27.109 2.237 -25.391 1.00 72.38 340 ASP A O 1
ATOM 2774 N N . PHE A 1 341 ? 25.404 0.833 -25.810 1.00 69.31 341 PHE A N 1
ATOM 2775 C CA . PHE A 1 341 ? 26.103 -0.334 -25.288 1.00 69.31 341 PHE A CA 1
ATOM 2776 C C . PHE A 1 341 ? 27.400 -0.584 -26.076 1.00 69.31 341 PHE A C 1
ATOM 2778 O O . PHE A 1 341 ? 27.355 -0.708 -27.307 1.00 69.31 341 PHE A O 1
ATOM 2785 N N . PRO A 1 342 ? 28.563 -0.680 -25.400 1.00 65.75 342 PRO A N 1
ATOM 2786 C CA . PRO A 1 342 ? 29.817 -1.005 -26.057 1.00 65.75 342 PRO A CA 1
ATOM 2787 C C . PRO A 1 342 ? 29.697 -2.293 -26.874 1.00 65.75 342 PRO A C 1
ATOM 2789 O O . PRO A 1 342 ? 29.168 -3.308 -26.416 1.00 65.75 342 PRO A O 1
ATOM 2792 N N . SER A 1 343 ? 30.219 -2.263 -28.099 1.00 56.78 343 SER A N 1
ATOM 2793 C CA . SER A 1 343 ? 30.273 -3.453 -28.947 1.00 56.78 343 SER A CA 1
ATOM 2794 C C . SER A 1 343 ? 31.142 -4.528 -28.289 1.00 56.78 343 SER A C 1
ATOM 2796 O O . SER A 1 343 ? 32.285 -4.253 -27.935 1.00 56.78 343 SER A O 1
ATOM 2798 N N . GLY A 1 344 ? 30.626 -5.753 -28.165 1.00 54.28 344 GLY A N 1
ATOM 2799 C CA . GLY A 1 344 ? 31.379 -6.878 -27.599 1.00 54.28 344 GLY A CA 1
ATOM 2800 C C . GLY A 1 344 ? 31.287 -7.026 -26.080 1.00 54.28 344 GLY A C 1
ATOM 2801 O O . GLY A 1 344 ? 32.084 -7.771 -25.517 1.00 54.28 344 GLY A O 1
ATOM 2802 N N . LEU A 1 345 ? 30.331 -6.362 -25.416 1.00 55.06 345 LEU A N 1
ATOM 2803 C CA . LEU A 1 345 ? 29.932 -6.770 -24.070 1.00 55.06 345 LEU A CA 1
ATOM 2804 C C . LEU A 1 345 ? 29.449 -8.227 -24.135 1.00 55.06 345 LEU A C 1
ATOM 2806 O O . LEU A 1 345 ? 28.420 -8.515 -24.748 1.00 55.06 345 LEU A O 1
ATOM 2810 N N . GLU A 1 346 ? 30.196 -9.149 -23.532 1.00 41.59 346 GLU A N 1
ATOM 2811 C CA . GLU A 1 346 ? 29.675 -10.479 -23.245 1.00 41.59 346 GLU A CA 1
ATOM 2812 C C . GLU A 1 346 ? 28.608 -10.312 -22.162 1.00 41.59 346 GLU A C 1
ATOM 2814 O O . GLU A 1 346 ? 28.910 -10.214 -20.973 1.00 41.59 346 GLU A O 1
ATOM 2819 N N . SER A 1 347 ? 27.340 -10.238 -22.570 1.00 43.94 347 SER A N 1
ATOM 2820 C CA . SER A 1 347 ? 26.248 -10.546 -21.660 1.00 43.94 347 SER A CA 1
ATOM 2821 C C . SER A 1 347 ? 26.424 -12.013 -21.284 1.00 43.94 347 SER A C 1
ATOM 2823 O O . SER A 1 347 ? 26.156 -12.906 -22.098 1.00 43.94 347 SER A O 1
ATOM 2825 N N . ASN A 1 348 ? 26.864 -12.288 -20.057 1.00 41.75 348 ASN A N 1
ATOM 2826 C CA . ASN A 1 348 ? 26.498 -13.566 -19.461 1.00 41.75 348 ASN A CA 1
ATOM 2827 C C . ASN A 1 348 ? 24.969 -13.691 -19.609 1.00 41.75 348 ASN A C 1
ATOM 2829 O O . ASN A 1 348 ? 24.290 -12.659 -19.542 1.00 41.75 348 ASN A O 1
ATOM 2833 N N . PRO A 1 349 ? 24.415 -14.885 -19.872 1.00 43.88 349 PRO A N 1
ATOM 2834 C CA . PRO A 1 349 ? 22.971 -15.042 -19.990 1.00 43.88 349 PRO A CA 1
ATOM 2835 C C . PRO A 1 349 ? 22.302 -14.374 -18.785 1.00 43.88 349 PRO A C 1
ATOM 2837 O O . PRO A 1 349 ? 22.595 -14.745 -17.655 1.00 43.88 349 PRO A O 1
ATOM 2840 N N . GLY A 1 350 ? 21.515 -13.328 -19.037 1.00 50.09 350 GLY A N 1
ATOM 2841 C CA . GLY A 1 350 ? 20.791 -12.608 -17.993 1.00 50.09 350 GLY A CA 1
ATOM 2842 C C . GLY A 1 350 ? 21.603 -11.663 -17.100 1.00 50.09 350 GLY A C 1
ATOM 2843 O O . GLY A 1 350 ? 21.114 -11.372 -16.029 1.00 50.09 350 GLY A O 1
ATOM 2844 N N . TRP A 1 351 ? 22.807 -11.194 -17.459 1.00 60.88 351 TRP A N 1
ATOM 2845 C CA . TRP A 1 351 ? 23.472 -10.119 -16.693 1.00 60.88 351 TRP A CA 1
ATOM 2846 C C . TRP A 1 351 ? 23.980 -8.992 -17.593 1.00 60.88 351 TRP A C 1
ATOM 2848 O O . TRP A 1 351 ? 24.961 -9.160 -18.328 1.00 60.88 351 TRP A O 1
ATOM 2858 N N . LEU A 1 352 ? 23.370 -7.808 -17.488 1.00 72.12 352 LEU A N 1
ATOM 2859 C CA . LEU A 1 352 ? 23.938 -6.583 -18.059 1.00 72.12 352 LEU A CA 1
ATOM 2860 C C . LEU A 1 352 ? 25.105 -6.097 -17.187 1.00 72.12 352 LEU A C 1
ATOM 2862 O O . LEU A 1 352 ? 24.906 -5.406 -16.190 1.00 72.12 352 LEU A O 1
ATOM 2866 N N . ASN A 1 353 ? 26.331 -6.460 -17.565 1.00 69.81 353 ASN A N 1
ATOM 2867 C CA . ASN A 1 353 ? 27.536 -6.123 -16.808 1.00 69.81 353 ASN A CA 1
ATOM 2868 C C . ASN A 1 353 ? 28.332 -4.994 -17.479 1.00 69.81 353 ASN A C 1
ATOM 2870 O O . ASN A 1 353 ? 29.221 -5.244 -18.294 1.00 69.81 353 ASN A O 1
ATOM 2874 N N . LEU A 1 354 ? 27.998 -3.743 -17.157 1.00 75.94 354 LEU A N 1
ATOM 2875 C CA . LEU A 1 354 ? 28.767 -2.583 -17.615 1.00 75.94 354 LEU A CA 1
ATOM 2876 C C . LEU A 1 354 ? 30.061 -2.425 -16.794 1.00 75.94 354 LEU A C 1
ATOM 2878 O O . LEU A 1 354 ? 30.089 -2.809 -15.622 1.00 75.94 354 LEU A O 1
ATOM 2882 N N . PRO A 1 355 ? 31.137 -1.845 -17.369 1.00 77.38 355 PRO A N 1
ATOM 2883 C CA . PRO A 1 355 ? 32.378 -1.591 -16.641 1.00 77.38 355 PRO A CA 1
ATOM 2884 C C . PRO A 1 355 ? 32.139 -0.898 -15.295 1.00 77.38 355 PRO A C 1
ATOM 2886 O O . PRO A 1 355 ? 31.289 -0.010 -15.183 1.00 77.38 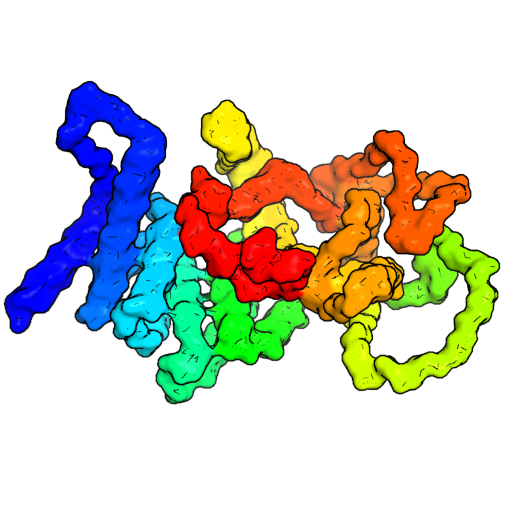355 PRO A O 1
ATOM 2889 N N . ALA A 1 356 ? 32.911 -1.278 -14.276 1.00 74.94 356 ALA A N 1
ATOM 2890 C CA . ALA A 1 356 ? 32.831 -0.646 -12.963 1.00 74.94 356 ALA A CA 1
ATOM 2891 C C . ALA A 1 356 ? 33.018 0.879 -13.080 1.00 74.94 356 ALA A C 1
ATOM 2893 O O . ALA A 1 356 ? 33.944 1.344 -13.743 1.00 74.94 356 ALA A O 1
ATOM 2894 N N . GLY A 1 357 ? 32.131 1.644 -12.438 1.00 76.81 357 GLY A N 1
ATOM 2895 C CA . GLY A 1 357 ? 32.111 3.107 -12.525 1.00 76.81 357 GLY A CA 1
ATOM 2896 C C . GLY A 1 357 ? 31.358 3.674 -13.733 1.00 76.81 357 GLY A C 1
ATOM 2897 O O . GLY A 1 357 ? 31.416 4.879 -13.955 1.00 76.81 357 GLY A O 1
ATOM 2898 N N . THR A 1 358 ? 30.653 2.847 -14.515 1.00 83.19 358 THR A N 1
ATOM 2899 C CA . THR A 1 358 ? 29.755 3.357 -15.560 1.00 83.19 358 THR A CA 1
ATOM 2900 C C . THR A 1 358 ? 28.605 4.131 -14.923 1.00 83.19 358 THR A C 1
ATOM 2902 O O . THR A 1 358 ? 27.771 3.566 -14.221 1.00 83.19 358 THR A O 1
ATOM 2905 N N . GLU A 1 359 ? 28.539 5.431 -15.191 1.00 84.75 359 GLU A N 1
ATOM 2906 C CA . GLU A 1 359 ? 27.400 6.255 -14.803 1.00 84.75 359 GLU A CA 1
ATOM 2907 C C . GLU A 1 359 ? 26.306 6.185 -15.872 1.00 84.75 359 GLU A C 1
ATOM 2909 O O . GLU A 1 359 ? 26.580 6.310 -17.068 1.00 84.75 359 GLU A O 1
ATOM 2914 N N . TRP A 1 360 ? 25.050 6.051 -15.440 1.00 89.00 360 TRP A N 1
ATOM 2915 C CA . TRP A 1 360 ? 23.880 6.183 -16.310 1.00 89.00 360 TRP A CA 1
ATOM 2916 C C . TRP A 1 360 ? 23.008 7.352 -15.824 1.00 89.00 360 TRP A C 1
ATOM 2918 O O . TRP A 1 360 ? 22.135 7.175 -14.973 1.00 89.00 360 TRP A O 1
ATOM 2928 N N . PRO A 1 361 ? 23.260 8.579 -16.317 1.00 90.31 361 PRO A N 1
ATOM 2929 C CA . PRO A 1 361 ? 22.634 9.787 -15.796 1.00 90.31 361 PRO A CA 1
ATOM 2930 C C . PRO A 1 361 ? 21.103 9.766 -15.831 1.00 90.31 361 PRO A C 1
ATOM 2932 O O . PRO A 1 361 ? 20.483 9.551 -16.881 1.00 90.31 361 PRO A O 1
ATOM 2935 N N . MET A 1 362 ? 20.508 10.086 -14.682 1.00 93.06 362 MET A N 1
ATOM 2936 C CA . MET A 1 362 ? 19.082 10.355 -14.525 1.00 93.06 362 MET A CA 1
ATOM 2937 C C . MET A 1 362 ? 18.782 11.841 -14.776 1.00 93.06 362 MET A C 1
ATOM 2939 O O . MET A 1 362 ? 19.494 12.732 -14.316 1.00 93.06 362 MET A O 1
ATOM 2943 N N . ARG A 1 363 ? 17.687 12.124 -15.478 1.00 90.50 363 ARG A N 1
ATOM 2944 C CA . ARG A 1 363 ? 17.099 13.446 -15.692 1.00 90.50 363 ARG A CA 1
ATOM 2945 C C . ARG A 1 363 ? 15.809 13.554 -14.886 1.00 90.50 363 ARG A C 1
ATOM 2947 O O . ARG A 1 363 ? 14.785 12.997 -15.273 1.00 90.50 363 ARG A O 1
ATOM 2954 N N . ALA A 1 364 ? 15.853 14.309 -13.793 1.00 83.56 364 ALA A N 1
ATOM 2955 C CA . ALA A 1 364 ? 14.656 14.629 -13.021 1.00 83.56 364 ALA A CA 1
ATOM 2956 C C . ALA A 1 364 ? 13.633 15.427 -13.859 1.00 83.56 364 ALA A C 1
ATOM 2958 O O . ALA A 1 364 ? 13.993 16.133 -14.806 1.00 83.56 364 ALA A O 1
ATOM 2959 N N . GLY A 1 365 ? 12.350 15.321 -13.499 1.00 84.81 365 GLY A N 1
ATOM 2960 C CA . GLY A 1 365 ? 11.258 16.080 -14.125 1.00 84.81 365 GLY A CA 1
ATOM 2961 C C . GLY A 1 365 ? 10.818 15.580 -15.506 1.00 84.81 365 GLY A C 1
ATOM 2962 O O . GLY A 1 365 ? 10.087 16.279 -16.207 1.00 84.81 365 GLY A O 1
ATOM 2963 N N . ARG A 1 366 ? 11.267 14.393 -15.922 1.00 92.88 366 ARG A N 1
ATOM 2964 C CA . ARG A 1 366 ? 10.775 13.703 -17.120 1.00 92.88 366 ARG A CA 1
ATOM 2965 C C . ARG A 1 366 ? 9.605 12.778 -16.747 1.00 92.88 366 ARG A C 1
ATOM 2967 O O . ARG A 1 366 ? 9.600 12.256 -15.637 1.00 92.88 366 ARG A O 1
ATOM 2974 N N . PRO A 1 367 ? 8.615 12.581 -17.639 1.00 92.12 367 PRO A N 1
ATOM 2975 C CA . PRO A 1 367 ? 7.429 11.774 -17.340 1.00 92.12 367 PRO A CA 1
ATOM 2976 C C . PRO A 1 367 ? 7.655 10.254 -17.456 1.00 92.12 367 PRO A C 1
ATOM 2978 O O . PRO A 1 367 ? 6.736 9.486 -17.187 1.00 92.12 367 PRO A O 1
ATOM 2981 N N . GLY A 1 368 ? 8.835 9.806 -17.896 1.00 94.62 368 GLY A N 1
ATOM 2982 C CA . GLY A 1 368 ? 9.190 8.392 -17.997 1.00 94.62 368 GLY A CA 1
ATOM 2983 C C . GLY A 1 368 ? 9.487 7.744 -16.645 1.00 94.62 368 GLY A C 1
ATOM 2984 O O . GLY A 1 368 ? 9.795 8.414 -15.656 1.00 94.62 368 GLY A O 1
ATOM 2985 N N . PHE A 1 369 ? 9.443 6.416 -16.616 1.00 96.19 369 PHE A N 1
ATOM 2986 C CA . PHE A 1 369 ? 9.721 5.630 -15.418 1.00 96.19 369 PHE A CA 1
ATOM 2987 C C . PHE A 1 369 ? 11.182 5.760 -14.993 1.00 96.19 369 PHE A C 1
ATOM 2989 O O . PHE A 1 369 ? 12.086 5.912 -15.820 1.00 96.19 369 PHE A O 1
ATOM 2996 N N . ARG A 1 370 ? 11.406 5.681 -13.683 1.00 96.69 370 ARG A N 1
ATOM 2997 C CA . ARG A 1 370 ? 12.728 5.686 -13.061 1.00 96.69 370 ARG A CA 1
ATOM 2998 C C . ARG A 1 370 ? 12.677 5.026 -11.693 1.00 96.69 370 ARG A C 1
ATOM 3000 O O . ARG A 1 370 ? 11.600 4.885 -11.118 1.00 96.69 370 ARG A O 1
ATOM 3007 N N . LEU A 1 371 ? 13.849 4.697 -11.168 1.00 96.69 371 LEU A N 1
ATOM 3008 C CA . LEU A 1 371 ? 13.990 4.377 -9.756 1.00 96.69 371 LEU A CA 1
ATOM 3009 C C . LEU A 1 371 ? 13.778 5.651 -8.926 1.00 96.69 371 LEU A C 1
ATOM 3011 O O . LEU A 1 371 ? 14.027 6.771 -9.395 1.00 96.69 371 LEU A O 1
ATOM 3015 N N . LEU A 1 372 ? 13.299 5.469 -7.699 1.00 95.94 372 LEU A N 1
ATOM 3016 C CA . LEU A 1 372 ? 13.294 6.531 -6.698 1.00 95.94 372 LEU 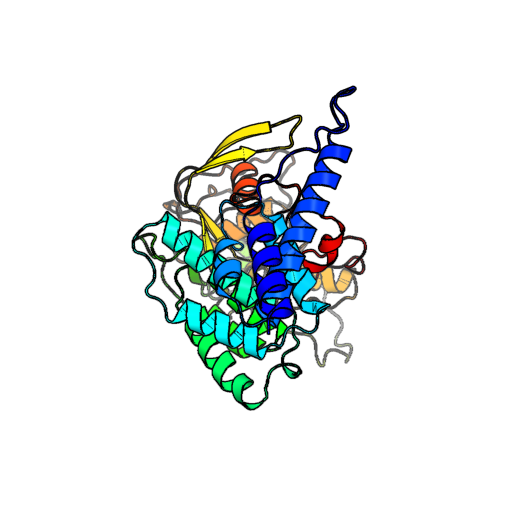A CA 1
ATOM 3017 C C . LEU A 1 372 ? 14.736 6.891 -6.335 1.00 95.94 372 LEU A C 1
ATOM 3019 O O . LEU A 1 372 ? 15.614 6.027 -6.364 1.00 95.94 372 LEU A O 1
ATOM 3023 N N . THR A 1 373 ? 14.983 8.158 -6.010 1.00 94.94 373 THR A N 1
ATOM 3024 C CA . THR A 1 373 ? 16.224 8.513 -5.304 1.00 94.94 373 THR A CA 1
ATOM 3025 C C . THR A 1 373 ? 16.126 8.064 -3.846 1.00 94.94 373 THR A C 1
ATOM 3027 O O . THR A 1 373 ? 15.021 7.822 -3.359 1.00 94.94 373 THR A O 1
ATOM 3030 N N . ASP A 1 374 ? 17.248 7.991 -3.127 1.00 94.81 374 ASP A N 1
ATOM 3031 C CA . ASP A 1 374 ? 17.239 7.638 -1.699 1.00 94.81 374 ASP A CA 1
ATOM 3032 C C . ASP A 1 374 ? 16.345 8.598 -0.893 1.00 94.81 374 ASP A C 1
ATOM 3034 O O . ASP A 1 374 ? 15.573 8.172 -0.035 1.00 94.81 374 ASP A O 1
ATOM 3038 N N . GLU A 1 375 ? 16.379 9.894 -1.227 1.00 95.00 375 GLU A N 1
ATOM 3039 C CA . GLU A 1 375 ? 15.507 10.911 -0.631 1.00 95.00 375 GLU A CA 1
ATOM 3040 C C . GLU A 1 375 ? 14.022 10.628 -0.862 1.00 95.00 375 GLU A C 1
ATOM 3042 O O . GLU A 1 375 ? 13.209 10.773 0.048 1.00 95.00 375 GLU A O 1
ATOM 3047 N N . GLU A 1 376 ? 13.647 10.270 -2.088 1.00 95.88 376 GLU A N 1
ATOM 3048 C CA . GLU A 1 376 ? 12.253 10.000 -2.432 1.00 95.88 376 GLU A CA 1
ATOM 3049 C C . GLU A 1 376 ? 11.778 8.677 -1.839 1.00 95.88 376 GLU A C 1
ATOM 3051 O O . GLU A 1 376 ? 10.641 8.604 -1.382 1.00 95.88 376 GLU A O 1
ATOM 3056 N N . TRP A 1 377 ? 12.637 7.653 -1.822 1.00 96.19 377 TRP A N 1
ATOM 3057 C CA . TRP A 1 377 ? 12.327 6.354 -1.234 1.00 96.19 377 TRP A CA 1
ATOM 3058 C C . TRP A 1 377 ? 12.071 6.486 0.265 1.00 96.19 377 TRP A C 1
ATOM 3060 O O . TRP A 1 377 ? 11.026 6.053 0.748 1.00 96.19 377 TRP A O 1
ATOM 3070 N N . GLU A 1 378 ? 12.955 7.167 0.999 1.00 95.31 378 GLU A N 1
ATOM 3071 C CA . GLU A 1 378 ? 12.746 7.384 2.430 1.00 95.31 378 GLU A CA 1
ATOM 3072 C C . GLU A 1 378 ? 11.533 8.290 2.693 1.00 95.31 378 GLU A C 1
ATOM 3074 O O . GLU A 1 378 ? 10.757 8.035 3.619 1.00 95.31 378 GLU A O 1
ATOM 3079 N N . TYR A 1 379 ? 11.302 9.299 1.842 1.00 94.69 379 TYR A N 1
ATOM 3080 C CA . TYR A 1 379 ? 10.119 10.153 1.938 1.00 94.69 379 TYR A CA 1
ATOM 3081 C C . TYR A 1 379 ? 8.817 9.357 1.845 1.00 94.69 379 TYR A C 1
ATOM 3083 O O . TYR A 1 379 ? 7.914 9.587 2.649 1.00 94.69 379 TYR A O 1
ATOM 3091 N N . VAL A 1 380 ? 8.700 8.428 0.889 1.00 94.31 380 VAL A N 1
ATOM 3092 C CA . VAL A 1 380 ? 7.479 7.620 0.731 1.00 94.31 380 VAL A CA 1
ATOM 3093 C C . VAL A 1 380 ? 7.377 6.498 1.758 1.00 94.31 380 VAL A C 1
ATOM 3095 O O . VAL A 1 380 ? 6.272 6.218 2.215 1.00 94.31 380 VAL A O 1
ATOM 3098 N N . ALA A 1 381 ? 8.501 5.903 2.169 1.00 92.31 381 ALA A N 1
ATOM 3099 C CA . ALA A 1 381 ? 8.526 4.859 3.192 1.00 92.31 381 ALA A CA 1
ATOM 3100 C C . ALA A 1 381 ? 8.088 5.398 4.563 1.00 92.31 381 ALA A C 1
ATOM 3102 O O . ALA A 1 381 ? 7.347 4.736 5.289 1.00 92.31 381 ALA A O 1
ATOM 3103 N N . ARG A 1 382 ? 8.506 6.624 4.907 1.00 88.25 382 ARG A N 1
ATOM 3104 C CA . ARG A 1 382 ? 8.103 7.296 6.150 1.00 88.25 382 ARG A CA 1
ATOM 3105 C C . ARG A 1 382 ? 6.755 7.997 6.034 1.00 88.25 382 ARG A C 1
ATOM 3107 O O . ARG A 1 382 ? 6.014 8.038 7.011 1.00 88.25 382 ARG A O 1
ATOM 3114 N N . TYR A 1 383 ? 6.500 8.628 4.890 1.00 86.12 383 TYR A N 1
ATOM 3115 C CA . TYR A 1 383 ? 5.406 9.550 4.568 1.00 86.12 383 TYR A CA 1
ATOM 3116 C C . TYR A 1 383 ? 4.578 10.056 5.766 1.00 86.12 383 TYR A C 1
ATOM 3118 O O . TYR A 1 383 ? 3.442 9.644 6.006 1.00 86.12 383 TYR A O 1
ATOM 3126 N N . GLY A 1 384 ? 5.160 11.003 6.510 1.00 77.31 384 GLY A N 1
ATOM 3127 C CA . GLY A 1 384 ? 4.520 11.669 7.651 1.00 77.31 384 GLY A CA 1
ATOM 3128 C C . GLY A 1 384 ? 4.822 11.059 9.022 1.00 77.31 384 GLY A C 1
ATOM 3129 O O . GLY A 1 384 ? 4.476 11.674 10.028 1.00 77.31 384 GLY A O 1
ATOM 3130 N N . THR A 1 385 ? 5.502 9.914 9.084 1.00 80.31 385 THR A N 1
ATOM 3131 C CA . THR A 1 385 ? 5.944 9.295 10.340 1.00 80.31 385 THR A CA 1
ATOM 3132 C C . THR A 1 385 ? 7.407 9.627 10.650 1.00 80.31 385 THR A C 1
ATOM 3134 O O . THR A 1 385 ? 8.263 9.671 9.767 1.00 80.31 385 THR A O 1
ATOM 3137 N N . GLY A 1 386 ? 7.687 9.896 11.927 1.00 78.50 386 GLY A N 1
ATOM 3138 C CA . GLY A 1 386 ? 9.041 10.083 12.469 1.00 78.50 386 GLY A CA 1
ATOM 3139 C C . GLY A 1 386 ? 9.536 8.868 13.257 1.00 78.50 386 GLY A C 1
ATOM 3140 O O . GLY A 1 386 ? 10.490 8.975 14.019 1.00 78.50 386 GLY A O 1
ATOM 3141 N N . THR A 1 387 ? 8.832 7.746 13.136 1.00 82.69 387 THR A N 1
ATOM 3142 C CA . THR A 1 387 ? 9.084 6.504 13.866 1.00 82.69 387 THR A CA 1
ATOM 3143 C C . THR A 1 387 ? 10.135 5.649 13.157 1.00 82.69 387 THR A C 1
ATOM 3145 O O . THR A 1 387 ? 10.555 5.943 12.035 1.00 82.69 387 THR A O 1
ATOM 3148 N N . THR A 1 388 ? 10.587 4.597 13.833 1.00 86.06 388 THR A N 1
ATOM 3149 C CA . THR A 1 388 ? 11.578 3.640 13.321 1.00 86.06 388 THR A CA 1
ATOM 3150 C C . THR A 1 388 ? 11.034 2.885 12.110 1.00 86.06 388 THR A C 1
ATOM 3152 O O . THR A 1 388 ? 11.730 2.746 11.109 1.00 86.06 388 THR A O 1
ATOM 3155 N N . TYR A 1 389 ? 9.767 2.471 12.173 1.00 87.12 389 TYR A N 1
ATOM 3156 C CA . TYR A 1 389 ? 9.041 1.823 11.084 1.00 87.12 389 TYR A CA 1
ATOM 3157 C C . TYR A 1 389 ? 7.814 2.651 10.683 1.00 87.12 389 TYR A C 1
ATOM 3159 O O . TYR A 1 389 ? 7.336 3.489 11.452 1.00 87.12 389 TYR A O 1
ATOM 3167 N N . SER A 1 390 ? 7.253 2.387 9.500 1.00 82.12 390 SER A N 1
ATOM 3168 C CA . SER A 1 390 ? 6.053 3.076 8.992 1.00 82.12 390 SER A CA 1
ATOM 3169 C C . SER A 1 390 ? 4.803 2.848 9.855 1.00 82.12 390 SER A C 1
ATOM 3171 O O . SER A 1 390 ? 3.908 3.692 9.885 1.00 82.12 390 SER A O 1
ATOM 3173 N N . PHE A 1 391 ? 4.749 1.731 10.586 1.00 80.19 391 PHE A N 1
ATOM 3174 C CA . PHE A 1 391 ? 3.656 1.374 11.497 1.00 80.19 391 PHE A CA 1
ATOM 3175 C C . PHE A 1 391 ? 3.898 1.802 12.956 1.00 80.19 391 PHE A C 1
ATOM 3177 O O . PHE A 1 391 ? 3.018 1.598 13.793 1.00 80.19 391 PHE A O 1
ATOM 3184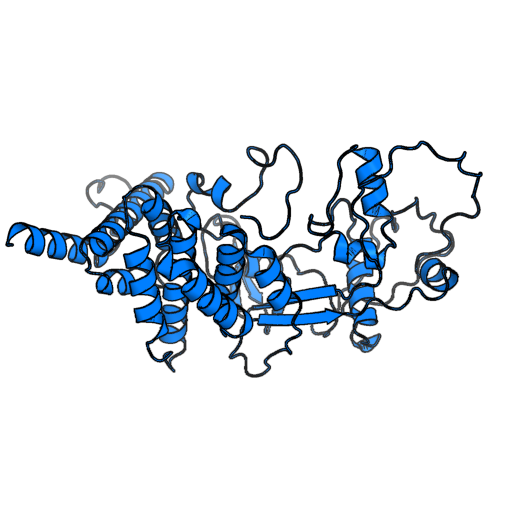 N N . GLY A 1 392 ? 5.064 2.374 13.281 1.00 81.75 392 GLY A N 1
ATOM 3185 C CA . GLY A 1 392 ? 5.415 2.779 14.643 1.00 81.75 392 GLY A CA 1
ATOM 3186 C C . GLY A 1 392 ? 6.825 2.369 15.078 1.00 81.75 392 GLY A C 1
ATOM 3187 O O . GLY A 1 392 ? 7.710 2.148 14.254 1.00 81.75 392 GLY A O 1
ATOM 3188 N N . ASN A 1 393 ? 7.048 2.307 16.390 1.00 82.94 393 ASN A N 1
ATOM 3189 C CA . ASN A 1 393 ? 8.331 1.925 16.998 1.00 82.94 393 ASN A CA 1
ATOM 3190 C C . ASN A 1 393 ? 8.310 0.504 17.578 1.00 82.94 393 ASN A C 1
ATOM 3192 O O . ASN A 1 393 ? 9.360 -0.024 17.932 1.00 82.94 393 ASN A O 1
ATOM 3196 N N . SER A 1 394 ? 7.136 -0.119 17.702 1.00 81.50 394 SER A N 1
ATOM 3197 C CA . SER A 1 394 ? 7.019 -1.417 18.364 1.00 81.50 394 SER A CA 1
ATOM 3198 C C . SER A 1 394 ? 7.519 -2.574 17.498 1.00 81.50 394 SER A C 1
ATOM 3200 O O . SER A 1 394 ? 6.824 -3.044 16.601 1.00 81.50 394 SER A O 1
ATOM 3202 N N . GLU A 1 395 ? 8.690 -3.122 17.831 1.00 85.62 395 GLU A N 1
ATOM 3203 C CA . GLU A 1 395 ? 9.230 -4.325 17.176 1.00 85.62 395 GLU A CA 1
ATOM 3204 C C . GLU A 1 395 ? 8.299 -5.541 17.282 1.00 85.62 395 GLU A C 1
ATOM 3206 O O . GLU A 1 395 ? 8.307 -6.409 16.412 1.00 85.62 395 GLU A O 1
ATOM 3211 N N . SER A 1 396 ? 7.437 -5.588 18.306 1.00 82.88 396 SER A N 1
ATOM 3212 C CA . SER A 1 396 ? 6.462 -6.675 18.476 1.00 82.88 396 SER A CA 1
ATOM 3213 C C . SER A 1 396 ? 5.461 -6.794 17.320 1.00 82.88 396 SER A C 1
ATOM 3215 O O . SER A 1 396 ? 4.843 -7.844 17.157 1.00 82.88 396 SER A O 1
ATOM 3217 N N . LEU A 1 397 ? 5.322 -5.741 16.507 1.00 83.69 397 LEU A N 1
ATOM 3218 C CA . LEU A 1 397 ? 4.445 -5.703 15.340 1.00 83.69 397 LEU A CA 1
ATOM 3219 C C . LEU A 1 397 ? 5.170 -6.025 14.025 1.00 83.69 397 LEU A C 1
ATOM 3221 O O . LEU A 1 397 ? 4.515 -6.101 12.991 1.00 83.69 397 LEU A O 1
ATOM 3225 N N . LEU A 1 398 ? 6.490 -6.253 14.026 1.00 88.44 398 LEU A N 1
ATOM 3226 C CA . LEU A 1 398 ? 7.268 -6.464 12.795 1.00 88.44 398 LEU A CA 1
ATOM 3227 C C . LEU A 1 398 ? 6.698 -7.567 11.903 1.00 88.44 398 LEU A C 1
ATOM 3229 O O . LEU A 1 398 ? 6.557 -7.365 10.698 1.00 88.44 398 LEU A O 1
ATOM 3233 N N . ALA A 1 399 ? 6.333 -8.701 12.501 1.00 90.00 399 ALA A N 1
ATOM 3234 C CA . ALA A 1 399 ? 5.812 -9.858 11.780 1.00 90.00 399 ALA A CA 1
ATOM 3235 C C . ALA A 1 399 ? 4.421 -9.636 11.158 1.00 90.00 399 ALA A C 1
ATOM 3237 O O . ALA A 1 399 ? 4.024 -10.421 10.303 1.00 90.00 399 ALA A O 1
ATOM 3238 N N . GLU A 1 400 ? 3.696 -8.591 11.569 1.00 85.25 400 GLU A N 1
ATOM 3239 C CA . GLU A 1 400 ? 2.388 -8.235 11.003 1.00 85.25 400 GLU A CA 1
ATOM 3240 C C . GLU A 1 400 ? 2.521 -7.346 9.755 1.00 85.25 400 GLU A C 1
ATOM 3242 O O . GLU A 1 400 ? 1.581 -7.273 8.974 1.00 85.25 400 GLU A O 1
ATOM 3247 N N . TYR A 1 401 ? 3.674 -6.694 9.551 1.00 87.88 401 TYR A N 1
ATOM 3248 C CA . TYR A 1 401 ? 3.883 -5.724 8.463 1.00 87.88 401 TYR A CA 1
ATOM 3249 C C . TYR A 1 401 ? 5.045 -6.072 7.523 1.00 87.88 401 TYR A C 1
ATOM 3251 O O . TYR A 1 401 ? 5.173 -5.456 6.469 1.00 87.88 401 TYR A O 1
ATOM 3259 N N . ASN A 1 402 ? 5.937 -6.998 7.895 1.00 91.69 402 ASN A N 1
ATOM 3260 C CA . ASN A 1 402 ? 7.162 -7.265 7.139 1.00 91.69 402 ASN A CA 1
ATOM 3261 C C . ASN A 1 402 ? 7.486 -8.752 7.056 1.00 91.69 402 ASN A C 1
ATOM 3263 O O . ASN A 1 402 ? 7.350 -9.496 8.028 1.00 91.69 402 ASN A O 1
ATOM 3267 N N . TRP A 1 403 ? 8.054 -9.139 5.917 1.00 94.31 403 TRP A N 1
ATOM 3268 C CA . TRP A 1 403 ? 8.825 -10.367 5.777 1.00 94.31 403 TRP A CA 1
ATOM 3269 C C . TRP A 1 403 ? 10.304 -10.062 6.016 1.00 94.31 403 TRP A C 1
ATOM 3271 O O . TRP A 1 403 ? 10.917 -9.286 5.287 1.00 94.31 403 TRP A O 1
ATOM 3281 N N . TYR A 1 404 ? 10.880 -10.669 7.046 1.00 93.19 404 TYR A N 1
ATOM 3282 C CA . TYR A 1 404 ? 12.267 -10.489 7.462 1.00 93.19 404 TYR A CA 1
ATOM 3283 C C . TYR A 1 404 ? 12.887 -11.834 7.858 1.00 93.19 404 TYR A C 1
ATOM 3285 O O . TYR A 1 404 ? 12.250 -12.884 7.772 1.00 93.19 404 TYR A O 1
ATOM 3293 N N . THR A 1 405 ? 14.161 -11.837 8.250 1.00 92.62 405 THR A N 1
ATOM 3294 C CA . THR A 1 405 ? 14.956 -13.053 8.512 1.00 92.62 405 THR A CA 1
ATOM 3295 C C . THR A 1 405 ? 14.232 -14.102 9.367 1.00 92.62 405 THR A C 1
ATOM 3297 O O . THR A 1 405 ? 14.339 -15.291 9.062 1.00 92.62 405 THR A O 1
ATOM 3300 N N . ASP A 1 406 ? 13.472 -13.681 10.382 1.00 93.56 406 ASP A N 1
ATOM 3301 C CA . ASP A 1 406 ? 12.886 -14.603 11.363 1.00 93.56 406 ASP A CA 1
ATOM 3302 C C . ASP A 1 406 ? 11.543 -15.206 10.930 1.00 93.56 406 ASP A C 1
ATOM 3304 O O . ASP A 1 406 ? 11.181 -16.270 11.428 1.00 93.56 406 ASP A O 1
ATOM 3308 N N . ASN A 1 407 ? 10.800 -14.565 10.017 1.00 95.00 407 ASN A N 1
ATOM 3309 C CA . ASN A 1 407 ? 9.479 -15.038 9.573 1.00 95.00 407 ASN A CA 1
ATOM 3310 C C . ASN A 1 407 ? 9.390 -15.357 8.070 1.00 95.00 407 ASN A C 1
ATOM 3312 O O . ASN A 1 407 ? 8.380 -15.891 7.629 1.00 95.00 407 ASN A O 1
ATOM 3316 N N . SER A 1 408 ? 10.421 -15.051 7.279 1.00 94.31 408 SER A N 1
ATOM 3317 C CA . SER A 1 408 ? 10.396 -15.208 5.815 1.00 94.31 408 SER A CA 1
ATOM 3318 C C . SER A 1 408 ? 10.789 -16.598 5.307 1.00 94.31 408 SER A C 1
ATOM 3320 O O . SER A 1 408 ? 10.773 -16.824 4.098 1.00 94.31 408 SER A O 1
ATOM 3322 N N . ASP A 1 409 ? 11.209 -17.514 6.183 1.00 93.00 409 ASP A N 1
ATOM 3323 C CA . ASP A 1 409 ? 11.825 -18.793 5.796 1.00 93.00 409 ASP A CA 1
ATOM 3324 C C . ASP A 1 409 ? 13.009 -18.626 4.817 1.00 93.00 409 ASP A C 1
ATOM 3326 O O . ASP A 1 409 ? 13.276 -19.482 3.964 1.00 93.00 409 ASP A O 1
ATOM 3330 N N . GLN A 1 410 ? 13.736 -17.505 4.949 1.00 91.50 410 GLN A N 1
ATOM 3331 C CA . GLN A 1 410 ? 14.870 -17.137 4.092 1.00 91.50 410 GLN A CA 1
ATOM 3332 C C . GLN A 1 410 ? 14.487 -17.081 2.604 1.00 91.50 410 GLN A C 1
ATOM 3334 O O . GLN A 1 410 ? 15.254 -17.499 1.728 1.00 91.50 410 GLN A O 1
ATOM 3339 N N . TRP A 1 411 ? 13.271 -16.622 2.308 1.00 93.50 411 TRP A N 1
ATOM 3340 C CA . TRP A 1 411 ? 12.752 -16.529 0.950 1.00 93.50 411 TRP A CA 1
ATOM 3341 C C . TRP A 1 411 ? 11.892 -15.282 0.751 1.00 93.50 411 TRP A C 1
ATOM 3343 O O . TRP A 1 411 ? 11.379 -14.707 1.706 1.00 93.50 411 TRP A O 1
ATOM 3353 N N . SER A 1 412 ? 11.744 -14.855 -0.503 1.00 92.44 412 SER A N 1
ATOM 3354 C CA . SER A 1 412 ? 10.780 -13.816 -0.859 1.00 92.44 412 SER A CA 1
ATOM 3355 C C . SER A 1 412 ? 9.352 -14.339 -0.716 1.00 92.44 412 SER A C 1
ATOM 3357 O O . SER A 1 412 ? 9.100 -15.527 -0.907 1.00 92.44 412 SER A O 1
ATOM 3359 N N . HIS A 1 413 ? 8.417 -13.437 -0.453 1.00 93.88 413 HIS A N 1
ATOM 3360 C CA . HIS A 1 413 ? 6.986 -13.729 -0.407 1.00 93.88 413 HIS A CA 1
ATOM 3361 C C . HIS A 1 413 ? 6.255 -12.877 -1.436 1.00 93.88 413 HIS A C 1
ATOM 3363 O O . HIS A 1 413 ? 6.784 -11.851 -1.870 1.00 93.88 413 HIS A O 1
ATOM 3369 N N . ARG A 1 414 ? 5.044 -13.298 -1.805 1.00 93.62 414 ARG A N 1
ATOM 3370 C CA . ARG A 1 414 ? 4.175 -12.578 -2.741 1.00 93.62 414 ARG A CA 1
ATOM 3371 C C . ARG A 1 414 ? 4.005 -11.123 -2.303 1.00 93.62 414 ARG A C 1
ATOM 3373 O O . ARG A 1 414 ? 3.835 -10.840 -1.113 1.00 93.62 414 ARG A O 1
ATOM 3380 N N . THR A 1 415 ? 4.007 -10.201 -3.259 1.00 93.88 415 THR A N 1
ATOM 3381 C CA . THR A 1 415 ? 3.775 -8.786 -2.960 1.00 93.88 415 THR A CA 1
ATOM 3382 C C . THR A 1 415 ? 2.383 -8.550 -2.355 1.00 93.88 415 THR A C 1
ATOM 3384 O O . THR A 1 415 ? 1.430 -9.299 -2.589 1.00 93.88 415 THR A O 1
ATOM 3387 N N . LYS A 1 416 ? 2.260 -7.475 -1.565 1.00 91.12 416 LYS A N 1
ATOM 3388 C CA . LYS A 1 416 ? 1.010 -7.011 -0.932 1.00 91.12 416 LYS A CA 1
ATOM 3389 C C . LYS A 1 416 ? 0.284 -8.036 -0.033 1.00 91.12 416 LYS A C 1
ATOM 3391 O O . LYS A 1 416 ? -0.952 -8.009 0.044 1.00 91.12 416 LYS A O 1
ATOM 3396 N N . GLN A 1 417 ? 1.033 -8.940 0.605 1.00 86.06 417 GLN A N 1
ATOM 3397 C CA . GLN A 1 417 ? 0.495 -9.965 1.508 1.00 86.06 417 GLN A CA 1
ATOM 3398 C C . GLN A 1 417 ? 0.318 -9.489 2.960 1.00 86.06 417 GLN A C 1
ATOM 3400 O O . GLN A 1 417 ? -0.714 -9.802 3.556 1.00 86.06 417 GLN A O 1
ATOM 3405 N N . LEU A 1 418 ? 1.319 -8.799 3.523 1.00 83.56 418 LEU A N 1
ATOM 3406 C CA . LEU A 1 418 ? 1.299 -8.254 4.887 1.00 83.56 418 LEU A CA 1
ATOM 3407 C C . LEU A 1 418 ? 0.901 -6.780 4.886 1.00 83.56 418 LEU A C 1
ATOM 3409 O O . LEU A 1 418 ? 1.316 -6.066 3.942 1.00 83.56 418 LEU A O 1
#

Secondary structure (DSSP, 8-state):
-HHHHHHHHHHHHHHHPPP---GGGTTSPPPHHHHHHHHHHHHHHHHHHHHHHHHTT--HHHHHHS-TTS-HHHHHHHHHHHHTTT--HHHHHHHHHHHHTSPPPSSHHHHHHHHHHHHHHHHHHHTS-GGGS-HHHHHHHHHHHHHHHTT-S-HHHHHHHHHHHHHTT-HHHHHHHHTS-B---TTSSSSEEEEEEPPPP--TTHHHHHHTT---S---------S--TT-----TTSPEEEEEEEE--EEEEES-SSS-EEEEE-S-EEEESS--BHHHHHHHHTTHHHHHHHHHH-----TTSBP-S--HHHHHHHHHHHHHHTT--GGG-SB----PPTT---BTTB--PPTT----B-TT-SS--PPPHHHHHHHHHTT--SSBTTBS-GGGHHHH---TTTSTTS---TT--

pLDDT: mean 84.27, std 17.4, range [27.14, 98.5]

Foldseek 3Di:
DVVLVVLLVVLLVLLVDDDDDDCPPVPDDDDPVRVVVSVVVSLLSNLVSQLVCLVSLNNVSVLVNQFLPDALLSLVSNLVVLLPDPRQLVSLVVSLVVLVPDDQDPDPRSNRSSLSVNLSSLSSNLSDALVSHDPVCNVVVLVVLLVCLLDPQDPSSVLSSLLSCVSNVVPVSSVVSQPDFFDDDPVSSHQKTKDKFFQPDCPPVVVLCVVVPDDDPDPPDDPDDDDDPPPADDQDLRDIDMFIWGKDAWDWDWPDAPVDTDIDTGHGIDIDGPKAAFQSLLCNNLVSQQQVVVCVVVVDGGHRQFHDDPADPVSQLVSQVSRCVSNVHDQQLRQWHDDDDDPPPPDPRRDPDDPPPDDTDGDPPRNTGDDDDPRRVRCVQCVSHPAPGVSHPDPVCDLVPDDDDPRVVPDTDGISND